Protein AF-A0A958KPJ3-F1 (afdb_monomer)

Mean predicted aligned error: 12.43 Å

Secondary structure (DSSP, 8-state):
------S--SS------------GGG-HHHHHHHHHHH---GGGSEEGGGBPP----SS-EEEEE---TTSSSTTSEEEEEEEEESSS-HHHHHHHHTTT--TT-EEEEE-GGGTTB-HHHHHTTTEEEEEEEEE-TTS-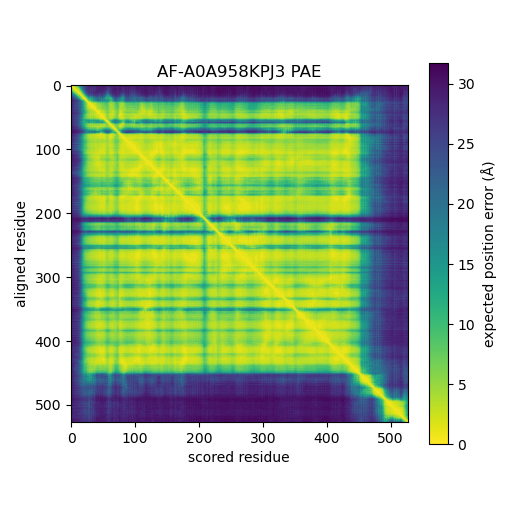EEEE-SS-SHHHHS-TTTSSS-SS-SHHHHS-SEEEEEEE---HHHHHHHHHHHHHHHHHHHHTTTT--S-S-TTSEEE---TTS-SS-SS-GGGTTHHHHHHHHHHTT--TT---EEE-HHHHHHHHHHTTT--TTTGGGGGGSSSPPGGGSSGGGSSSPPBPSS-STTT-TT-TT----TT-HHHHHHHHHT-S-HHHHHHHHH-B-S-GGGS-HHHHHHHHHS-HHHHHHHHHHHHHHHH-HHHHHHHHHHHHHHHHHTT---B--HHHHHHHHTS-TT-TT--EEEEEEEEEE-HHHHHHHHHHHHHTS-HHHHHHHHHHHHHHHHTTT-HHHHHHHHHHHTTSPPTHHHHHHHHH-TTSHHHHHHHHHHHTT-------TT-

pLDDT: mean 78.65, std 19.03, range [26.31, 98.62]

Sequence (527 aa):
MKLNLILILLFSLNAWSSQKIYTTQDSPVVNNYVHVALAVPYFFTMPKALQLPMDSVEGFSYDYVYDSDRFEPKSNLGLRAVLVSKEKPRKEVALQLAKILLPGDVVLSYRKEWAGTGPYPHIQLGVSHSAVAFIDDEGYARNLDLPLNEDYVQDEIDGGPSYFSSNHYRETELLHVIRPRLTAKQRENVNAWAKLLIKGARAKFVKAANQVYPGQIGFNQDYLKPQIKGKDPSQYLDGTFNLGRIALGYGNRISNNAMFCSEMVWSVLSLRDCDPKVDAASFKGKERPKCLADRKAEIFPPLPLLGSILTDPNNPAARPGMVDGPMMLLQAYKSADPMAGIEDIFKDDNKQGRMSSGHNAVSNALPPELFAALKQYFQATVVSPEQAVLAREQISAQAATMGFSENYAPASFIVNALLPSNHNEKALDYAFTIGFVEDRTLFLAQETIDKNLSYDDKKAYVLRRKEFAVEQDYSAEVDRALARFDNLPTPMRKKEFCENNPEVEYCQIVRTLESNNVAIPYASSED

Foldseek 3Di:
DDDDDDDDDDDDDDPPPPPDACAVPPDPPLLVLVCVQVVADLLLWAFPQQADDFDRQPADWYWRWDDDPQFPDGDTTTFGEGEDALPDDLQVVQLSVLVGDFFLWKKWQAARLCQQAFQLCLLLSRTDFIWTWAADPVSGIATDFPPLDQLQLADPPPRHGDSCRRPSSSVGQKIFIKAFPADPQLSVQLNVLSVLLSVQSSCVPPVHDDAQDVQLEAADLPPLDALDDDPDLQCLLVLLLLSLCRSLRLNPVRRYSYHHRLSVSQSSSLCSQPRCVPCVVVSNDPARTPSNRDPVSGLFDFAAQAWCCLLCVPDLPTDGHSRCSSLLSLVSSVGPCSLVSLCSSRHHPNSNVSDDPSSSVVVVVDDPVLSVLVSQLSVCSVVHSVSNVVSRVVSSVVCVVVSHDGHRDSSVSVVLSSDDPPRPRNRITTHGMYGHGHPVSSVVSVVSVLVPDDPVSVVVVLVVVCVVCVVVVCNVVSVVVVVVVVVDDQLVCVVVVCVVCVVPPVSVVVVVCVVVVNDDDSDDPPD

Radius of gyration: 27.34 Å; Cα contacts (8 Å, |Δi|>4): 843; chains: 1; bounding box: 60×73×85 Å

Solvent-accessible surface area (backbone atoms only — not comparable to full-atom values): 29205 Å² total; per-residue (Å²): 135,82,90,82,87,89,90,89,85,89,86,79,81,78,83,74,72,79,78,78,78,66,77,47,79,82,38,71,66,56,31,48,53,50,44,65,74,59,57,66,56,76,54,61,51,39,50,54,91,49,45,45,89,72,79,84,59,98,69,57,56,39,57,36,56,57,78,54,94,75,40,43,70,79,65,44,34,18,46,44,32,39,56,41,54,61,84,53,59,48,66,62,51,14,43,61,43,35,77,73,57,49,42,51,24,32,40,28,37,31,39,59,74,39,65,42,42,21,38,64,45,36,36,29,45,29,41,80,38,30,23,26,30,28,62,53,98,88,52,34,29,29,44,49,56,53,54,76,44,68,58,46,46,24,23,93,85,79,65,44,66,9,37,62,60,22,68,76,51,63,78,31,51,33,33,40,34,36,34,56,82,61,54,74,67,28,27,53,20,24,29,52,52,50,53,38,41,51,53,20,58,35,21,76,77,67,83,46,70,101,38,46,65,92,53,27,67,36,65,48,85,54,86,58,62,51,69,54,64,76,92,52,75,87,49,57,51,51,62,35,50,49,47,53,15,29,49,72,59,63,24,88,87,52,70,69,53,40,27,41,24,28,39,50,37,48,32,48,54,22,39,23,69,36,42,74,86,76,48,48,72,44,49,68,54,94,57,64,36,80,48,51,60,53,76,82,30,46,59,63,80,66,27,35,64,72,40,42,33,80,52,37,71,86,45,76,81,43,39,65,13,44,49,40,41,37,57,53,45,48,59,71,42,48,41,76,45,56,65,61,54,52,48,62,46,57,32,59,71,81,43,52,89,64,50,55,74,70,56,45,52,53,52,70,70,51,60,69,65,57,56,54,50,51,49,52,26,56,55,22,50,74,74,35,49,68,54,16,46,55,42,46,54,54,50,51,54,53,39,47,75,74,47,52,60,53,36,55,53,48,30,37,56,59,40,36,17,69,45,57,93,86,40,78,73,46,38,34,36,32,49,38,27,43,32,50,38,54,60,67,58,54,48,53,52,48,51,59,56,48,70,74,47,56,72,69,57,47,53,56,50,53,55,60,45,55,64,57,28,65,81,68,77,42,48,75,58,52,52,51,52,50,56,48,59,77,63,55,73,57,68,81,47,58,58,58,48,35,69,76,41,57,84,41,68,69,35,46,52,51,51,53,36,52,76,66,73,45,84,74,86,68,71,61,100,83,122

Structure (mmCIF, N/CA/C/O backbone):
data_AF-A0A958KPJ3-F1
#
_entry.id   AF-A0A958KPJ3-F1
#
loop_
_atom_site.group_PDB
_atom_site.id
_atom_site.type_symbol
_atom_site.label_atom_id
_atom_site.label_alt_id
_atom_site.label_comp_id
_atom_site.label_asym_id
_atom_site.label_entity_id
_atom_site.label_seq_id
_atom_site.pdbx_PDB_ins_code
_atom_site.Cartn_x
_atom_site.Cartn_y
_atom_site.Cartn_z
_atom_site.occupancy
_atom_site.B_iso_or_equiv
_atom_site.auth_seq_id
_atom_site.auth_comp_id
_atom_site.auth_asym_id
_atom_site.auth_atom_id
_atom_site.pdbx_PDB_model_num
ATOM 1 N N . MET A 1 1 ? -18.830 -46.162 40.279 1.00 33.06 1 MET A N 1
ATOM 2 C CA . MET A 1 1 ? -18.097 -47.244 39.576 1.00 33.06 1 MET A CA 1
ATOM 3 C C . MET A 1 1 ? -18.783 -47.461 38.236 1.00 33.06 1 MET A C 1
ATOM 5 O O . MET A 1 1 ? -19.977 -47.699 38.247 1.00 33.06 1 MET A O 1
ATOM 9 N N . LYS A 1 2 ? -18.154 -47.010 37.141 1.00 31.11 2 LYS A N 1
ATOM 10 C CA . LYS A 1 2 ? -17.455 -47.841 36.125 1.00 31.11 2 LYS A CA 1
ATOM 11 C C . LYS A 1 2 ? -18.442 -48.658 35.266 1.00 31.11 2 LYS A C 1
ATOM 13 O O . LYS A 1 2 ? -19.076 -49.550 35.803 1.00 31.11 2 LYS A O 1
ATOM 18 N N . LEU A 1 3 ? -18.683 -48.205 34.021 1.00 28.27 3 LEU A N 1
ATOM 19 C CA . LEU A 1 3 ? -18.153 -48.758 32.739 1.00 28.27 3 LEU A CA 1
ATOM 20 C C . LEU A 1 3 ? -18.897 -50.056 32.345 1.00 28.27 3 LEU A C 1
ATOM 22 O O . LEU A 1 3 ? -18.993 -50.945 33.175 1.00 28.27 3 LEU A O 1
ATOM 26 N N . ASN A 1 4 ? -19.459 -50.267 31.150 1.00 30.72 4 ASN A N 1
ATOM 27 C CA . ASN A 1 4 ? -19.007 -50.011 29.773 1.00 30.72 4 ASN A CA 1
ATOM 28 C C . ASN A 1 4 ? -20.232 -50.104 28.820 1.00 30.72 4 ASN A C 1
ATOM 30 O O . ASN A 1 4 ? -21.144 -50.864 29.120 1.00 30.72 4 ASN A O 1
ATOM 34 N N . LEU A 1 5 ? -20.407 -49.264 27.790 1.00 29.06 5 LEU A N 1
ATOM 35 C CA . LEU A 1 5 ? -19.677 -49.133 26.508 1.00 29.06 5 LEU A CA 1
ATOM 36 C C . LEU A 1 5 ? -20.256 -50.052 25.410 1.00 29.06 5 LEU A C 1
ATOM 38 O O . LEU A 1 5 ? -20.443 -51.239 25.645 1.00 29.06 5 LEU A O 1
ATOM 42 N N . ILE A 1 6 ? -20.385 -49.480 24.201 1.00 31.19 6 ILE A N 1
ATOM 43 C CA . ILE A 1 6 ? -20.638 -50.106 22.883 1.00 31.19 6 ILE A CA 1
ATOM 44 C C . ILE A 1 6 ? -22.124 -50.186 22.487 1.00 31.19 6 ILE A C 1
ATOM 46 O O . ILE A 1 6 ? -22.810 -51.112 22.893 1.00 31.19 6 ILE A O 1
ATOM 50 N N . LEU A 1 7 ? -22.600 -49.216 21.681 1.00 26.61 7 LEU A N 1
ATOM 51 C CA . LEU A 1 7 ? -23.156 -49.438 20.321 1.00 26.61 7 LEU A CA 1
ATOM 52 C C . LEU A 1 7 ? -23.780 -48.156 19.694 1.00 26.61 7 LEU A C 1
ATOM 54 O O . LEU A 1 7 ? -24.905 -48.186 19.217 1.00 26.61 7 LEU A O 1
ATOM 58 N N . ILE A 1 8 ? -23.080 -47.013 19.672 1.00 29.75 8 ILE A N 1
ATOM 59 C CA . ILE A 1 8 ? -23.409 -45.890 18.760 1.00 29.75 8 ILE A CA 1
ATOM 60 C C . ILE A 1 8 ? -22.089 -45.310 18.248 1.00 29.75 8 ILE A C 1
ATOM 62 O O . ILE A 1 8 ? -21.577 -44.312 18.739 1.00 29.75 8 ILE A O 1
ATOM 66 N N . LEU A 1 9 ? -21.480 -46.020 17.309 1.00 28.52 9 LEU A N 1
ATOM 67 C CA . LEU A 1 9 ? -20.306 -45.591 16.558 1.00 28.52 9 LEU A CA 1
ATOM 68 C C . LEU A 1 9 ? -20.409 -46.317 15.225 1.00 28.52 9 LEU A C 1
ATOM 70 O O . LEU A 1 9 ? -20.098 -47.499 15.187 1.00 28.52 9 LEU A O 1
ATOM 74 N N . LEU A 1 10 ? -20.957 -45.642 14.206 1.00 26.31 10 LEU A N 1
ATOM 75 C CA . LEU A 1 10 ? -20.780 -45.909 12.766 1.00 26.31 10 LEU A CA 1
ATOM 76 C C . LEU A 1 10 ? -21.708 -44.992 11.933 1.00 26.31 10 LEU A C 1
ATOM 78 O O . LEU A 1 10 ? -22.517 -45.481 11.165 1.00 26.31 10 LEU A O 1
ATOM 82 N N . PHE A 1 11 ? -21.627 -43.662 12.089 1.00 27.77 11 PHE A N 1
ATOM 83 C CA . PHE A 1 11 ? -22.136 -42.707 11.073 1.00 27.77 11 PHE A CA 1
ATOM 84 C C . PHE A 1 11 ? -21.398 -41.352 11.076 1.00 27.77 11 PHE A C 1
ATOM 86 O O . PHE A 1 11 ? -21.938 -40.318 10.703 1.00 27.77 11 PHE A O 1
ATOM 93 N N . SER A 1 12 ? -20.122 -41.351 11.463 1.00 27.44 12 SER A N 1
ATOM 94 C CA . SER A 1 12 ? -19.234 -40.192 11.309 1.00 27.44 12 SER A CA 1
ATOM 95 C C . SER A 1 12 ? -17.826 -40.655 10.945 1.00 27.44 12 SER A C 1
ATOM 97 O O . SER A 1 12 ? -16.847 -40.362 11.628 1.00 27.44 12 SER A O 1
ATOM 99 N N . LEU A 1 13 ? -17.723 -41.436 9.868 1.00 26.73 13 LEU A N 1
ATOM 100 C CA . LEU A 1 13 ? -16.454 -41.606 9.174 1.00 26.73 13 LEU A CA 1
ATOM 101 C C . LEU A 1 13 ? -16.349 -40.506 8.123 1.00 26.73 13 LEU A C 1
ATOM 103 O O . LEU A 1 13 ? -16.979 -40.550 7.072 1.00 26.73 13 LEU A O 1
ATOM 107 N N . ASN A 1 14 ? -15.570 -39.501 8.509 1.00 32.25 14 ASN A N 1
ATOM 108 C CA . ASN A 1 14 ? -14.888 -38.520 7.684 1.00 32.25 14 ASN A CA 1
ATOM 109 C C . ASN A 1 14 ? -14.683 -38.982 6.233 1.00 32.25 14 ASN A C 1
ATOM 111 O O . ASN A 1 14 ? -13.701 -39.652 5.922 1.00 32.25 14 ASN A O 1
ATOM 115 N N . ALA A 1 15 ? -15.536 -38.508 5.328 1.00 27.61 15 ALA A N 1
ATOM 116 C CA . ALA A 1 15 ? -15.136 -38.254 3.951 1.00 27.61 15 ALA A CA 1
ATOM 117 C C . ALA A 1 15 ? -14.451 -36.876 3.893 1.00 27.61 15 ALA A C 1
ATOM 119 O O . ALA A 1 15 ? -14.897 -35.958 3.214 1.00 27.61 15 ALA A O 1
ATOM 120 N N . TRP A 1 16 ? -13.367 -36.714 4.657 1.00 31.42 16 TRP A N 1
ATOM 121 C CA . TRP A 1 16 ? -12.365 -35.694 4.365 1.00 31.42 16 TRP A CA 1
ATOM 122 C C . TRP A 1 16 ? -11.580 -36.207 3.159 1.00 31.42 16 TRP A C 1
ATOM 124 O O . TRP A 1 16 ? -10.524 -36.819 3.300 1.00 31.42 16 TRP A O 1
ATOM 134 N N . SER A 1 17 ? -12.135 -36.025 1.958 1.00 30.39 17 SER A N 1
ATOM 135 C CA . SER A 1 17 ? -11.315 -36.105 0.756 1.00 30.39 17 SER A CA 1
ATOM 136 C C . SER A 1 17 ? -10.412 -34.880 0.781 1.00 30.39 17 SER A C 1
ATOM 138 O O . SER A 1 17 ? -10.900 -33.755 0.671 1.00 30.39 17 SER A O 1
ATOM 140 N N . SER A 1 18 ? -9.113 -35.089 0.953 1.00 29.92 18 SER A N 1
ATOM 141 C CA . SER A 1 18 ? -8.087 -34.094 0.682 1.00 29.92 18 SER A CA 1
ATOM 142 C C . SER A 1 18 ? -8.234 -33.622 -0.766 1.00 29.92 18 SER A C 1
ATOM 144 O O . SER A 1 18 ? -7.749 -34.260 -1.699 1.00 29.92 18 SER A O 1
ATOM 146 N N . GLN A 1 19 ? -8.949 -32.517 -0.975 1.00 36.50 19 GLN A N 1
ATOM 147 C CA . GLN A 1 19 ? -8.956 -31.845 -2.266 1.00 36.50 19 GLN A CA 1
ATOM 148 C C . GLN A 1 19 ? -7.525 -31.367 -2.510 1.00 36.50 19 GLN A C 1
ATOM 150 O O . GLN A 1 19 ? -7.012 -30.500 -1.804 1.00 36.50 19 GLN A O 1
ATOM 155 N N . LYS A 1 20 ? -6.843 -32.038 -3.442 1.00 34.22 20 LYS A N 1
ATOM 156 C CA . LYS A 1 20 ? -5.465 -31.728 -3.809 1.00 34.22 20 LYS A CA 1
ATOM 157 C C . LYS A 1 20 ? -5.366 -30.274 -4.259 1.00 34.22 20 LYS A C 1
ATOM 159 O O . LYS A 1 20 ? -6.195 -29.771 -5.012 1.00 34.22 20 LYS A O 1
ATOM 164 N N . ILE A 1 21 ? -4.316 -29.642 -3.766 1.00 40.28 21 ILE A N 1
ATOM 165 C CA . ILE A 1 21 ? -3.930 -28.263 -4.013 1.00 40.28 21 ILE A CA 1
ATOM 166 C C . ILE A 1 21 ? -3.315 -28.203 -5.410 1.00 40.28 21 ILE A C 1
ATOM 168 O O . ILE A 1 21 ? -2.307 -28.863 -5.656 1.00 40.28 21 ILE A O 1
ATOM 172 N N . TYR A 1 22 ? -3.881 -27.404 -6.312 1.00 39.88 22 TYR A N 1
ATOM 173 C CA . TYR A 1 22 ? -3.244 -27.109 -7.595 1.00 39.88 22 TYR A CA 1
ATOM 174 C C . TYR A 1 22 ? -2.448 -25.816 -7.461 1.00 39.88 22 TYR A C 1
ATOM 176 O O . TYR A 1 22 ? -2.940 -24.736 -7.765 1.00 39.88 22 TYR A O 1
ATOM 184 N N . THR A 1 23 ? -1.196 -25.904 -7.013 1.00 42.59 23 THR A N 1
ATOM 185 C CA . THR A 1 23 ? -0.226 -24.844 -7.306 1.00 42.59 23 THR A CA 1
ATOM 186 C C . THR A 1 23 ? 0.104 -24.956 -8.790 1.00 42.59 23 THR A C 1
ATOM 188 O O . THR A 1 23 ? 0.936 -25.766 -9.186 1.00 42.59 23 THR A O 1
ATOM 191 N N . THR A 1 24 ? -0.597 -24.205 -9.639 1.00 49.31 24 THR A N 1
ATOM 192 C CA . THR A 1 24 ? -0.513 -24.311 -11.107 1.00 49.31 24 THR A CA 1
ATOM 193 C C . THR A 1 24 ? 0.773 -23.724 -11.696 1.00 49.31 24 THR A C 1
ATOM 195 O O . THR A 1 24 ? 0.739 -23.205 -12.810 1.00 49.31 24 THR A O 1
ATOM 198 N N . GLN A 1 25 ? 1.907 -23.804 -10.991 1.00 48.59 25 GLN A N 1
ATOM 199 C CA . GLN A 1 25 ? 3.193 -23.351 -11.536 1.00 48.59 25 GLN A CA 1
ATOM 200 C C . GLN A 1 25 ? 3.548 -24.056 -12.858 1.00 48.59 25 GLN A C 1
ATOM 202 O O . GLN A 1 25 ? 4.313 -23.502 -13.639 1.00 48.59 25 GLN A O 1
ATOM 207 N N . ASP A 1 26 ? 2.910 -25.194 -13.157 1.00 49.47 26 ASP A N 1
ATOM 208 C CA . ASP A 1 26 ? 3.303 -26.077 -14.256 1.00 49.47 26 ASP A CA 1
ATOM 209 C C . ASP A 1 26 ? 2.297 -26.160 -15.421 1.00 49.47 26 ASP A C 1
ATOM 211 O O . ASP A 1 26 ? 2.486 -26.973 -16.323 1.00 49.47 26 ASP A O 1
ATOM 215 N N . SER A 1 27 ? 1.227 -25.345 -15.452 1.00 58.75 27 SER A N 1
ATOM 216 C CA . SER A 1 27 ? 0.313 -25.297 -16.612 1.00 58.75 27 SER A CA 1
ATOM 217 C C . SER A 1 27 ? 0.450 -23.978 -17.381 1.00 58.75 27 SER A C 1
ATOM 219 O O . SER A 1 27 ? -0.194 -22.988 -17.016 1.00 58.75 27 SER A O 1
ATOM 221 N N . PRO A 1 28 ? 1.224 -23.952 -18.489 1.00 63.94 28 PRO A N 1
ATOM 222 C CA . PRO A 1 28 ? 1.351 -22.782 -19.360 1.00 63.94 28 PRO A CA 1
ATOM 223 C C . PRO A 1 28 ? 0.002 -22.235 -19.837 1.00 63.94 28 PRO A C 1
ATOM 225 O O . PRO A 1 28 ? -0.166 -21.029 -19.995 1.00 63.94 28 PRO A O 1
ATOM 228 N N . VAL A 1 29 ? -0.987 -23.116 -20.020 1.00 64.56 29 VAL A N 1
ATOM 229 C CA . VAL A 1 29 ? -2.338 -22.748 -20.459 1.00 64.56 29 VAL A CA 1
ATOM 230 C C . VAL A 1 29 ? -3.067 -21.942 -19.383 1.00 64.56 29 VAL A C 1
ATOM 232 O O . VAL A 1 29 ? -3.619 -20.887 -19.686 1.00 64.56 29 VAL A O 1
ATOM 235 N N . VAL A 1 30 ? -3.038 -22.395 -18.123 1.00 66.50 30 VAL A N 1
ATOM 236 C CA . VAL A 1 30 ? -3.653 -21.664 -16.998 1.00 66.50 30 VAL A CA 1
ATOM 237 C C . VAL A 1 30 ? -2.933 -20.338 -16.774 1.00 66.50 30 VAL A C 1
ATOM 239 O O . VAL A 1 30 ? -3.595 -19.311 -16.634 1.00 66.50 30 VAL A O 1
ATOM 242 N N . ASN A 1 31 ? -1.594 -20.340 -16.810 1.00 69.31 31 ASN A N 1
ATOM 243 C CA . ASN A 1 31 ? -0.819 -19.109 -16.683 1.00 69.31 31 ASN A CA 1
ATOM 244 C C . ASN A 1 31 ? -1.189 -18.101 -17.776 1.00 69.31 31 ASN A C 1
ATOM 246 O O . ASN A 1 31 ? -1.389 -16.935 -17.464 1.00 69.31 31 ASN A O 1
ATOM 250 N N . ASN A 1 32 ? -1.356 -18.540 -19.027 1.00 68.31 32 ASN A N 1
ATOM 251 C CA . ASN A 1 32 ? -1.768 -17.664 -20.123 1.00 68.31 32 ASN A CA 1
ATOM 252 C C . ASN A 1 32 ? -3.191 -17.109 -19.930 1.00 68.31 32 ASN A C 1
ATOM 254 O O . ASN A 1 32 ? -3.416 -15.922 -20.146 1.00 68.31 32 ASN A O 1
ATOM 258 N N . TYR A 1 33 ? -4.152 -17.918 -19.470 1.00 69.12 33 TYR A N 1
ATOM 259 C CA . TYR A 1 33 ? -5.501 -17.417 -19.171 1.00 69.12 33 TYR A CA 1
ATOM 260 C C . TYR A 1 33 ? -5.492 -16.356 -18.069 1.00 69.12 33 TYR A C 1
ATOM 262 O O . TYR A 1 33 ? -6.109 -15.303 -18.226 1.00 69.12 33 TYR A O 1
ATOM 270 N N . VAL A 1 34 ? -4.778 -16.614 -16.971 1.00 71.38 34 VAL A N 1
ATOM 271 C CA . VAL A 1 34 ? -4.655 -15.658 -15.867 1.00 71.38 34 VAL A CA 1
ATOM 272 C C . VAL A 1 34 ? -3.864 -14.425 -16.312 1.00 71.38 34 VAL A C 1
ATOM 274 O O . VAL A 1 34 ? -4.272 -13.311 -16.004 1.00 71.38 34 VAL A O 1
ATOM 277 N N . HIS A 1 35 ? -2.801 -14.589 -17.103 1.00 72.75 35 HIS A N 1
ATOM 278 C CA . HIS A 1 35 ? -2.043 -13.490 -17.703 1.00 72.75 35 HIS A CA 1
ATOM 279 C C . HIS A 1 35 ? -2.943 -12.571 -18.530 1.00 72.75 35 HIS A C 1
ATOM 281 O O . HIS A 1 35 ? -2.939 -11.363 -18.318 1.00 72.75 35 HIS A O 1
ATOM 287 N N . VAL A 1 36 ? -3.751 -13.138 -19.429 1.00 69.88 36 VAL A N 1
ATOM 288 C CA . VAL A 1 36 ? -4.675 -12.379 -20.282 1.00 69.88 36 VAL A CA 1
ATOM 289 C C . VAL A 1 36 ? -5.772 -11.709 -19.453 1.00 69.88 36 VAL A C 1
ATOM 291 O O . VAL A 1 36 ? -6.095 -10.550 -19.697 1.00 69.88 36 VAL A O 1
ATOM 294 N N . ALA A 1 37 ? -6.327 -12.402 -18.455 1.00 71.06 37 ALA A N 1
ATOM 295 C CA . ALA A 1 37 ? -7.372 -11.846 -17.594 1.00 71.06 37 ALA A CA 1
ATOM 296 C C . ALA A 1 37 ? -6.853 -10.690 -16.721 1.00 71.06 37 ALA A C 1
ATOM 298 O O . ALA A 1 37 ? -7.510 -9.656 -16.571 1.00 71.06 37 ALA A O 1
ATOM 299 N N . LEU A 1 38 ? -5.660 -10.854 -16.148 1.00 77.69 38 LEU A N 1
ATOM 300 C CA . LEU A 1 38 ? -5.049 -9.856 -15.281 1.00 77.69 38 LEU A CA 1
ATOM 301 C C . LEU A 1 38 ? -4.409 -8.717 -16.079 1.00 77.69 38 LEU A C 1
ATOM 303 O O . LEU A 1 38 ? -4.477 -7.587 -15.619 1.00 77.69 38 LEU A O 1
ATOM 307 N N . ALA A 1 39 ? -3.828 -8.978 -17.253 1.00 80.88 39 ALA A N 1
ATOM 308 C CA . ALA A 1 39 ? -3.189 -8.001 -18.144 1.00 80.88 39 ALA A CA 1
ATOM 309 C C . ALA A 1 39 ? -2.251 -7.010 -17.418 1.00 80.88 39 ALA A C 1
ATOM 311 O O . ALA A 1 39 ? -2.247 -5.809 -17.692 1.00 80.88 39 ALA A O 1
ATOM 312 N N . VAL A 1 40 ? -1.475 -7.515 -16.454 1.00 84.12 40 VAL A N 1
ATOM 313 C CA . VAL A 1 40 ? -0.617 -6.706 -15.577 1.00 84.12 40 VAL A CA 1
ATOM 314 C C . VAL A 1 40 ? 0.768 -6.508 -16.215 1.00 84.12 40 VAL A C 1
ATOM 316 O O . VAL A 1 40 ? 1.427 -7.511 -16.512 1.00 84.12 40 VAL A O 1
ATOM 319 N N . PRO A 1 41 ? 1.248 -5.260 -16.403 1.00 85.88 41 PRO A N 1
ATOM 320 C CA . PRO A 1 41 ? 2.601 -4.986 -16.891 1.00 85.88 41 PRO A CA 1
ATOM 321 C C . PRO A 1 41 ? 3.656 -5.362 -15.843 1.00 85.88 41 PRO A C 1
ATOM 323 O O . PRO A 1 41 ? 3.378 -5.353 -14.645 1.00 85.88 41 PRO A O 1
ATOM 326 N N . TYR A 1 42 ? 4.893 -5.635 -16.271 1.00 85.06 42 TYR A N 1
ATOM 327 C CA . TYR A 1 42 ? 5.937 -6.157 -15.376 1.00 85.06 42 TYR A CA 1
ATOM 328 C C . TYR A 1 42 ? 6.200 -5.258 -14.154 1.00 85.06 42 TYR A C 1
ATOM 330 O O . TYR A 1 42 ? 6.358 -5.762 -13.044 1.00 85.06 42 TYR A O 1
ATOM 338 N N . PHE A 1 43 ? 6.203 -3.931 -14.329 1.00 84.25 43 PHE A N 1
ATOM 339 C CA . PHE A 1 43 ? 6.479 -2.970 -13.255 1.00 84.25 43 PHE A CA 1
ATOM 340 C C . PHE A 1 43 ? 5.309 -2.812 -12.276 1.00 84.25 43 PHE A C 1
ATOM 342 O O . PHE A 1 43 ? 5.400 -2.024 -11.346 1.00 84.25 43 PHE A O 1
ATOM 349 N N . PHE A 1 44 ? 4.233 -3.576 -12.460 1.00 88.69 44 PHE A N 1
ATOM 350 C CA . PHE A 1 44 ? 3.129 -3.726 -11.519 1.00 88.69 44 PHE A CA 1
ATOM 351 C C . PHE A 1 44 ? 3.046 -5.152 -10.924 1.00 88.69 44 PHE A C 1
ATOM 353 O O . PHE A 1 44 ? 2.054 -5.524 -10.302 1.00 88.69 44 PHE A O 1
ATOM 360 N N . THR A 1 45 ? 4.070 -5.984 -11.138 1.00 89.75 45 THR A N 1
ATOM 361 C CA . THR A 1 45 ? 4.153 -7.346 -10.582 1.00 89.75 45 THR A CA 1
ATOM 362 C C . THR A 1 45 ? 5.025 -7.394 -9.326 1.00 89.75 45 THR A C 1
ATOM 364 O O . THR A 1 45 ? 5.462 -6.361 -8.829 1.00 89.75 45 THR A O 1
ATOM 367 N N . MET A 1 46 ? 5.288 -8.599 -8.807 1.00 91.69 46 MET A N 1
ATOM 368 C CA . MET A 1 46 ? 6.155 -8.833 -7.654 1.00 91.69 46 MET A CA 1
ATOM 369 C C . MET A 1 46 ? 7.185 -9.937 -7.912 1.00 91.69 46 MET A C 1
ATOM 371 O O . MET A 1 46 ? 6.862 -10.935 -8.565 1.00 91.69 46 MET A O 1
ATOM 375 N N . PRO A 1 47 ? 8.398 -9.844 -7.333 1.00 90.31 47 PRO A N 1
ATOM 376 C CA . PRO A 1 47 ? 9.354 -10.936 -7.379 1.00 90.31 47 PRO A CA 1
ATOM 377 C C . PRO A 1 47 ? 8.808 -12.151 -6.643 1.00 90.31 47 PRO A C 1
ATOM 379 O O . PRO A 1 47 ? 8.435 -12.053 -5.475 1.00 90.31 47 PRO A O 1
ATOM 382 N N . LYS A 1 48 ? 8.804 -13.313 -7.300 1.00 86.25 48 LYS A N 1
ATOM 383 C CA . LYS A 1 48 ? 8.285 -14.573 -6.747 1.00 86.25 48 LYS A CA 1
ATOM 384 C C . LYS A 1 48 ? 8.921 -14.917 -5.397 1.00 86.25 48 LYS A C 1
ATOM 386 O O . LYS A 1 48 ? 8.233 -15.350 -4.482 1.00 86.25 48 LYS A O 1
ATOM 391 N N . ALA A 1 49 ? 10.219 -14.646 -5.245 1.00 86.94 49 ALA A N 1
ATOM 392 C CA . ALA A 1 49 ? 10.968 -14.871 -4.006 1.00 86.94 49 ALA A CA 1
ATOM 393 C C . ALA A 1 49 ? 10.524 -13.990 -2.819 1.00 86.94 49 ALA A C 1
ATOM 395 O O . ALA A 1 49 ? 10.879 -14.285 -1.680 1.00 86.94 49 ALA A O 1
ATOM 396 N N . LEU A 1 50 ? 9.781 -12.907 -3.072 1.00 90.19 50 LEU A N 1
ATOM 397 C CA . LEU A 1 50 ? 9.274 -11.990 -2.046 1.00 90.19 50 LEU A CA 1
ATOM 398 C C . LEU A 1 50 ? 7.790 -12.208 -1.725 1.00 90.19 50 LEU A C 1
ATOM 400 O O . LEU A 1 50 ? 7.259 -11.526 -0.849 1.00 90.19 50 LEU A O 1
ATOM 404 N N . GLN A 1 51 ? 7.123 -13.135 -2.418 1.00 90.25 51 GLN A N 1
ATOM 405 C CA . GLN A 1 51 ? 5.733 -13.478 -2.144 1.00 90.25 51 GLN A CA 1
ATOM 406 C C . GLN A 1 51 ? 5.670 -14.419 -0.938 1.00 90.25 51 GLN A C 1
ATOM 408 O O . GLN A 1 51 ? 6.340 -15.455 -0.917 1.00 90.25 51 GLN A O 1
ATOM 413 N N . LEU A 1 52 ? 4.871 -14.071 0.074 1.00 89.31 52 LEU A N 1
ATOM 414 C CA . LEU A 1 52 ? 4.680 -14.931 1.237 1.00 89.31 52 LEU A CA 1
ATOM 415 C C . LEU A 1 52 ? 4.110 -16.279 0.810 1.00 89.31 52 LEU A C 1
ATOM 417 O O . LEU A 1 52 ? 3.207 -16.302 -0.029 1.00 89.31 52 LEU A O 1
ATOM 421 N N . PRO A 1 53 ? 4.555 -17.392 1.420 1.00 83.44 53 PRO A N 1
ATOM 422 C CA . PRO A 1 53 ? 3.863 -18.660 1.268 1.00 83.44 53 PRO A CA 1
ATOM 423 C C . PRO A 1 53 ? 2.409 -18.496 1.716 1.00 83.44 53 PRO A C 1
ATOM 425 O O . PRO A 1 53 ? 2.112 -17.789 2.681 1.00 83.44 53 PRO A O 1
ATOM 428 N N . MET A 1 54 ? 1.503 -19.133 0.988 1.00 74.25 54 MET A N 1
ATOM 429 C CA . MET A 1 54 ? 0.085 -19.131 1.295 1.00 74.25 54 MET A CA 1
ATOM 430 C C . MET A 1 54 ? -0.349 -20.583 1.392 1.00 74.25 54 MET A C 1
ATOM 432 O O . MET A 1 54 ? -0.107 -21.357 0.463 1.00 74.25 54 MET A O 1
ATOM 436 N N . ASP A 1 55 ? -0.957 -20.941 2.521 1.00 65.06 55 ASP A N 1
ATOM 437 C CA . ASP A 1 55 ? -1.650 -22.216 2.629 1.00 65.06 55 ASP A CA 1
ATOM 438 C C . ASP A 1 55 ? -2.755 -22.245 1.578 1.00 65.06 55 ASP A C 1
ATOM 440 O O . ASP A 1 55 ? -3.358 -21.217 1.259 1.00 65.06 55 ASP A O 1
ATOM 444 N N . SER A 1 56 ? -3.005 -23.419 1.009 1.00 53.09 56 SER A N 1
ATOM 445 C CA . SER A 1 56 ? -4.061 -23.575 0.022 1.00 53.09 56 SER A CA 1
ATOM 446 C C . SER A 1 56 ? -5.386 -23.107 0.597 1.00 53.09 56 SER A C 1
ATOM 448 O O . SER A 1 56 ? -5.931 -23.703 1.529 1.00 53.09 56 SER A O 1
ATOM 450 N N . VAL A 1 57 ? -5.900 -22.033 0.025 1.00 60.56 57 VAL A N 1
ATOM 451 C CA . VAL A 1 57 ? -7.232 -21.542 0.323 1.00 60.56 57 VAL A CA 1
ATOM 452 C C . VAL A 1 57 ? -8.193 -22.430 -0.443 1.00 60.56 57 VAL A C 1
ATOM 454 O O . VAL A 1 57 ? -7.955 -22.735 -1.608 1.00 60.56 57 VAL A O 1
ATOM 457 N N . GLU A 1 58 ? -9.273 -22.853 0.201 1.00 48.97 58 GLU A N 1
ATOM 458 C CA . GLU A 1 58 ? -10.374 -23.537 -0.470 1.00 48.97 58 GLU A CA 1
ATOM 459 C C . GLU A 1 58 ? -10.925 -22.618 -1.582 1.00 48.97 58 GLU A C 1
ATOM 461 O O . GLU A 1 58 ? -11.637 -21.651 -1.305 1.00 48.97 58 GLU A O 1
ATOM 466 N N . GLY A 1 59 ? -10.498 -22.859 -2.828 1.00 57.53 59 GLY A N 1
ATOM 467 C CA . GLY A 1 59 ? -10.749 -21.987 -3.975 1.00 57.53 59 GLY A CA 1
ATOM 468 C C . GLY A 1 59 ? -9.519 -21.690 -4.849 1.00 57.53 59 GLY A C 1
ATOM 469 O O . GLY A 1 59 ? -8.515 -22.396 -4.856 1.00 57.53 59 GLY A O 1
ATOM 470 N N . PHE A 1 60 ? -9.658 -20.631 -5.644 1.00 64.94 60 PHE A N 1
ATOM 471 C CA . PHE A 1 60 ? -8.879 -20.294 -6.833 1.00 64.94 60 PHE A CA 1
ATOM 472 C C . PHE A 1 60 ? -7.628 -19.444 -6.557 1.00 64.94 60 PHE A C 1
ATOM 474 O O . PHE A 1 60 ? -7.585 -18.260 -6.907 1.00 64.94 60 PHE A O 1
ATOM 481 N N . SER A 1 61 ? -6.607 -20.022 -5.922 1.00 74.56 61 SER A N 1
ATOM 482 C CA . SER A 1 61 ? -5.288 -19.381 -5.836 1.00 74.56 61 SER A CA 1
ATOM 483 C C . SER A 1 61 ? -4.390 -19.777 -7.010 1.00 74.56 61 SER A C 1
ATOM 485 O O . SER A 1 61 ? -4.206 -20.967 -7.255 1.00 74.56 61 SER A O 1
ATOM 487 N N . TYR A 1 62 ? -3.776 -18.803 -7.678 1.00 76.94 62 TYR A N 1
ATOM 488 C CA . TYR A 1 62 ? -2.900 -19.006 -8.832 1.00 76.94 62 TYR A CA 1
ATOM 489 C C . TYR A 1 62 ? -1.601 -18.227 -8.676 1.00 76.94 62 TYR A C 1
ATOM 491 O O . TYR A 1 62 ? -1.625 -17.039 -8.371 1.00 76.94 62 TYR A O 1
ATOM 499 N N . ASP A 1 63 ? -0.470 -18.863 -8.961 1.00 77.25 63 ASP A N 1
ATOM 500 C CA . ASP A 1 63 ? 0.788 -18.146 -9.155 1.00 77.25 63 ASP A CA 1
ATOM 501 C C . ASP A 1 63 ? 0.893 -17.780 -10.640 1.00 77.25 63 ASP A C 1
ATOM 503 O O . ASP A 1 63 ? 1.271 -18.604 -11.471 1.00 77.25 63 ASP A O 1
ATOM 507 N N . TYR A 1 64 ? 0.516 -16.548 -10.972 1.00 78.44 64 TYR A N 1
ATOM 508 C CA . TYR A 1 64 ? 0.749 -15.961 -12.285 1.00 78.44 64 TYR A CA 1
ATOM 509 C C . TYR A 1 64 ? 2.227 -15.596 -12.418 1.00 78.44 64 TYR A C 1
ATOM 511 O O . TYR A 1 64 ? 2.770 -14.896 -11.563 1.00 78.44 64 TYR A O 1
ATOM 519 N N . VAL A 1 65 ? 2.859 -16.028 -13.504 1.00 77.94 65 VAL A N 1
ATOM 520 C CA . VAL A 1 65 ? 4.221 -15.654 -13.890 1.00 77.94 65 VAL A CA 1
ATOM 521 C C . VAL A 1 65 ? 4.149 -14.736 -15.101 1.00 77.94 65 VAL A C 1
ATOM 523 O O . VAL A 1 65 ? 3.538 -15.080 -16.116 1.00 77.94 65 VAL A O 1
ATOM 526 N N . TYR A 1 66 ? 4.794 -13.577 -14.991 1.00 77.06 66 TYR A N 1
ATOM 527 C CA . TYR A 1 66 ? 4.941 -12.648 -16.101 1.00 77.06 66 TYR A CA 1
ATOM 528 C C . TYR A 1 66 ? 5.901 -13.244 -17.138 1.00 77.06 66 TYR A C 1
ATOM 530 O O . TYR A 1 66 ? 7.080 -13.457 -16.842 1.00 77.06 66 TYR A O 1
ATOM 538 N N . ASP A 1 67 ? 5.391 -13.512 -18.341 1.00 69.06 67 ASP A N 1
ATOM 539 C CA . ASP A 1 67 ? 6.168 -14.022 -19.472 1.00 69.06 67 ASP A CA 1
ATOM 540 C C . ASP A 1 67 ? 6.305 -12.931 -20.543 1.00 69.06 67 ASP A C 1
ATOM 542 O O . ASP A 1 67 ? 5.319 -12.329 -20.969 1.00 69.06 67 ASP A O 1
ATOM 546 N N . SER A 1 68 ? 7.540 -12.643 -20.945 1.00 66.69 68 SER A N 1
ATOM 547 C CA . SER A 1 68 ? 7.871 -11.699 -22.010 1.00 66.69 68 SER A CA 1
ATOM 548 C C . SER A 1 68 ? 9.172 -12.129 -22.666 1.00 66.69 68 SER A C 1
ATOM 550 O O . SER A 1 68 ? 10.162 -12.384 -21.986 1.00 66.69 68 SER A O 1
ATOM 552 N N . ASP A 1 69 ? 9.198 -12.133 -23.996 1.00 61.22 69 ASP A N 1
ATOM 553 C CA . ASP A 1 69 ? 10.384 -12.514 -24.771 1.00 61.22 69 ASP A CA 1
ATOM 554 C C . ASP A 1 69 ? 11.487 -11.437 -24.758 1.00 61.22 69 ASP A C 1
ATOM 556 O O . ASP A 1 69 ? 12.596 -11.672 -25.227 1.00 61.22 69 ASP A O 1
ATOM 560 N N . ARG A 1 70 ? 11.213 -10.238 -24.223 1.00 60.22 70 ARG A N 1
ATOM 561 C CA . ARG A 1 70 ? 12.175 -9.112 -24.177 1.00 60.22 70 ARG A CA 1
ATOM 562 C C . ARG A 1 70 ? 13.211 -9.213 -23.047 1.00 60.22 70 ARG A C 1
ATOM 564 O O . ARG A 1 70 ? 13.964 -8.276 -22.804 1.00 60.22 70 ARG A O 1
ATOM 571 N N . PHE A 1 71 ? 13.172 -10.289 -22.276 1.00 60.38 71 PHE A N 1
ATOM 572 C CA . PHE A 1 71 ? 13.268 -10.164 -20.834 1.00 60.38 71 PHE A CA 1
ATOM 573 C C . PHE A 1 71 ? 13.678 -11.543 -20.251 1.00 60.38 71 PHE A C 1
ATOM 575 O O . PHE A 1 71 ? 12.865 -12.444 -20.090 1.00 60.38 71 PHE A O 1
ATOM 582 N N . GLU A 1 72 ? 14.982 -11.734 -20.011 1.00 52.50 72 GLU A N 1
ATOM 583 C CA . GLU A 1 72 ? 15.611 -13.007 -19.595 1.00 52.50 72 GLU A CA 1
ATOM 584 C C . GLU A 1 72 ? 16.015 -12.991 -18.103 1.00 52.50 72 GLU A C 1
ATOM 586 O O . GLU A 1 72 ? 16.534 -11.972 -17.651 1.00 52.50 72 GLU A O 1
ATOM 591 N N . PRO A 1 73 ? 15.904 -14.104 -17.343 1.00 50.03 73 PRO A N 1
ATOM 592 C CA . PRO A 1 73 ? 15.188 -15.341 -17.651 1.00 50.03 73 PRO A CA 1
ATOM 593 C C . PRO A 1 73 ? 13.690 -15.266 -17.284 1.00 50.03 73 PRO A C 1
ATOM 595 O O . PRO A 1 73 ? 13.293 -14.662 -16.281 1.00 50.03 73 PRO A O 1
ATOM 598 N N . LYS A 1 74 ? 12.863 -15.980 -18.061 1.00 56.34 74 LYS A N 1
ATOM 599 C CA . LYS A 1 74 ? 11.440 -16.249 -17.786 1.00 56.34 74 LYS A CA 1
ATOM 600 C C . LYS A 1 74 ? 11.278 -17.001 -16.452 1.00 56.34 74 LYS A C 1
ATOM 602 O O . LYS A 1 74 ? 11.398 -18.217 -16.461 1.00 56.34 74 LYS A O 1
ATOM 607 N N . SER A 1 75 ? 11.012 -16.329 -15.320 1.00 57.78 75 SER A N 1
ATOM 608 C CA . SER A 1 75 ? 10.364 -16.966 -14.136 1.00 57.78 75 SER A CA 1
ATOM 609 C C . SER A 1 75 ? 10.208 -16.106 -12.875 1.00 57.78 75 SER A C 1
ATOM 611 O O . SER A 1 75 ? 9.523 -16.539 -11.946 1.00 57.78 75 SER A O 1
ATOM 613 N N . ASN A 1 76 ? 10.871 -14.950 -12.751 1.00 72.81 76 ASN A N 1
ATOM 614 C CA . ASN A 1 76 ? 11.061 -14.360 -11.414 1.00 72.81 76 ASN A CA 1
ATOM 615 C C . ASN A 1 76 ? 10.065 -13.272 -11.013 1.00 72.81 76 ASN A C 1
ATOM 617 O O . ASN A 1 76 ? 10.021 -12.940 -9.831 1.00 72.81 76 ASN A O 1
ATOM 621 N N . LEU A 1 77 ? 9.263 -12.746 -11.940 1.00 84.06 77 LEU A N 1
ATOM 622 C CA . LEU A 1 77 ? 8.204 -11.776 -11.655 1.00 84.06 77 LEU A CA 1
ATOM 623 C C . LEU A 1 77 ? 6.824 -12.391 -11.891 1.00 84.06 77 LEU A C 1
ATOM 625 O O . LEU A 1 77 ? 6.637 -13.225 -12.775 1.00 84.06 77 LEU A O 1
ATOM 629 N N . GLY A 1 78 ? 5.850 -11.961 -11.100 1.00 87.50 78 GLY A N 1
ATOM 630 C CA . GLY A 1 78 ? 4.504 -12.499 -11.156 1.00 87.50 78 GLY A CA 1
ATOM 631 C C . GLY A 1 78 ? 3.608 -11.973 -10.047 1.00 87.50 78 GLY A C 1
ATOM 632 O O . GLY A 1 78 ? 3.999 -11.103 -9.271 1.00 87.50 78 GLY A O 1
ATOM 633 N N . LEU A 1 79 ? 2.405 -12.524 -9.947 1.00 88.62 79 LEU A N 1
ATOM 634 C CA . LEU A 1 79 ? 1.489 -12.262 -8.843 1.00 88.62 79 LEU A CA 1
ATOM 635 C C . LEU A 1 79 ? 0.957 -13.587 -8.319 1.00 88.62 79 LEU A C 1
ATOM 637 O O . LEU A 1 79 ? 0.570 -14.457 -9.093 1.00 88.62 79 LEU A O 1
ATOM 641 N N . ARG A 1 80 ? 0.847 -13.696 -7.001 1.00 88.81 80 ARG A N 1
ATOM 642 C CA . ARG A 1 80 ? -0.043 -14.679 -6.394 1.00 88.81 80 ARG A CA 1
ATOM 643 C C . ARG A 1 80 ? -1.445 -14.102 -6.414 1.00 88.81 80 ARG A C 1
ATOM 645 O O . ARG A 1 80 ? -1.699 -13.132 -5.712 1.00 88.81 80 ARG A O 1
ATOM 652 N N . ALA A 1 81 ? -2.333 -14.649 -7.225 1.00 87.56 81 ALA A N 1
ATOM 653 C CA . ALA A 1 81 ? -3.701 -14.186 -7.382 1.00 87.56 81 ALA A CA 1
ATOM 654 C C . ALA A 1 81 ? -4.677 -15.089 -6.620 1.00 87.56 81 ALA A C 1
ATOM 656 O O . ALA A 1 81 ? -4.607 -16.308 -6.726 1.00 87.56 81 ALA A O 1
ATOM 657 N N . VAL A 1 82 ? -5.611 -14.494 -5.888 1.00 89.00 82 VAL A N 1
ATOM 658 C CA . VAL A 1 82 ? -6.811 -15.136 -5.350 1.00 89.00 82 VAL A CA 1
ATOM 659 C C . VAL A 1 82 ? -7.977 -14.598 -6.161 1.00 89.00 82 VAL A C 1
ATOM 661 O O . VAL A 1 82 ? -8.327 -13.424 -6.039 1.00 89.00 82 VAL A O 1
ATOM 664 N N . LEU A 1 83 ? -8.540 -15.431 -7.033 1.00 86.62 83 LEU A N 1
ATOM 665 C CA . LEU A 1 83 ? -9.619 -15.002 -7.915 1.00 86.62 83 LEU A CA 1
ATOM 666 C C . LEU A 1 83 ? -10.976 -15.203 -7.240 1.00 86.62 83 LEU A C 1
ATOM 668 O O . LEU A 1 83 ? -11.291 -16.284 -6.743 1.00 86.62 83 LEU A O 1
ATOM 672 N N . VAL A 1 84 ? -11.782 -14.149 -7.252 1.00 87.94 84 VAL A N 1
ATOM 673 C CA . VAL A 1 84 ? -13.145 -14.113 -6.727 1.00 87.94 84 VAL A CA 1
ATOM 674 C C . VAL A 1 84 ? -14.090 -13.611 -7.812 1.00 87.94 84 VAL A C 1
ATOM 676 O O . VAL A 1 84 ? -13.696 -12.878 -8.718 1.00 87.94 84 VAL A O 1
ATOM 679 N N . SER A 1 85 ? -15.346 -14.030 -7.724 1.00 86.69 85 SER A N 1
ATOM 680 C CA . SER A 1 85 ? -16.385 -13.628 -8.671 1.00 86.69 85 SER A CA 1
ATOM 681 C C . SER A 1 85 ? -16.750 -12.162 -8.466 1.00 86.69 85 SER A C 1
ATOM 683 O O . SER A 1 85 ? -16.934 -11.726 -7.325 1.00 86.69 85 SER A O 1
ATOM 685 N N . LYS A 1 86 ? -16.878 -11.408 -9.561 1.00 87.25 86 LYS A N 1
ATOM 686 C CA . LYS A 1 86 ? -17.432 -10.047 -9.526 1.00 87.25 86 LYS A CA 1
ATOM 687 C C . LYS A 1 86 ? -18.964 -10.043 -9.472 1.00 87.25 86 LYS A C 1
ATOM 689 O O . LYS A 1 86 ? -19.542 -9.029 -9.092 1.00 87.25 86 LYS A O 1
ATOM 694 N N . GLU A 1 87 ? -19.609 -11.150 -9.843 1.00 87.00 87 GLU A N 1
ATOM 695 C CA . GLU A 1 87 ? -21.065 -11.324 -9.843 1.00 87.00 87 GLU A CA 1
ATOM 696 C C . GLU A 1 87 ? -21.619 -11.669 -8.452 1.00 87.00 87 GLU A C 1
ATOM 698 O O . GLU A 1 87 ? -22.784 -11.391 -8.159 1.00 87.00 87 GLU A O 1
ATOM 703 N N . LYS A 1 88 ? -20.792 -12.245 -7.569 1.00 87.19 88 LYS A N 1
ATOM 704 C CA . LYS A 1 88 ? -21.198 -12.565 -6.195 1.00 87.19 88 LYS A CA 1
ATOM 705 C C . LYS A 1 88 ? -21.373 -11.311 -5.329 1.00 87.19 88 LYS A C 1
ATOM 707 O O . LYS A 1 88 ? -20.567 -10.380 -5.418 1.00 87.19 88 LYS A O 1
ATOM 712 N N . PRO A 1 89 ? -22.348 -11.304 -4.398 1.00 88.38 89 PRO A N 1
ATOM 713 C CA . PRO A 1 89 ? -22.475 -10.235 -3.415 1.00 88.38 89 PRO A CA 1
ATOM 714 C C . PRO A 1 89 ? -21.177 -10.031 -2.621 1.00 88.38 89 PRO A C 1
ATOM 716 O O . PRO A 1 89 ? -20.589 -10.984 -2.104 1.00 88.38 89 PRO A O 1
ATOM 719 N N . ARG A 1 90 ? -20.747 -8.772 -2.451 1.00 88.19 90 ARG A N 1
ATOM 720 C CA . ARG A 1 90 ? -19.503 -8.428 -1.727 1.00 88.19 90 ARG A CA 1
ATOM 721 C C . ARG A 1 90 ? -19.462 -8.985 -0.304 1.00 88.19 90 ARG A C 1
ATOM 723 O O . ARG A 1 90 ? -18.400 -9.386 0.159 1.00 88.19 90 ARG A O 1
ATOM 730 N N . LYS A 1 91 ? -20.617 -9.089 0.354 1.00 90.81 91 LYS A N 1
ATOM 731 C CA . LYS A 1 91 ? -20.769 -9.724 1.669 1.00 90.81 91 LYS A CA 1
ATOM 732 C C . LYS A 1 91 ? -20.330 -11.194 1.681 1.00 90.81 91 LYS A C 1
ATOM 734 O O . LYS A 1 91 ? -19.632 -11.618 2.598 1.00 90.81 91 LYS A O 1
ATOM 739 N N . GLU A 1 92 ? -20.687 -11.967 0.656 1.00 90.38 92 GLU A N 1
ATOM 740 C CA . GLU A 1 92 ? -20.264 -13.368 0.534 1.00 90.38 92 GLU A CA 1
ATOM 741 C C . GLU A 1 92 ? -18.767 -13.478 0.245 1.00 90.38 92 GLU A C 1
ATOM 743 O O . GLU A 1 92 ? -18.073 -14.314 0.828 1.00 90.38 92 GLU A O 1
ATOM 748 N N . VAL A 1 93 ? -18.255 -12.603 -0.625 1.00 90.00 93 VAL A N 1
ATOM 749 C CA . VAL A 1 93 ? -16.818 -12.519 -0.906 1.00 90.00 93 VAL A CA 1
ATOM 750 C C . VAL A 1 93 ? -16.047 -12.172 0.370 1.00 90.00 93 VAL A C 1
ATOM 752 O O . VAL A 1 93 ? -15.028 -12.791 0.655 1.00 90.00 93 VAL A O 1
ATOM 755 N N . ALA A 1 94 ? -16.556 -11.262 1.199 1.00 92.50 94 ALA A N 1
ATOM 756 C CA . ALA A 1 94 ? -15.929 -10.884 2.460 1.00 92.50 94 ALA A CA 1
ATOM 757 C C . ALA A 1 94 ? -15.824 -12.034 3.478 1.00 92.50 94 ALA A C 1
ATOM 759 O O . ALA A 1 94 ? -14.836 -12.084 4.210 1.00 92.50 94 ALA A O 1
ATOM 760 N N . LEU A 1 95 ? -16.777 -12.976 3.517 1.00 92.00 95 LEU A N 1
ATOM 761 C CA . LEU A 1 95 ? -16.645 -14.198 4.332 1.00 92.00 95 LEU A CA 1
ATOM 762 C C . LEU A 1 95 ? -15.520 -15.097 3.828 1.00 92.00 95 LEU A C 1
ATOM 764 O O . LEU A 1 95 ? -14.770 -15.664 4.618 1.00 92.00 95 LEU A O 1
ATOM 768 N N . GLN A 1 96 ? -15.396 -15.238 2.508 1.00 89.00 96 GLN A N 1
ATOM 769 C CA . GLN A 1 96 ? -14.322 -16.032 1.912 1.00 89.00 96 GLN A CA 1
ATOM 770 C C . GLN A 1 96 ? -12.965 -15.380 2.183 1.00 89.00 96 GLN A C 1
ATOM 772 O O . GLN A 1 96 ? -12.032 -16.050 2.624 1.00 89.00 96 GLN A O 1
ATOM 777 N N . LEU A 1 97 ? -12.875 -14.060 2.004 1.00 91.69 97 LEU A N 1
ATOM 778 C CA . LEU A 1 97 ? -11.662 -13.295 2.267 1.00 91.69 97 LEU A CA 1
ATOM 779 C C . LEU A 1 97 ? -11.264 -13.314 3.748 1.00 91.69 97 LEU A C 1
ATOM 781 O O . LEU A 1 97 ? -10.074 -13.304 4.046 1.00 91.69 97 LEU A O 1
ATOM 785 N N . ALA A 1 98 ? -12.214 -13.414 4.682 1.00 93.56 98 ALA A N 1
ATOM 786 C CA . ALA A 1 98 ? -11.918 -13.523 6.114 1.00 93.56 98 ALA A CA 1
ATOM 787 C C . ALA A 1 98 ? -11.116 -14.779 6.490 1.00 93.56 98 ALA A C 1
ATOM 789 O O . ALA A 1 98 ? -10.475 -14.805 7.538 1.00 93.56 98 ALA A O 1
ATOM 790 N N . LYS A 1 99 ? -11.115 -15.811 5.634 1.00 90.62 99 LYS A N 1
ATOM 791 C CA . LYS A 1 99 ? -10.298 -17.019 5.826 1.00 90.62 99 LYS A CA 1
ATOM 792 C C . LYS A 1 99 ? -8.811 -16.791 5.525 1.00 90.62 99 LYS A C 1
ATOM 794 O O . LYS A 1 99 ? -7.989 -17.609 5.924 1.00 90.62 99 LYS A O 1
ATOM 799 N N . ILE A 1 100 ? -8.466 -15.726 4.794 1.00 91.44 100 ILE A N 1
ATOM 800 C CA . ILE A 1 100 ? -7.121 -15.524 4.221 1.00 91.44 100 ILE A CA 1
ATOM 801 C C . ILE A 1 100 ? -6.503 -14.178 4.574 1.00 91.44 100 ILE A C 1
ATOM 803 O O . ILE A 1 100 ? -5.279 -14.069 4.699 1.00 91.44 100 ILE A O 1
ATOM 807 N N . LEU A 1 101 ? -7.344 -13.157 4.729 1.00 94.56 101 LEU A N 1
ATOM 808 C CA . LEU A 1 101 ? -6.956 -11.861 5.243 1.00 94.56 101 LEU A CA 1
ATOM 809 C C . LEU A 1 101 ? -6.758 -11.978 6.742 1.00 94.56 101 LEU A C 1
ATOM 811 O O . LEU A 1 101 ? -7.548 -12.583 7.465 1.00 94.56 101 LEU A O 1
ATOM 815 N N . LEU A 1 102 ? -5.698 -11.346 7.210 1.00 96.12 102 LEU A N 1
ATOM 816 C CA . LEU A 1 102 ? -5.428 -11.192 8.620 1.00 96.12 102 LEU A CA 1
ATOM 817 C C . LEU A 1 102 ? -5.699 -9.740 9.018 1.00 96.12 102 LEU A C 1
ATOM 819 O O . LEU A 1 102 ? -5.425 -8.832 8.230 1.00 96.12 102 LEU A O 1
ATOM 823 N N . PRO A 1 103 ? -6.174 -9.476 10.250 1.00 97.88 103 PRO A N 1
ATOM 824 C CA . PRO A 1 103 ? -6.261 -8.106 10.727 1.00 97.88 103 PRO A CA 1
ATOM 825 C C . PRO A 1 103 ? -4.923 -7.381 10.575 1.00 97.88 103 PRO A C 1
ATOM 827 O O . PRO A 1 103 ? -3.863 -7.958 10.834 1.00 97.88 103 PRO A O 1
ATOM 830 N N . GLY A 1 104 ? -4.970 -6.130 10.134 1.00 98.19 104 GLY A N 1
ATOM 831 C CA . GLY A 1 104 ? -3.775 -5.348 9.839 1.00 98.19 104 GLY A CA 1
ATOM 832 C C . GLY A 1 104 ? -3.189 -5.565 8.446 1.00 98.19 104 GLY A C 1
ATOM 833 O O . GLY A 1 104 ? -2.304 -4.802 8.076 1.00 98.19 104 GLY A O 1
ATOM 834 N N . ASP A 1 105 ? -3.654 -6.541 7.658 1.00 98.56 105 ASP A N 1
ATOM 835 C CA . ASP A 1 105 ? -3.276 -6.601 6.244 1.00 98.56 105 ASP A CA 1
ATOM 836 C C . ASP A 1 105 ? -3.650 -5.275 5.560 1.00 98.56 105 ASP A C 1
ATOM 838 O O . ASP A 1 105 ? -4.743 -4.740 5.744 1.00 98.56 105 ASP A O 1
ATOM 842 N N . VAL A 1 106 ? -2.721 -4.724 4.789 1.00 98.38 106 VAL A N 1
ATOM 843 C CA . VAL A 1 106 ? -2.912 -3.503 4.014 1.00 98.38 106 VAL A CA 1
ATOM 844 C C . VAL A 1 106 ? -3.451 -3.886 2.648 1.00 98.38 106 VAL A C 1
ATOM 846 O O . VAL A 1 106 ? -2.820 -4.644 1.913 1.00 98.38 106 VAL A O 1
ATOM 849 N N . VAL A 1 107 ? -4.613 -3.347 2.303 1.00 97.25 107 VAL A N 1
ATOM 850 C CA . VAL A 1 107 ? -5.282 -3.593 1.028 1.00 97.25 107 VAL A CA 1
ATOM 851 C C . VAL A 1 107 ? -5.089 -2.377 0.140 1.00 97.25 107 VAL A C 1
ATOM 853 O O . VAL A 1 107 ? -5.627 -1.303 0.411 1.00 97.25 107 VAL A O 1
ATOM 856 N N . LEU A 1 108 ? -4.301 -2.544 -0.915 1.00 95.62 108 LEU A N 1
ATOM 857 C CA . LEU A 1 108 ? -3.992 -1.507 -1.886 1.00 95.62 108 LEU A CA 1
ATOM 858 C C . LEU A 1 108 ? -4.895 -1.665 -3.108 1.00 95.62 108 LEU A C 1
ATOM 860 O O . LEU A 1 108 ? -4.890 -2.713 -3.751 1.00 95.62 108 LEU A O 1
ATOM 864 N N . SER A 1 109 ? -5.651 -0.620 -3.441 1.00 92.75 109 SER A N 1
ATOM 865 C CA . SER A 1 109 ? -6.378 -0.574 -4.714 1.00 92.75 109 SER A CA 1
ATOM 866 C C . SER A 1 109 ? -5.380 -0.427 -5.848 1.00 92.75 109 SER A C 1
ATOM 868 O O . SER A 1 109 ? -4.562 0.494 -5.825 1.00 92.75 109 SER A O 1
ATOM 870 N N . TYR A 1 110 ? -5.448 -1.334 -6.817 1.00 90.31 110 TYR A N 1
ATOM 871 C CA . TYR A 1 110 ? -4.474 -1.436 -7.891 1.00 90.31 110 TYR A CA 1
ATOM 872 C C . TYR A 1 110 ? -5.161 -1.332 -9.261 1.00 90.31 110 TYR A C 1
ATOM 874 O O . TYR A 1 110 ? -6.177 -1.973 -9.507 1.00 90.31 110 TYR A O 1
ATOM 882 N N . ARG A 1 111 ? -4.639 -0.487 -10.151 1.00 90.38 111 ARG A N 1
ATOM 883 C CA . ARG A 1 111 ? -5.304 -0.038 -11.385 1.00 90.38 111 ARG A CA 1
ATOM 884 C C . ARG A 1 111 ? -4.474 -0.432 -12.607 1.00 90.38 111 ARG A C 1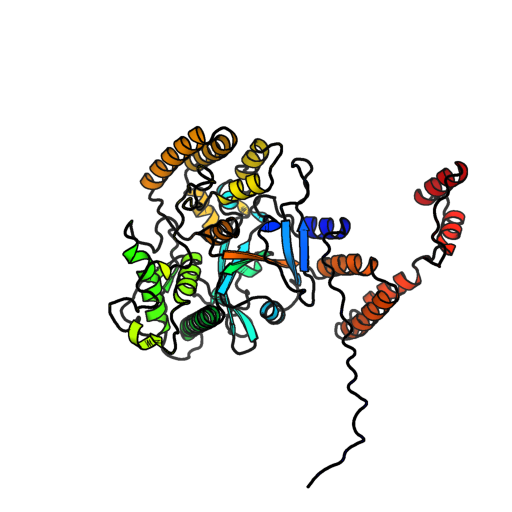
ATOM 886 O O . ARG A 1 111 ? -3.651 0.348 -13.092 1.00 90.38 111 ARG A O 1
ATOM 893 N N .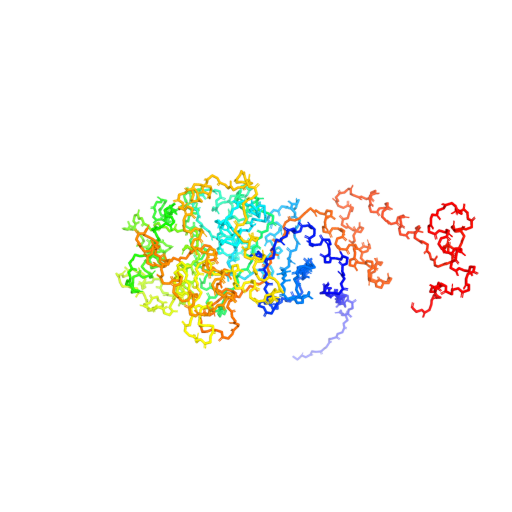 LYS A 1 112 ? -4.670 -1.648 -13.126 1.00 87.75 112 LYS A N 1
ATOM 894 C CA . LYS A 1 112 ? -3.949 -2.130 -14.325 1.00 87.75 112 LYS A CA 1
ATOM 895 C C . LYS A 1 112 ? -4.167 -1.225 -15.544 1.00 87.75 112 LYS A C 1
ATOM 897 O O . LYS A 1 112 ? -3.289 -1.069 -16.385 1.00 87.75 112 LYS A O 1
ATOM 902 N N . GLU A 1 113 ? -5.331 -0.591 -15.626 1.00 87.12 113 GLU A N 1
ATOM 903 C CA . GLU A 1 113 ? -5.754 0.299 -16.700 1.00 87.12 113 GLU A CA 1
ATOM 904 C C . GLU A 1 113 ? -4.963 1.612 -16.766 1.00 87.12 113 GLU A C 1
ATOM 906 O O . GLU A 1 113 ? -4.985 2.270 -17.811 1.00 87.12 113 GLU A O 1
ATOM 911 N N . TRP A 1 114 ? -4.240 1.962 -15.695 1.00 88.94 114 TRP A N 1
ATOM 912 C CA . TRP A 1 114 ? -3.312 3.096 -15.659 1.00 88.94 114 TRP A CA 1
ATOM 913 C C . TRP A 1 114 ? -1.986 2.809 -16.372 1.00 88.94 114 TRP A C 1
ATOM 915 O O . TRP A 1 114 ? -1.169 3.707 -16.559 1.00 88.94 114 TRP A O 1
ATOM 925 N N . ALA A 1 115 ? -1.761 1.573 -16.821 1.00 87.12 115 ALA A N 1
ATOM 926 C CA . ALA A 1 115 ? -0.643 1.271 -17.697 1.00 87.12 115 ALA A CA 1
ATOM 927 C C . ALA A 1 115 ? -0.750 2.061 -19.019 1.00 87.12 115 ALA A C 1
ATOM 929 O O . ALA A 1 115 ? -1.753 2.008 -19.741 1.00 87.12 115 ALA A O 1
ATOM 930 N N . GLY A 1 116 ? 0.318 2.784 -19.346 1.00 85.69 116 GLY A N 1
ATOM 931 C CA . GLY A 1 116 ? 0.428 3.665 -20.504 1.00 85.69 116 GLY A CA 1
ATOM 932 C C . GLY A 1 116 ? -0.231 5.034 -20.326 1.00 85.69 116 GLY A C 1
ATOM 933 O O . GLY A 1 116 ? -0.436 5.715 -21.327 1.00 85.69 116 GLY A O 1
ATOM 934 N N . THR A 1 117 ? -0.596 5.455 -19.110 1.00 87.88 117 THR A N 1
ATOM 935 C CA . THR A 1 117 ? -1.182 6.791 -18.866 1.00 87.88 117 THR A CA 1
ATOM 936 C C . THR A 1 117 ? -0.157 7.814 -18.363 1.00 87.88 117 THR A C 1
ATOM 938 O O . THR A 1 117 ? -0.543 8.836 -17.798 1.00 87.88 117 THR A O 1
ATOM 941 N N . GLY A 1 118 ? 1.134 7.521 -18.536 1.00 89.69 118 GLY A N 1
ATOM 942 C CA . GLY A 1 118 ? 2.247 8.400 -18.196 1.00 89.69 118 GLY A CA 1
ATOM 943 C C . GLY A 1 118 ? 3.046 7.957 -16.965 1.00 89.69 118 GLY A C 1
ATOM 944 O O . GLY A 1 118 ? 2.693 6.994 -16.284 1.00 89.69 118 GLY A O 1
ATOM 945 N N . PRO A 1 119 ? 4.141 8.670 -16.654 1.00 92.25 119 PRO A N 1
ATOM 946 C CA . PRO A 1 119 ? 5.102 8.247 -15.639 1.00 92.25 119 PRO A CA 1
ATOM 947 C C . PRO A 1 119 ? 4.549 8.294 -14.212 1.00 92.25 119 PRO A C 1
ATOM 949 O O . PRO A 1 119 ? 4.903 7.433 -13.414 1.00 92.25 119 PRO A O 1
ATOM 952 N N . TYR A 1 120 ? 3.670 9.248 -13.877 1.00 92.06 120 TYR A N 1
ATOM 953 C CA . TYR A 1 120 ? 3.098 9.385 -12.528 1.00 92.06 120 TYR A CA 1
ATOM 954 C C . TYR A 1 120 ? 2.451 8.089 -11.993 1.00 92.06 120 TYR A C 1
ATOM 956 O O . TYR A 1 120 ? 2.878 7.601 -10.947 1.00 92.06 120 TYR A O 1
ATOM 964 N N . PRO A 1 121 ? 1.468 7.475 -12.671 1.00 91.62 121 PRO A N 1
ATOM 965 C CA . PRO A 1 121 ? 0.871 6.233 -12.184 1.00 91.62 121 PRO A CA 1
ATOM 966 C C . PRO A 1 121 ? 1.831 5.042 -12.244 1.00 91.62 121 PRO A C 1
ATOM 968 O O . PRO A 1 121 ? 1.718 4.128 -11.427 1.00 91.62 121 PRO A O 1
ATOM 971 N N . HIS A 1 122 ? 2.793 5.044 -13.171 1.00 93.94 122 HIS A N 1
ATOM 972 C CA . HIS A 1 122 ? 3.781 3.971 -13.277 1.00 93.94 122 HIS A CA 1
ATOM 973 C C . HIS A 1 122 ? 4.732 3.959 -12.077 1.00 93.94 122 HIS A C 1
ATOM 975 O O . HIS A 1 122 ? 4.941 2.906 -11.477 1.00 93.94 122 HIS A O 1
ATOM 981 N N . ILE A 1 123 ? 5.241 5.126 -11.662 1.00 93.19 123 ILE A N 1
ATOM 982 C CA . ILE A 1 123 ? 6.091 5.241 -10.466 1.00 93.19 123 ILE A CA 1
ATOM 983 C C . ILE A 1 123 ? 5.330 4.996 -9.160 1.00 93.19 123 ILE A C 1
ATOM 985 O O . ILE A 1 123 ? 5.944 4.636 -8.162 1.00 93.19 123 ILE A O 1
ATOM 989 N N . GLN A 1 124 ? 4.001 5.135 -9.173 1.00 93.00 124 GLN A N 1
ATOM 990 C CA . GLN A 1 124 ? 3.121 4.724 -8.073 1.00 93.00 124 GLN A CA 1
ATOM 991 C C . GLN A 1 124 ? 2.722 3.241 -8.137 1.00 93.00 124 GLN A C 1
ATOM 993 O O . GLN A 1 124 ? 1.884 2.800 -7.353 1.00 93.00 124 GLN A O 1
ATOM 998 N N . LEU A 1 125 ? 3.298 2.457 -9.056 1.00 94.19 125 LEU A N 1
ATOM 999 C CA . LEU A 1 125 ? 3.016 1.027 -9.220 1.00 94.19 125 LEU A CA 1
ATOM 1000 C C . LEU A 1 125 ? 1.523 0.727 -9.469 1.00 94.19 125 LEU A C 1
ATOM 1002 O O . LEU A 1 125 ? 1.022 -0.328 -9.089 1.00 94.19 125 LEU A O 1
ATOM 1006 N N . GLY A 1 126 ? 0.791 1.673 -10.072 1.00 92.25 126 GLY A N 1
ATOM 1007 C CA . GLY A 1 126 ? -0.646 1.548 -10.322 1.00 92.25 126 GLY A CA 1
ATOM 1008 C C . GLY A 1 126 ? -1.497 1.582 -9.049 1.00 92.25 126 GLY A C 1
ATOM 1009 O O . GLY A 1 126 ? -2.694 1.307 -9.111 1.00 92.25 126 GLY A O 1
ATOM 1010 N N . VAL A 1 127 ? -0.905 1.897 -7.891 1.00 93.25 127 VAL A N 1
ATOM 1011 C CA . VAL A 1 127 ? -1.613 1.968 -6.613 1.00 93.25 127 VAL A CA 1
ATOM 1012 C C . VAL A 1 127 ? -2.343 3.303 -6.503 1.00 93.25 127 VAL A C 1
ATOM 1014 O O . VAL A 1 127 ? -1.728 4.366 -6.568 1.00 93.25 127 VAL A O 1
ATOM 1017 N N . SER A 1 128 ? -3.656 3.248 -6.285 1.00 90.56 128 SER A N 1
ATOM 1018 C CA . SER A 1 128 ? -4.509 4.438 -6.163 1.00 90.56 128 SER A CA 1
ATOM 1019 C C . SER A 1 128 ? -4.945 4.746 -4.733 1.00 90.56 128 SER A C 1
ATOM 1021 O O . SER A 1 128 ? -5.302 5.882 -4.422 1.00 90.56 128 SER A O 1
ATOM 1023 N N . HIS A 1 129 ? -4.983 3.739 -3.858 1.00 92.25 129 HIS A N 1
ATOM 1024 C CA . HIS A 1 129 ? -5.546 3.880 -2.515 1.00 92.25 129 HIS A CA 1
ATOM 1025 C C . HIS A 1 129 ? -5.108 2.758 -1.584 1.00 92.25 129 HIS A C 1
ATOM 1027 O O . HIS A 1 129 ? -4.654 1.711 -2.045 1.00 92.25 129 HIS A O 1
ATOM 1033 N N . SER A 1 130 ? -5.290 2.955 -0.280 1.00 94.31 130 SER A N 1
ATOM 1034 C CA . SER A 1 130 ? -4.930 1.982 0.750 1.00 94.31 130 SER A CA 1
ATOM 1035 C C . SER A 1 130 ? -5.958 1.932 1.881 1.00 94.31 130 SER A C 1
ATOM 1037 O O . SER A 1 130 ? -6.341 2.978 2.402 1.00 94.31 130 SER A O 1
ATOM 1039 N N . ALA A 1 131 ? -6.311 0.721 2.308 1.00 95.62 131 ALA A N 1
ATOM 1040 C CA . ALA A 1 131 ? -7.065 0.422 3.526 1.00 95.62 131 ALA A CA 1
ATOM 1041 C C . ALA A 1 131 ? -6.278 -0.499 4.453 1.00 95.62 131 ALA A C 1
ATOM 1043 O O . ALA A 1 131 ? -5.384 -1.223 4.016 1.00 95.62 131 ALA A O 1
ATOM 1044 N N . VAL A 1 132 ? -6.692 -0.545 5.718 1.00 97.38 132 VAL A N 1
ATOM 1045 C CA . VAL A 1 132 ? -6.366 -1.645 6.625 1.00 97.38 132 VAL A CA 1
ATOM 1046 C C . VAL A 1 132 ? -7.548 -2.611 6.696 1.00 97.38 132 VAL A C 1
ATOM 1048 O O . VAL A 1 132 ? -8.689 -2.203 6.920 1.00 97.38 132 VAL A O 1
ATOM 1051 N N . ALA A 1 133 ? -7.280 -3.898 6.495 1.00 97.69 133 ALA A N 1
ATOM 1052 C CA . ALA A 1 133 ? -8.256 -4.957 6.670 1.00 97.69 133 ALA A CA 1
ATOM 1053 C C . ALA A 1 133 ? -8.430 -5.289 8.156 1.00 97.69 133 ALA A C 1
ATOM 1055 O O . ALA A 1 133 ? -7.466 -5.346 8.928 1.00 97.69 133 ALA A O 1
ATOM 1056 N N . PHE A 1 134 ? -9.665 -5.558 8.560 1.00 97.88 134 PHE A N 1
ATOM 1057 C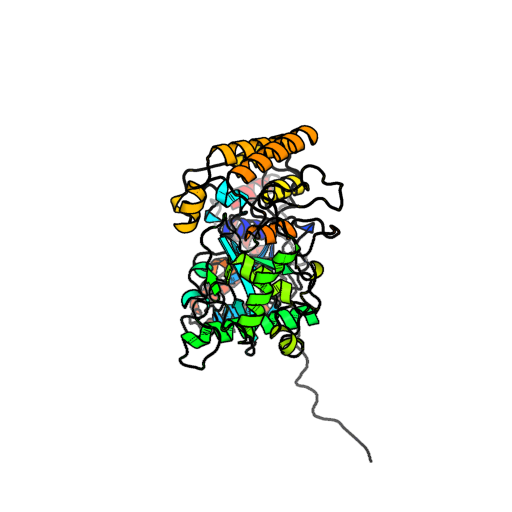 CA . PHE A 1 134 ? -9.996 -6.055 9.890 1.00 97.88 134 PHE A CA 1
ATOM 1058 C C . PHE A 1 134 ? -11.094 -7.118 9.791 1.00 97.88 134 PHE A C 1
ATOM 1060 O O . PHE A 1 134 ? -11.826 -7.168 8.804 1.00 97.88 134 PHE A O 1
ATOM 1067 N N . ILE A 1 135 ? -11.195 -7.981 10.803 1.00 97.44 135 ILE A N 1
ATOM 1068 C CA . ILE A 1 135 ? -12.238 -9.014 10.867 1.00 97.44 135 ILE A CA 1
ATOM 1069 C C . ILE A 1 135 ? -13.234 -8.603 11.940 1.00 97.44 135 ILE A C 1
ATOM 1071 O O . ILE A 1 135 ? -12.840 -8.444 13.101 1.00 97.44 135 ILE A O 1
ATOM 1075 N N . ASP A 1 136 ? -14.493 -8.390 11.561 1.00 95.31 136 ASP A N 1
ATOM 1076 C CA . ASP A 1 136 ? -15.549 -7.982 12.490 1.00 95.31 136 ASP A CA 1
ATOM 1077 C C . ASP A 1 136 ? -15.966 -9.109 13.457 1.00 95.31 136 ASP A C 1
ATOM 1079 O O . ASP A 1 136 ? -15.359 -10.177 13.496 1.00 95.31 136 ASP A O 1
ATOM 1083 N N . ASP A 1 137 ? -16.928 -8.835 14.340 1.00 93.56 137 ASP A N 1
ATOM 1084 C CA . ASP A 1 137 ? -17.397 -9.828 15.321 1.00 93.56 137 ASP A CA 1
ATOM 1085 C C . ASP A 1 137 ? -18.300 -10.904 14.687 1.00 93.56 137 ASP A C 1
ATOM 1087 O O . ASP A 1 137 ? -18.528 -11.949 15.291 1.00 93.56 137 ASP A O 1
ATOM 1091 N N . GLU A 1 138 ? -18.786 -10.663 13.468 1.00 93.06 138 GLU A N 1
ATOM 1092 C CA . GLU A 1 138 ? -19.600 -11.595 12.685 1.00 93.06 138 GLU A CA 1
ATOM 1093 C C . GLU A 1 138 ? -18.740 -12.495 11.774 1.00 93.06 138 GLU A C 1
ATOM 1095 O O . GLU A 1 138 ? -19.254 -13.427 11.159 1.00 93.06 138 GLU A O 1
ATOM 1100 N N . GLY A 1 139 ? -17.426 -12.252 11.712 1.00 94.94 139 GLY A N 1
ATOM 1101 C CA . GLY A 1 139 ? -16.470 -13.041 10.939 1.00 94.94 139 GLY A CA 1
ATOM 1102 C C . GLY A 1 139 ? -16.269 -12.570 9.498 1.00 94.94 139 GLY A C 1
ATOM 1103 O O . GLY A 1 139 ? -15.675 -13.302 8.712 1.00 94.94 139 GLY A O 1
ATOM 1104 N N . TYR A 1 140 ? -16.721 -11.368 9.132 1.00 95.81 140 TYR A N 1
ATOM 1105 C CA . TYR A 1 140 ? -16.486 -10.801 7.802 1.00 95.81 140 TYR A CA 1
ATOM 1106 C C . TYR A 1 140 ? -15.182 -10.008 7.749 1.00 95.81 140 TYR A C 1
ATOM 1108 O O . TYR A 1 140 ? -14.842 -9.271 8.681 1.00 95.81 140 TYR A O 1
ATOM 1116 N N . ALA A 1 141 ? -14.492 -10.087 6.609 1.00 95.50 141 ALA A N 1
ATOM 1117 C CA . ALA A 1 141 ? -13.421 -9.160 6.283 1.00 95.50 141 ALA A CA 1
ATOM 1118 C C . ALA A 1 141 ? -13.993 -7.794 5.885 1.00 95.50 141 ALA A C 1
ATOM 1120 O O . ALA A 1 141 ? -14.893 -7.696 5.051 1.00 95.50 141 ALA A O 1
ATOM 1121 N N . ARG A 1 142 ? -13.444 -6.736 6.476 1.00 95.25 142 ARG A N 1
ATOM 1122 C CA . ARG A 1 142 ? -13.858 -5.342 6.285 1.00 95.25 142 ARG A CA 1
ATOM 1123 C C . ARG A 1 142 ? -12.640 -4.454 6.055 1.00 95.25 142 ARG A C 1
ATOM 1125 O O . ARG A 1 142 ? -11.528 -4.832 6.425 1.00 95.25 142 ARG A O 1
ATOM 1132 N N . ASN A 1 143 ? -12.859 -3.253 5.529 1.00 93.62 143 ASN A N 1
ATOM 1133 C CA . ASN A 1 143 ? -11.844 -2.206 5.405 1.00 93.62 143 ASN A CA 1
ATOM 1134 C C . ASN A 1 143 ? -12.092 -1.030 6.352 1.00 93.62 143 ASN A C 1
ATOM 1136 O O . ASN A 1 143 ? -13.228 -0.641 6.622 1.00 93.62 143 ASN A O 1
ATOM 1140 N N . LEU A 1 144 ? -10.994 -0.439 6.816 1.00 93.00 144 LEU A N 1
ATOM 1141 C CA . LEU A 1 144 ? -10.940 0.915 7.348 1.00 93.00 144 LEU A CA 1
ATOM 1142 C C . LEU A 1 144 ? -9.971 1.734 6.487 1.00 93.00 144 LEU A C 1
ATOM 1144 O O . LEU A 1 144 ? -8.810 1.355 6.321 1.00 93.00 144 LEU A O 1
ATOM 1148 N N . ASP A 1 145 ? -10.436 2.869 5.985 1.00 88.38 145 ASP A N 1
ATOM 1149 C CA . ASP A 1 145 ? -9.661 3.792 5.157 1.00 88.38 145 ASP A CA 1
ATOM 1150 C C . ASP A 1 145 ? -10.119 5.247 5.375 1.00 88.38 145 ASP A C 1
ATOM 1152 O O . ASP A 1 145 ? -10.702 5.595 6.407 1.00 88.38 145 ASP A O 1
ATOM 1156 N N . LEU A 1 146 ? -9.761 6.124 4.438 1.00 86.06 146 LEU A N 1
ATOM 1157 C CA . LEU A 1 146 ? -10.039 7.547 4.488 1.00 86.06 146 LEU A CA 1
ATOM 1158 C C . LEU A 1 146 ? -10.276 8.062 3.063 1.00 86.06 146 LEU A C 1
ATOM 1160 O O . LEU A 1 146 ? -9.433 7.799 2.205 1.00 86.06 146 LEU A O 1
ATOM 1164 N N . PRO A 1 147 ? -11.320 8.867 2.794 1.00 84.25 147 PRO A N 1
ATOM 1165 C CA . PRO A 1 147 ? -12.154 9.633 3.732 1.00 84.25 147 PRO A CA 1
ATOM 1166 C C . PRO A 1 147 ? -13.169 8.808 4.534 1.00 84.25 147 PRO A C 1
ATOM 1168 O O . PRO A 1 147 ? -13.849 7.961 3.986 1.00 84.25 147 PRO A O 1
ATOM 1171 N N . LEU A 1 148 ? -13.381 9.158 5.811 1.00 81.81 148 LEU A N 1
ATOM 1172 C CA . LEU A 1 148 ? -14.436 8.579 6.663 1.00 81.81 148 LEU A CA 1
ATOM 1173 C C . LEU A 1 148 ? -15.836 9.139 6.320 1.00 81.81 148 LEU A C 1
ATOM 1175 O O . LEU A 1 148 ? -16.523 9.709 7.173 1.00 81.81 148 LEU A O 1
ATOM 1179 N N . ASN A 1 149 ? -16.232 9.055 5.051 1.00 79.25 149 ASN A N 1
ATOM 1180 C CA . ASN A 1 149 ? -17.562 9.433 4.575 1.00 79.25 149 ASN A CA 1
ATOM 1181 C C . ASN A 1 149 ? -18.448 8.184 4.376 1.00 79.25 149 ASN A C 1
ATOM 1183 O O . ASN A 1 149 ? -17.984 7.064 4.567 1.00 79.25 149 ASN A O 1
ATOM 1187 N N . GLU A 1 150 ? -19.718 8.388 4.016 1.00 77.94 150 GLU A N 1
ATOM 1188 C CA . GLU A 1 150 ? -20.722 7.320 3.871 1.00 77.94 150 GLU A CA 1
ATOM 1189 C C . GLU A 1 150 ? -20.279 6.183 2.933 1.00 77.94 150 GLU A C 1
ATOM 1191 O O . GLU A 1 150 ? -20.392 5.027 3.323 1.00 77.94 150 GLU A O 1
ATOM 1196 N N . ASP A 1 151 ? -19.678 6.506 1.781 1.00 80.00 151 ASP A N 1
ATOM 1197 C CA . ASP A 1 151 ? -19.212 5.537 0.768 1.00 80.00 151 ASP A CA 1
ATOM 1198 C C . ASP A 1 151 ? -18.140 4.578 1.312 1.00 80.00 151 ASP A C 1
ATOM 1200 O O . ASP A 1 151 ? -18.071 3.420 0.914 1.00 80.00 151 ASP A O 1
ATOM 1204 N N . TYR A 1 152 ? -17.310 5.037 2.249 1.00 80.25 152 TYR A N 1
ATOM 1205 C CA . TYR A 1 152 ? -16.178 4.263 2.766 1.00 80.25 152 TYR A CA 1
ATOM 1206 C C . TYR A 1 152 ? -16.466 3.579 4.105 1.00 80.25 152 TYR A C 1
ATOM 1208 O O . TYR A 1 152 ? -15.934 2.505 4.392 1.00 80.25 152 TYR A O 1
ATOM 1216 N N . VAL A 1 153 ? -17.309 4.183 4.950 1.00 82.69 153 VAL A N 1
ATOM 1217 C CA . VAL A 1 153 ? -17.580 3.656 6.299 1.00 82.69 153 VAL A CA 1
ATOM 1218 C C . VAL A 1 153 ? -18.854 2.828 6.377 1.00 82.69 153 VAL A C 1
ATOM 1220 O O . VAL A 1 153 ? -19.071 2.180 7.405 1.00 82.69 153 VAL A O 1
ATOM 1223 N N . GLN A 1 154 ? -19.692 2.842 5.335 1.00 82.50 154 GLN A N 1
ATOM 1224 C CA . GLN A 1 154 ? -20.923 2.065 5.276 1.00 82.50 154 GLN A CA 1
ATOM 1225 C C . GLN A 1 154 ? -20.998 1.187 4.029 1.00 82.50 154 GLN A C 1
ATOM 1227 O O . GLN A 1 154 ? -20.499 1.537 2.967 1.00 82.50 154 GLN A O 1
ATOM 1232 N N . ASP A 1 155 ? -21.633 0.031 4.174 1.00 84.94 155 ASP A N 1
ATOM 1233 C CA . ASP A 1 155 ? -22.084 -0.766 3.047 1.00 84.94 155 ASP A CA 1
ATOM 1234 C C . ASP A 1 155 ? -23.473 -0.304 2.594 1.00 84.94 155 ASP A C 1
ATOM 1236 O O . ASP A 1 155 ? -24.365 -0.096 3.417 1.00 84.94 155 ASP A O 1
ATOM 1240 N N . GLU A 1 156 ? -23.663 -0.178 1.283 1.00 78.00 156 GLU A N 1
ATOM 1241 C CA . GLU A 1 156 ? -24.922 0.284 0.688 1.00 78.00 156 GLU A CA 1
ATOM 1242 C C . GLU A 1 156 ? -26.109 -0.651 0.975 1.00 78.00 156 GLU A C 1
ATOM 1244 O O . GLU A 1 156 ? -27.254 -0.203 0.951 1.00 78.00 156 GLU A O 1
ATOM 1249 N N . ILE A 1 157 ? -25.861 -1.946 1.222 1.00 74.88 157 ILE A N 1
ATOM 1250 C CA . ILE A 1 157 ? -26.918 -2.958 1.335 1.00 74.88 157 ILE A CA 1
ATOM 1251 C C . ILE A 1 157 ? -27.457 -3.032 2.763 1.00 74.88 157 ILE A C 1
ATOM 1253 O O . ILE A 1 157 ? -28.669 -2.991 2.969 1.00 74.88 157 ILE A O 1
ATOM 1257 N N . ASP A 1 158 ? -26.572 -3.185 3.752 1.00 79.00 158 ASP A N 1
ATOM 1258 C CA . ASP A 1 158 ? -26.970 -3.410 5.151 1.00 79.00 158 ASP A CA 1
ATOM 1259 C C . ASP A 1 158 ? -26.627 -2.248 6.098 1.00 79.00 158 ASP A C 1
ATOM 1261 O O . ASP A 1 158 ? -26.930 -2.304 7.293 1.00 79.00 158 ASP A O 1
ATOM 1265 N N . GLY A 1 159 ? -26.009 -1.177 5.586 1.00 79.50 159 GLY A N 1
ATOM 1266 C CA . GLY A 1 159 ? -25.553 -0.035 6.378 1.00 79.50 159 GLY A CA 1
ATOM 1267 C C . GLY A 1 159 ? -24.418 -0.375 7.350 1.00 79.50 159 GLY A C 1
ATOM 1268 O O . GLY A 1 159 ? -24.006 0.5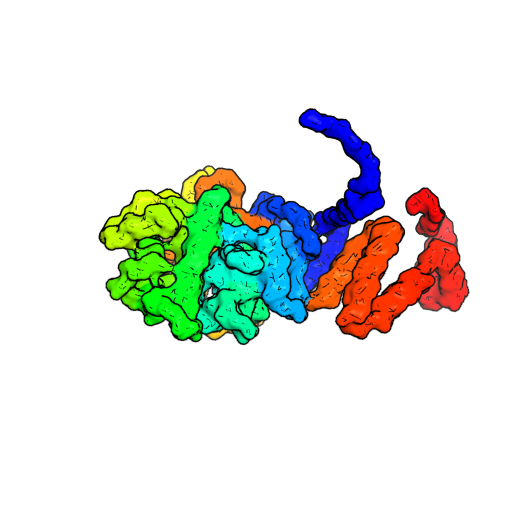03 8.120 1.00 79.50 159 GLY A O 1
ATOM 1269 N N . GLY A 1 160 ? -23.933 -1.628 7.350 1.00 82.69 160 GLY A N 1
ATOM 1270 C CA . GLY A 1 160 ? -22.795 -2.178 8.092 1.00 82.69 160 GLY A CA 1
ATOM 1271 C C . GLY A 1 160 ? -21.464 -1.536 7.694 1.00 82.69 160 GLY A C 1
ATOM 1272 O O . GLY A 1 160 ? -21.462 -0.630 6.876 1.00 82.69 160 GLY A O 1
ATOM 1273 N N . PRO A 1 161 ? -20.313 -1.922 8.272 1.00 85.44 161 PRO A N 1
ATOM 1274 C CA . PRO A 1 161 ? -19.007 -1.491 7.754 1.00 85.44 161 PRO A CA 1
ATOM 1275 C C . PRO A 1 161 ? -18.808 -1.921 6.287 1.00 85.44 161 PRO A C 1
ATOM 1277 O O . PRO A 1 161 ? -19.379 -2.922 5.875 1.00 85.44 161 PRO A O 1
ATOM 1280 N N . SER A 1 162 ? -17.981 -1.243 5.490 1.00 88.88 162 SER A N 1
ATOM 1281 C CA . SER A 1 162 ? -17.793 -1.646 4.085 1.00 88.88 162 SER A CA 1
ATOM 1282 C C . SER A 1 162 ? -17.171 -3.054 3.951 1.00 88.88 162 SER A C 1
ATOM 1284 O O . SER A 1 162 ? -16.264 -3.426 4.703 1.00 88.88 162 SER A O 1
ATOM 1286 N N . TYR A 1 163 ? -17.671 -3.849 2.996 1.00 91.12 163 TYR A N 1
ATOM 1287 C CA . TYR A 1 163 ? -17.117 -5.153 2.587 1.00 91.12 163 TYR A CA 1
ATOM 1288 C C . TYR A 1 163 ? -16.126 -4.987 1.416 1.00 91.12 163 TYR A C 1
ATOM 1290 O O . TYR A 1 163 ? -16.182 -5.746 0.445 1.00 91.12 163 TYR A O 1
ATOM 1298 N N . PHE A 1 164 ? -15.276 -3.953 1.439 1.00 88.12 164 PHE A N 1
ATOM 1299 C CA . PHE A 1 164 ? -14.551 -3.477 0.248 1.00 88.12 164 PHE A CA 1
ATOM 1300 C C . PHE A 1 164 ? -15.526 -3.147 -0.890 1.00 88.12 164 PHE A C 1
ATOM 1302 O O . PHE A 1 164 ? -15.383 -3.602 -2.029 1.00 88.12 164 PHE A O 1
ATOM 1309 N N . SER A 1 165 ? -16.589 -2.432 -0.531 1.00 84.88 165 SER A N 1
ATOM 1310 C CA . SER A 1 165 ? -17.756 -2.186 -1.372 1.00 84.88 165 SER A CA 1
ATOM 1311 C C . SER A 1 165 ? -17.927 -0.725 -1.772 1.00 84.88 165 SER A C 1
ATOM 1313 O O . SER A 1 165 ? -18.842 -0.462 -2.548 1.00 84.88 165 SER A O 1
ATOM 1315 N N . SER A 1 166 ? -17.064 0.190 -1.315 1.00 82.00 166 SER A N 1
ATOM 1316 C CA . SER A 1 166 ? -17.052 1.574 -1.806 1.00 82.00 166 SER A CA 1
ATOM 1317 C C . SER A 1 166 ? -16.783 1.618 -3.309 1.00 82.00 166 SER A C 1
ATOM 1319 O O . SER A 1 166 ? -16.164 0.700 -3.869 1.00 82.00 166 SER A O 1
ATOM 1321 N N . ASN A 1 167 ? -17.201 2.699 -3.971 1.00 80.44 167 ASN A N 1
ATOM 1322 C CA . ASN A 1 167 ? -16.961 2.865 -5.408 1.00 80.44 167 ASN A CA 1
ATOM 1323 C C . ASN A 1 167 ? -15.478 2.697 -5.760 1.00 80.44 167 ASN A C 1
ATOM 1325 O O . ASN A 1 167 ? -15.140 2.045 -6.747 1.00 80.44 167 ASN A O 1
ATOM 1329 N N . HIS A 1 168 ? -14.580 3.165 -4.890 1.00 77.25 168 HIS A N 1
ATOM 1330 C CA . HIS A 1 168 ? -13.145 3.049 -5.119 1.00 77.25 168 HIS A CA 1
ATOM 1331 C C . HIS A 1 168 ? -12.660 1.594 -5.242 1.00 77.25 168 HIS A C 1
ATOM 1333 O O . HIS A 1 168 ? -11.786 1.325 -6.064 1.00 77.25 168 HIS A O 1
ATOM 1339 N N . TYR A 1 169 ? -13.232 0.663 -4.469 1.00 82.19 169 TYR A N 1
ATOM 1340 C CA . TYR A 1 169 ? -12.908 -0.770 -4.524 1.00 82.19 169 TYR A CA 1
ATOM 1341 C C . TYR A 1 169 ? -13.695 -1.540 -5.588 1.00 82.19 169 TYR A C 1
ATOM 1343 O O . TYR A 1 169 ? -13.287 -2.638 -5.966 1.00 82.19 169 TYR A O 1
ATOM 1351 N N . ARG A 1 170 ? -14.830 -1.003 -6.054 1.00 81.19 170 ARG A N 1
ATOM 1352 C CA . ARG A 1 170 ? -15.626 -1.603 -7.138 1.00 81.19 170 ARG A CA 1
ATOM 1353 C C . ARG A 1 170 ? -15.091 -1.255 -8.521 1.00 81.19 170 ARG A C 1
ATOM 1355 O O . ARG A 1 170 ? -15.185 -2.074 -9.425 1.00 81.19 170 ARG A O 1
ATOM 1362 N N . GLU A 1 171 ? -14.541 -0.056 -8.683 1.00 79.44 171 GLU A N 1
ATOM 1363 C CA . GLU A 1 171 ? -13.973 0.409 -9.951 1.00 79.44 171 GLU A CA 1
ATOM 1364 C C . GLU A 1 171 ? -12.630 -0.250 -10.293 1.00 79.44 171 GLU A C 1
ATOM 1366 O O . GLU A 1 171 ? -12.168 -0.127 -11.423 1.00 79.44 171 GLU A O 1
ATOM 1371 N N . THR A 1 172 ? -11.977 -0.903 -9.329 1.00 84.88 172 THR A N 1
ATOM 1372 C CA . THR A 1 172 ? -10.792 -1.722 -9.588 1.00 84.88 172 THR A CA 1
ATOM 1373 C C . THR A 1 172 ? -11.149 -3.205 -9.573 1.00 84.88 172 THR A C 1
ATOM 1375 O O . THR A 1 172 ? -11.873 -3.693 -8.706 1.00 84.88 172 THR A O 1
ATOM 1378 N N . GLU A 1 173 ? -10.587 -3.945 -10.525 1.00 87.62 173 GLU A N 1
ATOM 1379 C CA . GLU A 1 173 ? -10.677 -5.404 -10.568 1.00 87.62 173 GLU A CA 1
ATOM 1380 C C . GLU A 1 173 ? -9.634 -6.084 -9.672 1.00 87.62 173 GLU A C 1
ATOM 1382 O O . GLU A 1 173 ? -9.648 -7.307 -9.541 1.00 87.62 173 GLU A O 1
ATOM 1387 N N . LEU A 1 174 ? -8.700 -5.335 -9.077 1.00 91.62 174 LEU A N 1
ATOM 1388 C CA . LEU A 1 174 ? -7.523 -5.903 -8.434 1.00 91.62 174 LEU A CA 1
ATOM 1389 C C . LEU A 1 174 ? -7.120 -5.170 -7.154 1.00 91.62 174 LEU A C 1
ATOM 1391 O O . LEU A 1 174 ? -6.934 -3.954 -7.129 1.00 91.62 174 LEU A O 1
ATOM 1395 N N . LEU A 1 175 ? -6.898 -5.944 -6.092 1.00 94.50 175 LEU A N 1
ATOM 1396 C CA . LEU A 1 175 ? -6.430 -5.436 -4.804 1.00 94.50 175 LEU A CA 1
ATOM 1397 C C . LEU A 1 175 ? -5.156 -6.162 -4.385 1.00 94.50 175 LEU A C 1
ATOM 1399 O O . LEU A 1 175 ? -5.187 -7.373 -4.176 1.00 94.50 175 LEU A O 1
ATOM 1403 N N . HIS A 1 176 ? -4.043 -5.452 -4.213 1.00 95.81 176 HIS A N 1
ATOM 1404 C CA . HIS A 1 176 ? -2.859 -6.052 -3.596 1.00 95.81 176 HIS A CA 1
ATOM 1405 C C . HIS A 1 176 ? -3.032 -6.129 -2.082 1.00 95.81 176 HIS A C 1
ATOM 1407 O O . HIS A 1 176 ? -3.480 -5.179 -1.444 1.00 95.81 176 HIS A O 1
ATOM 1413 N N . VAL A 1 177 ? -2.627 -7.253 -1.502 1.00 97.38 177 VAL A N 1
ATOM 1414 C CA . VAL A 1 177 ? -2.617 -7.490 -0.062 1.00 97.38 177 VAL A CA 1
ATOM 1415 C C . VAL A 1 177 ? -1.171 -7.516 0.412 1.00 97.38 177 VAL A C 1
ATOM 1417 O O . VAL A 1 177 ? -0.397 -8.414 0.073 1.00 97.38 177 VAL A O 1
ATOM 1420 N N . ILE A 1 178 ? -0.814 -6.515 1.209 1.00 98.12 178 ILE A N 1
ATOM 1421 C CA . ILE A 1 178 ? 0.495 -6.361 1.835 1.00 98.12 178 ILE A CA 1
ATOM 1422 C C . ILE A 1 178 ? 0.352 -6.673 3.325 1.00 98.12 178 ILE A C 1
ATOM 1424 O O . ILE A 1 178 ? -0.427 -6.045 4.035 1.00 98.12 178 ILE A O 1
ATOM 1428 N N . ARG A 1 179 ? 1.101 -7.652 3.819 1.00 98.06 179 ARG A N 1
ATOM 1429 C CA . ARG A 1 179 ? 0.998 -8.160 5.184 1.00 98.06 179 ARG A CA 1
ATOM 1430 C C . ARG A 1 179 ? 2.102 -7.580 6.067 1.00 98.06 179 ARG A C 1
ATOM 1432 O O . ARG A 1 179 ? 3.277 -7.836 5.804 1.00 98.06 179 ARG A O 1
ATOM 1439 N N . PRO A 1 180 ? 1.771 -6.843 7.139 1.00 98.06 180 PRO A N 1
ATOM 1440 C CA . PRO A 1 180 ? 2.769 -6.416 8.108 1.00 98.06 180 PRO A CA 1
ATOM 1441 C C . PRO A 1 180 ? 3.250 -7.586 8.973 1.00 98.06 180 PRO A C 1
ATOM 1443 O O . PRO A 1 180 ? 2.479 -8.483 9.345 1.00 98.06 180 PRO A O 1
ATOM 1446 N N . ARG A 1 181 ? 4.530 -7.541 9.354 1.00 96.38 181 ARG A N 1
ATOM 1447 C CA . ARG A 1 181 ? 5.177 -8.503 10.259 1.00 96.38 181 ARG A CA 1
ATOM 1448 C C . ARG A 1 181 ? 4.749 -8.265 11.709 1.00 96.38 181 ARG A C 1
ATOM 1450 O O . ARG A 1 181 ? 5.487 -7.701 12.510 1.00 96.38 181 ARG A O 1
ATOM 1457 N N . LEU A 1 182 ? 3.526 -8.681 12.032 1.00 97.00 182 LEU A N 1
ATOM 1458 C CA . LEU A 1 182 ? 2.920 -8.531 13.358 1.00 97.00 182 LEU A CA 1
ATOM 1459 C C . LEU A 1 182 ? 2.880 -9.858 14.118 1.00 97.00 182 LEU A C 1
ATOM 1461 O O . LEU A 1 182 ? 2.508 -10.897 13.564 1.00 97.00 182 LEU A O 1
ATOM 1465 N N . THR A 1 183 ? 3.155 -9.796 15.419 1.00 97.81 183 THR A N 1
ATOM 1466 C CA . THR A 1 183 ? 2.814 -10.867 16.368 1.00 97.81 183 THR A CA 1
ATOM 1467 C C . THR A 1 183 ? 1.294 -11.035 16.487 1.00 97.81 183 THR A C 1
ATOM 1469 O O . THR A 1 183 ? 0.525 -10.137 16.137 1.00 97.81 183 THR A O 1
ATOM 1472 N N . ALA A 1 184 ? 0.836 -12.166 17.036 1.00 97.81 184 ALA A N 1
ATOM 1473 C CA . ALA A 1 184 ? -0.591 -12.399 17.283 1.00 97.81 184 ALA A CA 1
ATOM 1474 C C . ALA A 1 184 ? -1.220 -11.294 18.154 1.00 97.81 184 ALA A C 1
ATOM 1476 O O . ALA A 1 184 ? -2.263 -10.749 17.803 1.00 97.81 184 ALA A O 1
ATOM 1477 N N . LYS A 1 185 ? -0.537 -10.878 19.229 1.00 98.31 185 LYS A N 1
ATOM 1478 C CA . LYS A 1 185 ? -1.029 -9.813 20.113 1.00 98.31 185 LYS A CA 1
ATOM 1479 C C . LYS A 1 185 ? -1.097 -8.453 19.414 1.00 98.31 185 LYS A C 1
ATOM 1481 O O . LYS A 1 185 ? -2.089 -7.741 19.538 1.00 98.31 185 LYS A O 1
ATOM 1486 N N . GLN A 1 186 ? -0.071 -8.106 18.641 1.00 98.50 186 GLN A N 1
ATOM 1487 C CA . GLN A 1 186 ? -0.076 -6.884 17.832 1.00 98.50 186 GLN A CA 1
ATOM 1488 C C . GLN A 1 186 ? -1.235 -6.871 16.832 1.00 98.50 186 GLN A C 1
ATOM 1490 O O . GLN A 1 186 ? -1.903 -5.855 16.654 1.00 98.50 186 GLN A O 1
ATOM 1495 N N . ARG A 1 187 ? -1.512 -8.020 16.216 1.00 98.44 187 ARG A N 1
ATOM 1496 C CA . ARG A 1 187 ? -2.623 -8.206 15.285 1.00 98.44 187 ARG A CA 1
ATOM 1497 C C . ARG A 1 187 ? -3.984 -8.013 15.953 1.00 98.44 187 ARG A C 1
ATOM 1499 O O . ARG A 1 187 ? -4.842 -7.327 15.403 1.00 98.44 187 ARG A O 1
ATOM 1506 N N . GLU A 1 188 ? -4.171 -8.569 17.148 1.00 98.44 188 GLU A N 1
ATOM 1507 C CA . GLU A 1 188 ? -5.373 -8.347 17.961 1.00 98.44 188 GLU A CA 1
ATOM 1508 C C . GLU A 1 188 ? -5.565 -6.865 18.300 1.00 98.44 188 GLU A C 1
ATOM 1510 O O . GLU A 1 188 ? -6.674 -6.343 18.171 1.00 98.44 188 GLU A O 1
ATOM 1515 N N . ASN A 1 189 ? -4.489 -6.178 18.694 1.00 98.62 189 ASN A N 1
ATOM 1516 C CA . ASN A 1 189 ? -4.523 -4.753 19.010 1.00 98.62 189 ASN A CA 1
ATOM 1517 C C . ASN A 1 189 ? -4.918 -3.920 17.782 1.00 98.62 189 ASN A C 1
ATOM 1519 O O . ASN A 1 189 ? -5.832 -3.101 17.872 1.00 98.62 189 ASN A O 1
ATOM 1523 N N . VAL A 1 190 ? -4.297 -4.167 16.621 1.00 98.62 190 VAL A N 1
ATOM 1524 C CA . VAL A 1 190 ? -4.654 -3.508 15.351 1.00 98.62 190 VAL A CA 1
ATOM 1525 C C . VAL A 1 190 ? -6.124 -3.752 14.996 1.00 98.62 190 VAL A C 1
ATOM 1527 O O . VAL A 1 190 ? -6.837 -2.803 14.670 1.00 98.62 190 VAL A O 1
ATOM 1530 N N . ASN A 1 191 ? -6.612 -4.992 15.132 1.00 98.44 191 ASN A N 1
ATOM 1531 C CA . ASN A 1 191 ? -8.023 -5.319 14.903 1.00 98.44 191 ASN A CA 1
ATOM 1532 C C . ASN A 1 191 ? -8.947 -4.506 15.825 1.00 98.44 191 ASN A C 1
ATOM 1534 O O . ASN A 1 191 ? -9.960 -3.963 15.388 1.00 98.44 191 ASN A O 1
ATOM 1538 N N . ALA A 1 192 ? -8.591 -4.394 17.108 1.00 98.12 192 ALA A N 1
ATOM 1539 C CA . ALA A 1 192 ? -9.369 -3.649 18.091 1.00 98.12 192 ALA A CA 1
ATOM 1540 C C . ALA A 1 192 ? -9.393 -2.139 17.797 1.00 98.12 192 ALA A C 1
ATOM 1542 O O . ALA A 1 192 ? -10.453 -1.518 17.892 1.00 98.12 192 ALA A O 1
ATOM 1543 N N . TRP A 1 193 ? -8.264 -1.551 17.387 1.00 97.81 193 TRP A N 1
ATOM 1544 C CA . TRP A 1 193 ? -8.204 -0.149 16.968 1.00 97.81 193 TRP A CA 1
ATOM 1545 C C . TRP A 1 193 ? -9.045 0.120 15.722 1.00 97.81 193 TRP A C 1
ATOM 1547 O O . TRP A 1 193 ? -9.823 1.076 15.717 1.00 97.81 193 TRP A O 1
ATOM 1557 N N . ALA A 1 194 ? -8.954 -0.742 14.704 1.00 96.31 194 ALA A N 1
ATOM 1558 C CA . ALA A 1 194 ? -9.759 -0.615 13.493 1.00 96.31 194 ALA A CA 1
ATOM 1559 C C . ALA A 1 194 ? -11.267 -0.663 13.807 1.00 96.31 194 ALA A C 1
ATOM 1561 O O . ALA A 1 194 ? -12.022 0.205 13.366 1.00 96.31 194 ALA A O 1
ATOM 1562 N N . LYS A 1 195 ? -11.692 -1.604 14.666 1.00 94.62 195 LYS A N 1
ATOM 1563 C CA . LYS A 1 195 ? -13.081 -1.715 15.150 1.00 94.62 195 LYS A CA 1
ATOM 1564 C C . LYS A 1 195 ? -13.554 -0.478 15.920 1.00 94.62 195 LYS A C 1
ATOM 1566 O O . LYS A 1 195 ? -14.695 -0.051 15.750 1.00 94.62 195 LYS A O 1
ATOM 1571 N N . LEU A 1 196 ? -12.708 0.110 16.769 1.00 92.88 196 LEU A N 1
ATOM 1572 C CA . LEU A 1 196 ? -13.052 1.336 17.500 1.00 92.88 196 LEU A CA 1
ATOM 1573 C C . LEU A 1 196 ? -13.238 2.524 16.555 1.00 92.88 196 LEU A C 1
ATOM 1575 O O . LEU A 1 196 ? -14.231 3.246 16.663 1.00 92.88 196 LEU A O 1
ATOM 1579 N N . LEU A 1 197 ? -12.314 2.695 15.609 1.00 91.50 197 LEU A N 1
ATOM 1580 C CA . LEU A 1 197 ? -12.352 3.776 14.629 1.00 91.50 197 LEU A CA 1
ATOM 1581 C C . LEU A 1 197 ? -13.581 3.679 13.726 1.00 91.50 197 LEU A C 1
ATOM 1583 O O . LEU A 1 197 ? -14.312 4.661 13.605 1.00 91.50 197 LEU A O 1
ATOM 1587 N N . ILE A 1 198 ? -13.861 2.502 13.155 1.00 89.06 198 ILE A N 1
ATOM 1588 C CA . ILE A 1 198 ? -15.017 2.324 12.266 1.00 89.06 198 ILE A CA 1
ATOM 1589 C C . ILE A 1 198 ? -16.341 2.493 13.019 1.00 89.06 198 ILE A C 1
ATOM 1591 O O . ILE A 1 198 ? -17.267 3.123 12.511 1.00 89.06 198 ILE A O 1
ATOM 1595 N N . LYS A 1 199 ? -16.430 2.000 14.264 1.00 87.31 199 LYS A N 1
ATOM 1596 C CA . LYS A 1 199 ? -17.610 2.187 15.118 1.00 87.31 199 LYS A CA 1
ATOM 1597 C C . LYS A 1 199 ? -17.869 3.669 15.373 1.00 87.31 199 LYS A C 1
ATOM 1599 O O . LYS A 1 199 ? -19.007 4.114 15.243 1.00 87.31 199 LYS A O 1
ATOM 1604 N N . GLY A 1 200 ? -16.825 4.421 15.714 1.00 82.94 200 GLY A N 1
ATOM 1605 C CA . GLY A 1 200 ? -16.931 5.858 15.927 1.00 82.94 200 GLY A CA 1
ATOM 1606 C C . GLY A 1 200 ? -17.301 6.615 14.650 1.00 82.94 200 GLY A C 1
ATOM 1607 O O . GLY A 1 200 ? -18.248 7.393 14.642 1.00 82.94 200 GLY A O 1
ATOM 1608 N N . ALA A 1 201 ? -16.619 6.340 13.537 1.00 81.69 201 ALA A N 1
ATOM 1609 C CA . ALA A 1 201 ? -16.903 6.979 12.252 1.00 81.69 201 ALA A CA 1
ATOM 1610 C C . ALA A 1 201 ? -18.363 6.776 11.807 1.00 81.69 201 ALA A C 1
ATOM 1612 O O . ALA A 1 201 ? -19.011 7.704 11.317 1.00 81.69 201 ALA A O 1
ATOM 1613 N N . ARG A 1 202 ? -18.910 5.577 12.046 1.00 82.12 202 ARG A N 1
ATOM 1614 C CA . ARG A 1 202 ? -20.296 5.228 11.709 1.00 82.12 202 ARG A CA 1
ATOM 1615 C C . ARG A 1 202 ? -21.336 5.866 12.628 1.00 82.12 202 ARG A C 1
ATOM 1617 O O . ARG A 1 202 ? -22.465 6.052 12.181 1.00 82.12 202 ARG A O 1
ATOM 1624 N N . ALA A 1 203 ? -20.994 6.250 13.862 1.00 74.81 203 ALA A N 1
ATOM 1625 C CA . ALA A 1 203 ? -21.941 6.805 14.840 1.00 74.81 203 ALA A CA 1
ATOM 1626 C C . ALA A 1 203 ? -22.728 8.021 14.309 1.00 74.81 203 ALA A C 1
ATOM 1628 O O . ALA A 1 203 ? -23.902 8.199 14.641 1.00 74.81 203 ALA A O 1
ATOM 1629 N N . LYS A 1 204 ? -22.119 8.816 13.414 1.00 66.38 204 LYS A N 1
ATOM 1630 C CA . LYS A 1 204 ? -22.778 9.929 12.707 1.00 66.38 204 LYS A CA 1
ATOM 1631 C C . LYS A 1 204 ? -23.980 9.479 11.872 1.00 66.38 204 LYS A C 1
ATOM 1633 O O . LYS A 1 204 ? -24.976 10.192 11.794 1.00 66.38 204 LYS A O 1
ATOM 1638 N N . PHE A 1 205 ? -23.862 8.325 11.230 1.00 68.50 205 PHE A N 1
ATOM 1639 C CA . PHE A 1 205 ? -24.781 7.863 10.197 1.00 68.50 205 PHE A CA 1
ATOM 1640 C C . PHE A 1 205 ? -25.887 6.960 10.762 1.00 68.50 205 PHE A C 1
ATOM 1642 O O . PHE A 1 205 ? -26.996 6.947 10.241 1.00 68.50 205 PHE A O 1
ATOM 1649 N N . VAL A 1 206 ? -25.642 6.266 11.881 1.00 65.19 206 VAL A N 1
ATOM 1650 C CA . VAL A 1 206 ? -26.601 5.299 12.459 1.00 65.19 206 VAL A CA 1
ATOM 1651 C C . VAL A 1 206 ? -27.510 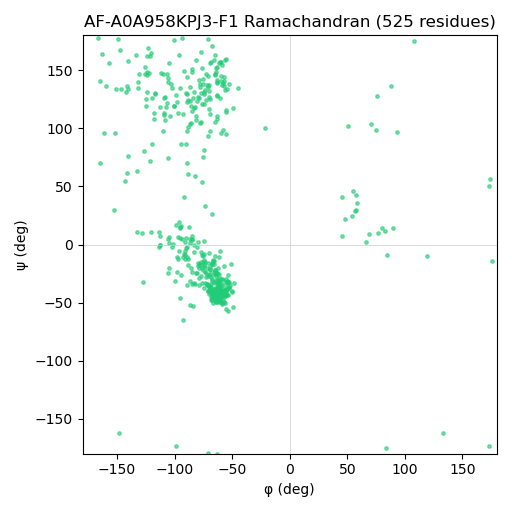5.853 13.572 1.00 65.19 206 VAL A C 1
ATOM 1653 O O . VAL A 1 206 ? -28.120 5.076 14.300 1.00 65.19 206 VAL A O 1
ATOM 1656 N N . LYS A 1 207 ? -27.621 7.182 13.751 1.00 57.44 207 LYS A N 1
ATOM 1657 C CA . LYS A 1 207 ? -28.376 7.833 14.859 1.00 57.44 207 LYS A CA 1
ATOM 1658 C C . LYS A 1 207 ? -28.071 7.254 16.262 1.00 57.44 207 LYS A C 1
ATOM 1660 O O . LYS A 1 207 ? -28.863 7.421 17.188 1.00 57.44 207 LYS A O 1
ATOM 1665 N N . ALA A 1 208 ? -26.922 6.600 16.442 1.00 46.62 208 ALA A N 1
ATOM 1666 C CA . ALA A 1 208 ? -26.522 5.949 17.682 1.00 46.62 208 ALA A CA 1
ATOM 1667 C C . ALA A 1 208 ? -25.245 6.608 18.227 1.00 46.62 208 ALA A C 1
ATOM 1669 O O . ALA A 1 208 ? -24.163 6.434 17.683 1.00 46.62 208 ALA A O 1
ATOM 1670 N N . ALA A 1 209 ? -25.411 7.361 19.318 1.00 40.62 209 ALA A N 1
ATOM 1671 C CA . ALA A 1 209 ? -24.403 7.770 20.304 1.00 40.62 209 ALA A CA 1
ATOM 1672 C C . ALA A 1 209 ? -23.071 8.417 19.826 1.00 40.62 209 ALA A C 1
ATOM 1674 O O . ALA A 1 209 ? -22.089 7.749 19.536 1.00 40.62 209 ALA A O 1
ATOM 1675 N N . ASN A 1 210 ? -23.000 9.748 19.951 1.00 41.88 210 ASN A N 1
ATOM 1676 C CA . ASN A 1 210 ? -21.980 10.552 20.659 1.00 41.88 210 ASN A CA 1
ATOM 1677 C C . ASN A 1 210 ? -20.451 10.332 20.547 1.00 41.88 210 ASN A C 1
ATOM 1679 O O . ASN A 1 210 ? -19.757 11.006 21.310 1.00 41.88 210 ASN A O 1
ATOM 1683 N N . GLN A 1 211 ? -19.858 9.492 19.693 1.00 52.72 211 GLN A N 1
ATOM 1684 C CA . GLN A 1 211 ? -18.388 9.330 19.723 1.00 52.72 211 GLN A CA 1
ATOM 1685 C C . GLN A 1 211 ? -17.717 9.203 18.347 1.00 52.72 211 GLN A C 1
ATOM 1687 O O . GLN A 1 211 ? -18.144 8.423 17.511 1.00 52.72 211 GLN A O 1
ATOM 1692 N N . VAL A 1 212 ? -16.624 9.970 18.197 1.00 52.81 212 VAL A N 1
ATOM 1693 C CA . VAL A 1 212 ? -15.900 10.423 16.987 1.00 52.81 212 VAL A CA 1
ATOM 1694 C C . VAL A 1 212 ? -16.643 11.529 16.239 1.00 52.81 212 VAL A C 1
ATOM 1696 O O . VAL A 1 212 ? -17.584 11.295 15.486 1.00 52.81 212 VAL A O 1
ATOM 1699 N N . TYR A 1 213 ? -16.220 12.776 16.481 1.00 57.59 213 TYR A N 1
ATOM 1700 C CA . TYR A 1 213 ? -16.867 13.931 15.873 1.00 57.59 213 TYR A CA 1
ATOM 1701 C C . TYR A 1 213 ? -16.505 13.993 14.378 1.00 57.59 213 TYR A C 1
ATOM 1703 O O . TYR A 1 213 ? -15.320 14.046 14.028 1.00 57.59 213 TYR A O 1
ATOM 1711 N N . PRO A 1 214 ? -17.501 14.017 13.477 1.00 53.41 214 PRO A N 1
ATOM 1712 C CA . PRO A 1 214 ? -17.279 14.294 12.064 1.00 53.41 214 PRO A CA 1
ATOM 1713 C C . PRO A 1 214 ? -16.561 15.638 11.938 1.00 53.41 214 PRO A C 1
ATOM 1715 O O . PRO A 1 214 ? -17.099 16.663 12.350 1.00 53.41 214 PRO A O 1
ATOM 1718 N N . GLY A 1 215 ? -15.328 15.618 11.432 1.00 66.06 215 GLY A N 1
ATOM 1719 C CA . GLY A 1 215 ? -14.458 16.795 11.337 1.00 66.06 215 GLY A CA 1
ATOM 1720 C C . GLY A 1 215 ? -13.146 16.698 12.121 1.00 66.06 215 GLY A C 1
ATOM 1721 O O . GLY A 1 215 ? -12.279 17.537 11.924 1.00 66.06 215 GLY A O 1
ATOM 1722 N N . 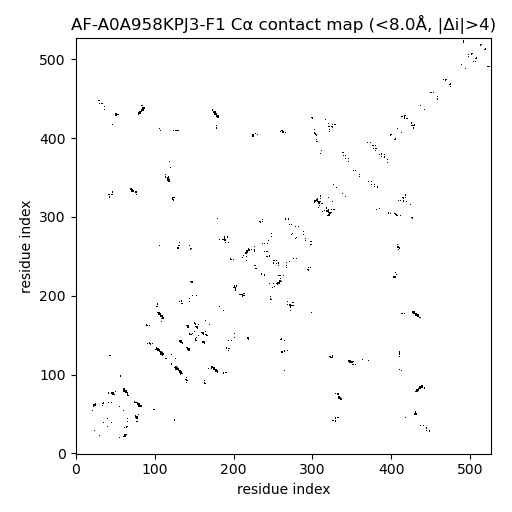GLN A 1 216 ? -12.950 15.683 12.973 1.00 79.19 216 GLN A N 1
ATOM 1723 C CA . GLN A 1 216 ? -11.674 15.517 13.695 1.00 79.19 216 GLN A CA 1
ATOM 1724 C C . GLN A 1 216 ? -10.624 14.766 12.895 1.00 79.19 216 GLN A C 1
ATOM 1726 O O . GLN A 1 216 ? -9.442 15.059 13.032 1.00 79.19 216 GLN A O 1
ATOM 1731 N N . ILE A 1 217 ? -11.056 13.800 12.087 1.00 83.81 217 ILE A N 1
ATOM 1732 C CA . ILE A 1 217 ? -10.217 13.079 11.134 1.00 83.81 217 ILE A CA 1
ATOM 1733 C C . ILE A 1 217 ? -10.653 13.560 9.753 1.00 83.81 217 ILE A C 1
ATOM 1735 O O . ILE A 1 217 ? -11.790 13.324 9.343 1.00 83.81 217 ILE A O 1
ATOM 1739 N N . GLY A 1 218 ? -9.775 14.304 9.087 1.00 84.00 218 GLY A N 1
ATOM 1740 C CA . GLY A 1 218 ? -10.017 14.860 7.758 1.00 84.00 218 GLY A CA 1
ATOM 1741 C C . GLY A 1 218 ? -9.245 14.095 6.690 1.00 84.00 218 GLY A C 1
ATOM 1742 O O . GLY A 1 218 ? -8.217 13.493 6.986 1.00 84.00 218 GLY A O 1
ATOM 1743 N N . PHE A 1 219 ? -9.711 14.150 5.445 1.00 86.06 219 PHE A N 1
ATOM 1744 C CA . PHE A 1 219 ? -8.907 13.710 4.308 1.00 86.06 219 PHE A CA 1
ATOM 1745 C C . PHE A 1 219 ? -8.033 14.865 3.827 1.00 86.06 219 PHE A C 1
ATOM 1747 O O . PHE A 1 219 ? -8.541 15.945 3.518 1.00 86.06 219 PHE A O 1
ATOM 1754 N N . ASN A 1 220 ? -6.725 14.641 3.787 1.00 85.00 220 ASN A N 1
ATOM 1755 C CA . ASN A 1 220 ? -5.776 15.588 3.231 1.00 85.00 220 ASN A CA 1
ATOM 1756 C C . ASN A 1 220 ? -5.665 15.370 1.716 1.00 85.00 220 ASN A C 1
ATOM 1758 O O . ASN A 1 220 ? -5.289 14.293 1.271 1.00 85.00 220 ASN A O 1
ATOM 1762 N N . GLN A 1 221 ? -6.008 16.386 0.925 1.00 80.44 221 GLN A N 1
ATOM 1763 C CA . GLN A 1 221 ? -5.898 16.338 -0.540 1.00 80.44 221 GLN A CA 1
ATOM 1764 C C . GLN A 1 221 ? -4.565 16.897 -1.055 1.00 80.44 221 GLN A C 1
ATOM 1766 O O . GLN A 1 221 ? -4.251 16.750 -2.234 1.00 80.44 221 GLN A O 1
ATOM 1771 N N . ASP A 1 222 ? -3.784 17.550 -0.190 1.00 82.00 222 ASP A N 1
ATOM 1772 C CA . ASP A 1 222 ? -2.488 18.120 -0.542 1.00 82.00 222 ASP A CA 1
ATOM 1773 C C . ASP A 1 222 ? -1.389 17.083 -0.301 1.00 82.00 222 ASP A C 1
ATOM 1775 O O . ASP A 1 222 ? -0.775 17.028 0.766 1.00 82.00 222 ASP A O 1
ATOM 1779 N N . TYR A 1 223 ? -1.152 16.247 -1.313 1.00 74.69 223 TYR A N 1
ATOM 1780 C CA . TYR A 1 223 ? -0.150 15.176 -1.285 1.00 74.69 223 TYR A CA 1
ATOM 1781 C C . TYR A 1 223 ? 1.298 15.665 -1.095 1.00 74.69 223 TYR A C 1
ATOM 1783 O O . TYR A 1 223 ? 2.181 14.855 -0.820 1.00 74.69 223 TYR A O 1
ATOM 1791 N N . LEU A 1 224 ? 1.554 16.977 -1.196 1.00 78.62 224 LEU A N 1
ATOM 1792 C CA . LEU A 1 224 ? 2.860 17.580 -0.911 1.00 78.62 224 LEU A CA 1
ATOM 1793 C C . LEU A 1 224 ? 3.014 17.994 0.561 1.00 78.62 224 LEU A C 1
ATOM 1795 O O . LEU A 1 224 ? 4.117 18.318 0.999 1.00 78.62 224 LEU A O 1
ATOM 1799 N N . LYS A 1 225 ? 1.927 17.975 1.343 1.00 82.88 225 LYS A N 1
ATOM 1800 C CA . LYS A 1 225 ? 1.910 18.355 2.761 1.00 82.88 225 LYS A CA 1
ATOM 1801 C C . LYS A 1 225 ? 1.427 17.195 3.632 1.00 82.88 225 LYS A C 1
ATOM 1803 O O . LYS A 1 225 ? 0.309 17.274 4.143 1.00 82.88 225 LYS A O 1
ATOM 1808 N N . PRO A 1 226 ? 2.228 16.129 3.814 1.00 82.81 226 PRO A N 1
ATOM 1809 C CA . PRO A 1 226 ? 1.877 15.038 4.717 1.00 82.81 226 PRO A CA 1
ATOM 1810 C C . PRO A 1 226 ? 1.588 15.537 6.136 1.00 82.81 226 PRO A C 1
ATOM 1812 O O . PRO A 1 226 ? 2.012 16.618 6.557 1.00 82.81 226 PRO A O 1
ATOM 1815 N N . GLN A 1 227 ? 0.866 14.721 6.896 1.00 81.62 227 GLN A N 1
ATOM 1816 C CA . GLN A 1 227 ? 0.562 14.977 8.300 1.00 81.62 227 GLN A CA 1
ATOM 1817 C C . GLN A 1 227 ? 1.837 14.991 9.160 1.00 81.62 227 GLN A C 1
ATOM 1819 O O . GLN A 1 227 ? 1.891 15.670 10.190 1.00 81.62 227 GLN A O 1
ATOM 1824 N N . ILE A 1 228 ? 2.881 14.312 8.687 1.00 74.88 228 ILE A N 1
ATOM 1825 C CA . ILE A 1 228 ? 4.238 14.368 9.217 1.00 74.88 228 ILE A CA 1
ATOM 1826 C C . ILE A 1 228 ? 4.810 15.778 9.021 1.00 74.88 228 ILE A C 1
ATOM 1828 O O . ILE A 1 228 ? 5.185 16.180 7.919 1.00 74.88 228 ILE A O 1
ATOM 1832 N N . LYS A 1 229 ? 4.887 16.556 10.103 1.00 62.22 229 LYS A N 1
ATOM 1833 C CA . LYS A 1 229 ? 5.396 17.929 10.047 1.00 62.22 229 LYS A CA 1
ATOM 1834 C C . LYS A 1 229 ? 6.892 17.979 10.340 1.00 62.22 229 LYS A C 1
ATOM 1836 O O . LYS A 1 229 ? 7.327 17.818 11.473 1.00 62.22 229 LYS A O 1
ATOM 1841 N N . GLY A 1 230 ? 7.662 18.331 9.314 1.00 55.12 230 GLY A N 1
ATOM 1842 C CA . GLY A 1 230 ? 9.052 18.762 9.451 1.00 55.12 230 GLY A CA 1
ATOM 1843 C C . GLY A 1 230 ? 10.082 17.634 9.532 1.00 55.12 230 GLY A C 1
ATOM 1844 O O . GLY A 1 230 ? 9.785 16.455 9.372 1.00 55.12 230 GLY A O 1
ATOM 1845 N N . LYS A 1 231 ? 11.337 18.033 9.762 1.00 57.69 231 LYS A N 1
ATOM 1846 C CA . LYS A 1 231 ? 12.493 17.128 9.871 1.00 57.69 231 LYS A CA 1
ATOM 1847 C C . LYS A 1 231 ? 12.652 16.511 11.262 1.00 57.69 231 LYS A C 1
ATOM 1849 O O . LYS A 1 231 ? 13.628 15.803 11.465 1.00 57.69 231 LYS A O 1
ATOM 1854 N N . ASP A 1 232 ? 11.775 16.835 12.217 1.00 69.12 232 ASP A N 1
ATOM 1855 C CA . ASP A 1 232 ? 11.863 16.360 13.599 1.00 69.12 232 ASP A CA 1
ATOM 1856 C C . ASP A 1 232 ? 11.161 15.000 13.732 1.00 69.12 232 ASP A C 1
ATOM 1858 O O . ASP A 1 232 ? 9.929 14.945 13.806 1.00 69.12 232 ASP A O 1
ATOM 1862 N N . PRO A 1 233 ? 11.919 13.894 13.809 1.00 69.19 233 PRO A N 1
ATOM 1863 C CA . PRO A 1 233 ? 11.342 12.559 13.865 1.00 69.19 233 PRO A CA 1
ATOM 1864 C C . PRO A 1 233 ? 10.563 12.309 15.162 1.00 69.19 233 PRO A C 1
ATOM 1866 O O . PRO A 1 233 ? 9.816 11.338 15.259 1.00 69.19 233 PRO A O 1
ATOM 1869 N N . SER A 1 234 ? 10.721 13.163 16.182 1.00 70.56 234 SER A N 1
ATOM 1870 C CA . SER A 1 234 ? 9.975 13.034 17.431 1.00 70.56 234 SER A CA 1
ATOM 1871 C C . SER A 1 234 ? 8.481 13.339 17.269 1.00 70.56 234 SER A C 1
ATOM 1873 O O . SER A 1 234 ? 7.696 12.864 18.086 1.00 70.56 234 SER A O 1
ATOM 1875 N N . GLN A 1 235 ? 8.076 14.045 16.206 1.00 78.12 235 GLN A N 1
ATOM 1876 C CA . GLN A 1 235 ? 6.689 14.478 15.972 1.00 78.12 235 GLN A CA 1
ATOM 1877 C C . GLN A 1 235 ? 5.900 13.540 15.044 1.00 78.12 235 GLN A C 1
ATOM 1879 O O . GLN A 1 235 ? 4.694 13.704 14.868 1.00 78.12 235 GLN A O 1
ATOM 1884 N N . TYR A 1 236 ? 6.544 12.525 14.457 1.00 84.88 236 TYR A N 1
ATOM 1885 C CA . TYR A 1 236 ? 5.929 11.668 13.429 1.00 84.88 236 TYR A CA 1
ATOM 1886 C C . TYR A 1 236 ? 4.709 10.894 13.945 1.00 84.88 236 TYR A C 1
ATOM 1888 O O . TYR A 1 236 ? 3.774 10.613 13.202 1.00 84.88 236 TYR A O 1
ATOM 1896 N N . LEU A 1 237 ? 4.694 10.582 15.241 1.00 89.94 237 LEU A N 1
ATOM 1897 C CA . LEU A 1 237 ? 3.617 9.835 15.886 1.00 89.94 237 LEU A CA 1
ATOM 1898 C C . LEU A 1 237 ? 2.545 10.733 16.516 1.00 89.94 237 LEU A C 1
ATOM 1900 O O . LEU A 1 237 ? 1.617 10.206 17.127 1.00 89.94 237 LEU A O 1
ATOM 1904 N N . ASP A 1 238 ? 2.613 12.058 16.364 1.00 89.81 238 ASP A N 1
ATOM 1905 C CA . ASP A 1 238 ? 1.608 12.966 16.933 1.00 89.81 238 ASP A CA 1
ATOM 1906 C C . ASP A 1 238 ? 0.231 12.756 16.292 1.00 89.81 238 ASP A C 1
ATOM 1908 O O . ASP A 1 238 ? -0.790 12.765 16.983 1.00 89.81 238 ASP A O 1
ATOM 1912 N N . GLY A 1 239 ? 0.190 12.491 14.981 1.00 90.81 239 GLY A N 1
ATOM 1913 C CA . GLY A 1 239 ? -1.047 12.124 14.283 1.00 90.81 239 GLY A CA 1
ATOM 1914 C C . GLY A 1 239 ? -1.638 10.815 14.759 1.00 90.81 239 GLY A C 1
ATOM 1915 O O . GLY A 1 239 ? -2.840 10.735 15.013 1.00 90.81 239 GLY A O 1
ATOM 1916 N N . THR A 1 240 ? -0.781 9.815 14.953 1.00 93.94 240 THR A N 1
ATOM 1917 C CA . THR A 1 240 ? -1.152 8.506 15.497 1.00 93.94 240 THR A CA 1
ATOM 1918 C C . THR A 1 240 ? -1.654 8.622 16.935 1.00 93.94 240 THR A C 1
ATOM 1920 O O . THR A 1 240 ? -2.663 8.020 17.304 1.00 93.94 240 THR A O 1
ATOM 1923 N N . PHE A 1 241 ? -1.001 9.450 17.751 1.00 94.00 241 PHE A N 1
ATOM 1924 C CA . PHE A 1 241 ? -1.428 9.719 19.116 1.00 94.00 241 PHE A CA 1
ATOM 1925 C C . PHE A 1 241 ? -2.801 10.394 19.139 1.00 94.00 241 PHE A C 1
ATOM 1927 O O . PHE A 1 241 ? -3.702 9.951 19.853 1.00 94.00 241 PHE A O 1
ATOM 1934 N N . ASN A 1 242 ? -2.994 11.415 18.303 1.00 92.75 242 ASN A N 1
ATOM 1935 C CA . ASN A 1 242 ? -4.278 12.084 18.129 1.00 92.75 242 ASN A CA 1
ATOM 1936 C C . ASN A 1 242 ? -5.365 11.127 17.623 1.00 92.75 242 ASN A C 1
ATOM 1938 O O . ASN A 1 242 ? -6.483 11.170 18.133 1.00 92.75 242 ASN A O 1
ATOM 1942 N N . LEU A 1 243 ? -5.039 10.231 16.689 1.00 93.38 243 LEU A N 1
ATOM 1943 C CA . LEU A 1 243 ? -5.949 9.203 16.185 1.00 93.38 243 LEU A CA 1
ATOM 1944 C C . LEU A 1 243 ? -6.426 8.284 17.319 1.00 93.38 243 LEU A C 1
ATOM 1946 O O . LEU A 1 243 ? -7.632 8.112 17.494 1.00 93.38 243 LEU A O 1
ATOM 1950 N N . GLY A 1 244 ? -5.506 7.773 18.144 1.00 94.75 244 GLY A N 1
ATOM 1951 C CA . GLY A 1 244 ? -5.847 6.955 19.311 1.00 94.75 244 GLY A CA 1
ATOM 1952 C C . GLY A 1 244 ? -6.717 7.708 20.325 1.00 94.75 244 GLY A C 1
ATOM 1953 O O . GLY A 1 244 ? -7.704 7.173 20.833 1.00 94.75 244 GLY A O 1
ATOM 1954 N N . ARG A 1 245 ? -6.426 8.994 20.567 1.00 93.44 245 ARG A N 1
ATOM 1955 C CA . ARG A 1 245 ? -7.256 9.858 21.424 1.00 93.44 245 ARG A CA 1
ATOM 1956 C C . ARG A 1 245 ? -8.662 10.052 20.873 1.00 93.44 245 ARG A C 1
ATOM 1958 O O . ARG A 1 245 ? -9.615 10.020 21.648 1.00 93.44 245 ARG A O 1
ATOM 1965 N N . ILE A 1 246 ? -8.801 10.263 19.565 1.00 90.69 246 ILE A N 1
ATOM 1966 C CA . ILE A 1 246 ? -10.101 10.396 18.900 1.00 90.69 246 ILE A CA 1
ATOM 1967 C C . ILE A 1 246 ? -10.889 9.089 19.028 1.00 90.69 246 ILE A C 1
ATOM 1969 O O . ILE A 1 246 ? -12.026 9.126 19.496 1.00 90.69 246 ILE A O 1
ATOM 1973 N N . ALA A 1 247 ? -10.273 7.947 18.706 1.00 91.44 247 ALA A N 1
ATOM 1974 C CA . ALA A 1 247 ? -10.901 6.627 18.784 1.00 91.44 247 ALA A CA 1
ATOM 1975 C C . ALA A 1 247 ? -11.413 6.282 20.195 1.00 91.44 247 ALA A C 1
ATOM 1977 O O . ALA A 1 247 ? -12.462 5.662 20.340 1.00 91.44 247 ALA A O 1
ATOM 1978 N N . LEU A 1 248 ? -10.703 6.722 21.240 1.00 92.50 248 LEU A N 1
ATOM 1979 C CA . LEU A 1 248 ? -11.083 6.521 22.644 1.00 92.50 248 LEU A CA 1
ATOM 1980 C C . LEU A 1 248 ? -12.026 7.605 23.204 1.00 92.50 248 LEU A C 1
ATOM 1982 O O . LEU A 1 248 ? -12.356 7.582 24.390 1.00 92.50 248 LEU A O 1
ATOM 1986 N N . GLY A 1 249 ? -12.437 8.586 22.395 1.00 87.81 249 GLY A N 1
ATOM 1987 C CA . GLY A 1 249 ? -13.311 9.682 22.831 1.00 87.81 249 GLY A CA 1
ATOM 1988 C C . GLY A 1 249 ? -12.619 10.781 23.656 1.00 87.81 249 GLY A C 1
ATOM 1989 O O . GLY A 1 249 ? -13.287 11.669 24.180 1.00 87.81 249 GLY A O 1
ATOM 1990 N N . TYR A 1 250 ? -11.286 10.783 23.745 1.00 89.12 250 TYR A N 1
ATOM 1991 C CA . TYR A 1 250 ? -10.481 11.839 24.389 1.00 89.12 250 TYR A CA 1
ATOM 1992 C C . TYR A 1 250 ? -10.062 12.960 23.429 1.00 89.12 250 TYR A C 1
ATOM 1994 O O . TYR A 1 250 ? -9.275 13.843 23.789 1.00 89.12 250 TYR A O 1
ATOM 2002 N N . GLY A 1 251 ? -10.560 12.911 22.193 1.00 79.44 251 GLY A N 1
ATOM 2003 C CA . GLY A 1 251 ? -10.186 13.816 21.118 1.00 79.44 251 GLY A CA 1
ATOM 2004 C C . GLY A 1 251 ? -10.948 15.135 21.083 1.00 79.44 251 GLY A C 1
ATOM 2005 O O . GLY A 1 251 ? -10.723 15.888 20.157 1.00 79.44 251 GLY A O 1
ATOM 2006 N N . ASN A 1 252 ? -11.827 15.461 22.034 1.00 76.00 252 ASN A N 1
ATOM 2007 C CA . ASN A 1 252 ? -12.723 16.638 21.999 1.00 76.00 252 ASN A CA 1
ATOM 2008 C C . ASN A 1 252 ? -12.069 18.014 21.706 1.00 76.00 252 ASN A C 1
ATOM 2010 O O . ASN A 1 252 ? -12.776 18.957 21.368 1.00 76.00 252 ASN A O 1
ATOM 2014 N N . ARG A 1 253 ? -10.742 18.148 21.828 1.00 76.94 253 ARG A N 1
ATOM 2015 C CA . ARG A 1 253 ? -9.972 19.364 21.485 1.00 76.94 253 ARG A CA 1
ATOM 2016 C C . ARG A 1 253 ? -9.182 19.269 20.175 1.00 76.94 253 ARG A C 1
ATOM 2018 O O . ARG A 1 253 ? -8.453 20.193 19.837 1.00 76.94 253 ARG A O 1
ATOM 2025 N N . ILE A 1 254 ? -9.281 18.150 19.469 1.00 82.31 254 ILE A N 1
ATOM 2026 C CA . ILE A 1 254 ? -8.604 17.886 18.202 1.00 82.31 254 ILE A CA 1
ATOM 2027 C C . ILE A 1 254 ? -9.609 18.197 17.098 1.00 82.31 254 ILE A C 1
ATOM 2029 O O . ILE A 1 254 ? -10.632 17.524 16.995 1.00 82.31 254 ILE A O 1
ATOM 2033 N N . SER A 1 255 ? -9.343 19.239 16.314 1.00 71.06 255 SER A N 1
ATOM 2034 C CA . SER A 1 255 ? -10.259 19.743 15.282 1.00 71.06 255 SER A CA 1
ATOM 2035 C C . SER A 1 255 ? -9.755 19.550 13.851 1.00 71.06 255 SER A C 1
ATOM 2037 O O . SER A 1 255 ? -10.445 19.961 12.927 1.00 71.06 255 SER A O 1
ATOM 2039 N N . ASN A 1 256 ? -8.566 18.964 13.651 1.00 75.19 256 ASN A N 1
ATOM 2040 C CA . ASN A 1 256 ? -8.006 18.760 12.313 1.00 75.19 256 ASN A CA 1
ATOM 2041 C C . ASN A 1 256 ? -6.834 17.756 12.296 1.00 75.19 256 ASN A C 1
ATOM 2043 O O . ASN A 1 256 ? -5.678 18.136 12.114 1.00 75.19 256 ASN A O 1
ATOM 2047 N N . ASN A 1 257 ? -7.117 16.471 12.509 1.00 85.12 257 ASN A N 1
ATOM 2048 C CA . ASN A 1 257 ? -6.170 15.380 12.263 1.00 85.12 257 ASN A CA 1
ATOM 2049 C C . ASN A 1 257 ? -6.307 14.912 10.805 1.00 85.12 257 ASN A C 1
ATOM 2051 O O . ASN A 1 257 ? -6.747 13.792 10.541 1.00 85.12 257 ASN A O 1
ATOM 2055 N N . ALA A 1 258 ? -6.049 15.820 9.859 1.00 88.00 258 ALA A N 1
ATOM 2056 C CA . ALA A 1 258 ? -6.115 15.511 8.437 1.00 88.00 258 ALA A CA 1
ATOM 2057 C C . ALA A 1 258 ? -4.923 14.653 8.011 1.00 88.00 258 ALA A C 1
ATOM 2059 O O . ALA A 1 258 ? -3.788 14.973 8.359 1.00 88.00 258 ALA A O 1
ATOM 2060 N N . MET A 1 259 ? -5.190 13.587 7.264 1.00 89.56 259 MET A N 1
ATOM 2061 C CA . MET A 1 259 ? -4.172 12.637 6.816 1.00 89.56 259 MET A CA 1
ATOM 2062 C C . MET A 1 259 ? -4.539 12.051 5.443 1.00 89.56 259 MET A C 1
ATOM 2064 O O . MET A 1 259 ? -5.661 12.241 4.969 1.00 89.56 259 MET A O 1
ATOM 2068 N N . PHE A 1 260 ? -3.609 11.376 4.775 1.00 90.81 260 PHE A N 1
ATOM 2069 C CA . PHE A 1 260 ? -3.893 10.563 3.585 1.00 90.81 260 PHE A CA 1
ATOM 2070 C C . PHE A 1 260 ? -4.526 9.214 3.966 1.00 90.81 260 PHE A C 1
ATOM 2072 O O . PHE A 1 260 ? -4.449 8.781 5.116 1.00 90.81 260 PHE A O 1
ATOM 2079 N N . CYS A 1 261 ? -5.106 8.501 2.993 1.00 91.94 261 CYS A N 1
ATOM 2080 C CA . CYS A 1 261 ? -5.563 7.116 3.195 1.00 91.94 261 CYS A CA 1
ATOM 2081 C C . CYS A 1 261 ? -4.438 6.210 3.714 1.00 91.94 261 CYS A C 1
ATOM 2083 O O . CYS A 1 261 ? -4.624 5.432 4.645 1.00 91.94 261 CYS A O 1
ATOM 2085 N N . SER A 1 262 ? -3.239 6.388 3.182 1.00 93.94 262 SER A N 1
ATOM 2086 C CA . SER A 1 262 ? -2.027 5.670 3.556 1.00 93.94 262 SER A CA 1
ATOM 2087 C C . SER A 1 262 ? -1.471 6.069 4.919 1.00 93.94 262 SER A C 1
ATOM 2089 O O . SER A 1 262 ? -0.977 5.214 5.650 1.00 93.94 262 SER A O 1
ATOM 2091 N N . GLU A 1 263 ? -1.607 7.334 5.313 1.00 94.19 263 GLU A N 1
ATOM 2092 C CA . GLU A 1 263 ? -1.244 7.787 6.659 1.00 94.19 263 GLU A CA 1
ATOM 2093 C C . GLU A 1 263 ? -2.205 7.229 7.718 1.00 94.19 263 GLU A C 1
ATOM 2095 O O . GLU A 1 263 ? -1.751 6.832 8.786 1.00 94.19 263 GLU A O 1
ATOM 2100 N N . MET A 1 264 ? -3.504 7.095 7.409 1.00 94.25 264 MET A N 1
ATOM 2101 C CA . MET A 1 264 ? -4.457 6.390 8.279 1.00 94.25 264 MET A CA 1
ATOM 2102 C C . MET A 1 264 ? -4.025 4.938 8.502 1.00 94.25 264 MET A C 1
ATOM 2104 O O . MET A 1 264 ? -3.925 4.493 9.647 1.00 94.25 264 MET A O 1
ATOM 2108 N N . VAL A 1 265 ? -3.721 4.208 7.423 1.00 96.94 265 VAL A N 1
ATOM 2109 C CA . VAL A 1 265 ? -3.222 2.828 7.513 1.00 96.94 265 VAL A CA 1
ATOM 2110 C C . VAL A 1 265 ? -1.952 2.769 8.362 1.00 96.94 265 VAL A C 1
ATOM 2112 O O . VAL A 1 265 ? -1.873 1.982 9.306 1.00 96.94 265 VAL A O 1
ATOM 2115 N N . TRP A 1 266 ? -0.975 3.631 8.076 1.00 96.81 266 TRP A N 1
ATOM 2116 C CA . TRP A 1 266 ? 0.284 3.681 8.815 1.00 96.81 266 TRP A CA 1
ATOM 2117 C C . TRP A 1 266 ? 0.075 3.979 10.307 1.00 96.81 266 TRP A C 1
ATOM 2119 O O . TRP A 1 266 ? 0.669 3.313 11.161 1.00 96.81 266 TRP A O 1
ATOM 2129 N N . SER A 1 267 ? -0.804 4.925 10.645 1.00 95.88 267 SER A N 1
ATOM 2130 C CA . SER A 1 267 ? -1.128 5.269 12.029 1.00 95.88 267 SER A CA 1
ATOM 2131 C C . SER A 1 267 ? -1.794 4.109 12.765 1.00 95.88 267 SER A C 1
ATOM 2133 O O . SER A 1 267 ? -1.399 3.804 13.890 1.00 95.88 267 SER A O 1
ATOM 2135 N N . VAL A 1 268 ? -2.750 3.414 12.144 1.00 97.38 268 VAL A N 1
ATOM 2136 C CA . VAL A 1 268 ? -3.398 2.241 12.757 1.00 97.38 268 VAL A CA 1
ATOM 2137 C C . VAL A 1 268 ? -2.384 1.122 13.019 1.00 97.38 268 VAL A C 1
ATOM 2139 O O . VAL A 1 268 ? -2.371 0.550 14.108 1.00 97.38 268 VAL A O 1
ATOM 2142 N N . LEU A 1 269 ? -1.480 0.847 12.074 1.00 98.19 269 LEU A N 1
ATOM 2143 C CA . LEU A 1 269 ? -0.411 -0.144 12.257 1.00 98.19 269 LEU A CA 1
ATOM 2144 C C . LEU A 1 269 ? 0.627 0.272 13.309 1.00 98.19 269 LEU A C 1
ATOM 2146 O O . LEU A 1 269 ? 1.213 -0.577 13.985 1.00 98.19 269 LEU A O 1
ATOM 2150 N N . SER A 1 270 ? 0.842 1.572 13.487 1.00 97.12 270 SER A N 1
ATOM 2151 C CA . SER A 1 270 ? 1.751 2.104 14.508 1.00 97.12 270 SER A CA 1
ATOM 2152 C C . SER A 1 270 ? 1.170 2.016 15.928 1.00 97.12 270 SER A C 1
ATOM 2154 O O . SER A 1 270 ? 1.905 2.111 16.904 1.00 97.12 270 SER A O 1
ATOM 2156 N N . LEU A 1 271 ? -0.135 1.753 16.071 1.00 97.94 271 LEU A N 1
ATOM 2157 C CA . LEU A 1 271 ? -0.786 1.466 17.357 1.00 97.94 271 LEU A CA 1
ATOM 2158 C C . LEU A 1 271 ? -0.699 -0.014 17.775 1.00 97.94 271 LEU A C 1
ATOM 2160 O O . LEU A 1 271 ? -1.260 -0.385 18.805 1.00 97.94 271 LEU A O 1
ATOM 2164 N N . ARG A 1 272 ? -0.007 -0.872 17.011 1.00 98.19 272 ARG A N 1
ATOM 2165 C CA . ARG A 1 272 ? 0.068 -2.329 17.249 1.00 98.19 272 ARG A CA 1
ATOM 2166 C C . ARG A 1 272 ? 0.519 -2.725 18.659 1.00 98.19 272 ARG A C 1
ATOM 2168 O O . ARG A 1 272 ? 0.067 -3.743 19.176 1.00 98.19 272 ARG A O 1
ATOM 2175 N N . ASP A 1 273 ? 1.382 -1.931 19.286 1.00 97.81 273 ASP A N 1
ATOM 2176 C CA . ASP A 1 273 ? 1.922 -2.214 20.621 1.00 97.81 273 ASP A CA 1
ATOM 2177 C C . ASP A 1 273 ? 1.067 -1.612 21.748 1.00 97.81 273 ASP A C 1
ATOM 2179 O O . ASP A 1 273 ? 1.345 -1.846 22.921 1.00 97.81 273 ASP A O 1
ATOM 2183 N N . CYS A 1 274 ? 0.010 -0.870 21.404 1.00 98.12 274 CYS A N 1
ATOM 2184 C CA . CYS A 1 274 ? -0.958 -0.315 22.344 1.00 98.12 274 CYS A CA 1
ATOM 2185 C C . CYS A 1 274 ? -2.229 -1.173 22.364 1.00 98.12 274 CYS A C 1
ATOM 2187 O O . CYS A 1 274 ? -2.929 -1.272 21.355 1.00 98.12 274 CYS A O 1
ATOM 2189 N N . ASP A 1 275 ? -2.585 -1.741 23.513 1.00 97.94 275 ASP A N 1
ATOM 2190 C CA . ASP A 1 275 ? -3.868 -2.416 23.700 1.00 97.94 275 ASP A CA 1
ATOM 2191 C C . ASP A 1 275 ? -4.936 -1.373 24.073 1.00 97.94 275 ASP A C 1
ATOM 2193 O O . ASP A 1 275 ? -4.874 -0.789 25.160 1.00 97.94 275 ASP A O 1
ATOM 2197 N N . PRO A 1 276 ? -5.958 -1.133 23.231 1.00 96.69 276 PRO A N 1
ATOM 2198 C CA . PRO A 1 276 ? -6.952 -0.100 23.508 1.00 96.69 276 PRO A CA 1
ATOM 2199 C C . PRO A 1 276 ? -7.814 -0.385 24.747 1.00 96.69 276 PRO A C 1
ATOM 2201 O O . PRO A 1 276 ? -8.493 0.521 25.221 1.00 96.69 276 PRO A O 1
ATOM 2204 N N . LYS A 1 277 ? -7.819 -1.609 25.290 1.00 95.88 277 LYS A N 1
ATOM 2205 C CA . LYS A 1 277 ? -8.525 -1.944 26.538 1.00 95.88 277 LYS A CA 1
ATOM 2206 C C . LYS A 1 277 ? -7.672 -1.677 27.777 1.00 95.88 277 LYS A C 1
ATOM 2208 O O . LYS A 1 277 ? -8.224 -1.341 28.822 1.00 95.88 277 LYS A O 1
ATOM 2213 N N . VAL A 1 278 ? -6.352 -1.822 27.667 1.00 96.75 278 VAL A N 1
ATOM 2214 C CA . VAL A 1 278 ? -5.412 -1.685 28.793 1.00 96.75 278 VAL A CA 1
ATOM 2215 C C . VAL A 1 278 ? -4.824 -0.275 28.852 1.00 96.75 278 VAL A C 1
ATOM 2217 O O . VAL A 1 278 ? -4.837 0.363 29.903 1.00 96.75 278 VAL A O 1
ATOM 2220 N N . ASP A 1 279 ? -4.381 0.253 27.713 1.00 96.50 279 ASP A N 1
ATOM 2221 C CA . ASP A 1 279 ? -3.614 1.499 27.626 1.00 96.50 279 ASP A CA 1
ATOM 2222 C C . ASP A 1 279 ? -4.492 2.749 27.487 1.00 96.50 279 ASP A C 1
ATOM 2224 O O . ASP A 1 279 ? -3.981 3.871 27.473 1.00 96.50 279 ASP A O 1
ATOM 2228 N N . ALA A 1 280 ? -5.821 2.597 27.418 1.00 95.31 280 ALA A N 1
ATOM 2229 C CA . ALA A 1 280 ? -6.750 3.704 27.184 1.00 95.31 280 ALA A CA 1
ATOM 2230 C C . ALA A 1 280 ? -6.520 4.898 28.121 1.00 95.31 280 ALA A C 1
ATOM 2232 O O . ALA A 1 280 ? -6.570 6.050 27.693 1.00 95.31 280 ALA A O 1
ATOM 2233 N N . ALA A 1 281 ? -6.251 4.648 29.405 1.00 95.31 281 ALA A N 1
ATOM 2234 C CA . ALA A 1 281 ? -6.029 5.716 30.377 1.00 95.31 281 ALA A CA 1
ATOM 2235 C C . ALA A 1 281 ? -4.805 6.584 30.035 1.00 95.31 281 ALA A C 1
ATOM 2237 O O . ALA A 1 281 ? -4.851 7.800 30.229 1.00 95.31 281 ALA A O 1
ATOM 2238 N N . SER A 1 282 ? -3.749 5.992 29.473 1.00 94.38 282 SER A N 1
ATOM 2239 C CA . SER A 1 282 ? -2.519 6.696 29.100 1.00 94.38 282 SER A CA 1
ATOM 2240 C C . SER A 1 282 ? -2.717 7.660 27.926 1.00 94.38 282 SER A C 1
ATOM 2242 O O . SER A 1 282 ? -1.993 8.645 27.827 1.00 94.38 282 SER A O 1
ATOM 2244 N N . PHE A 1 283 ? -3.748 7.465 27.096 1.00 94.81 283 PHE A N 1
ATOM 2245 C CA . PHE A 1 283 ? -4.100 8.398 26.018 1.00 94.81 283 PHE A CA 1
ATOM 2246 C C . PHE A 1 283 ? -4.812 9.678 26.500 1.00 94.81 283 PHE A C 1
ATOM 2248 O O . PHE A 1 283 ? -4.995 10.610 25.720 1.00 94.81 283 PHE A O 1
ATOM 2255 N N . LYS A 1 284 ? -5.216 9.779 27.774 1.00 92.06 284 LYS A N 1
ATOM 2256 C CA . LYS A 1 284 ? -5.823 11.015 28.313 1.00 92.06 284 LYS A CA 1
ATOM 2257 C C . LYS A 1 284 ? -4.809 12.146 28.506 1.00 92.06 284 LYS A C 1
ATOM 2259 O O . LYS A 1 284 ? -5.203 13.312 28.565 1.00 92.06 284 LYS A O 1
ATOM 2264 N N . GLY A 1 285 ? -3.533 11.795 28.670 1.00 88.00 285 GLY A N 1
ATOM 2265 C CA . GLY A 1 285 ? -2.448 12.732 28.943 1.00 88.00 285 GLY A CA 1
ATOM 2266 C C . GLY A 1 285 ? -2.087 13.621 27.752 1.00 88.00 285 GLY A C 1
ATOM 2267 O O . GLY A 1 285 ? -2.634 13.502 26.657 1.00 88.00 285 GLY A O 1
ATOM 2268 N N . LYS A 1 286 ? -1.144 14.541 27.982 1.00 86.56 286 LYS A N 1
ATOM 2269 C CA . LYS A 1 286 ? -0.508 15.328 26.910 1.00 86.56 286 LYS A CA 1
ATOM 2270 C C . LYS A 1 286 ? 0.663 14.590 26.262 1.00 86.56 286 LYS A C 1
ATOM 2272 O O . LYS A 1 286 ? 1.021 14.909 25.136 1.00 86.56 286 LYS A O 1
ATOM 2277 N N . GLU A 1 287 ? 1.251 13.645 26.983 1.00 90.19 287 GLU A N 1
ATOM 2278 C CA . GLU A 1 287 ? 2.386 12.853 26.528 1.00 90.19 287 GLU A CA 1
ATOM 2279 C C . GLU A 1 287 ? 1.908 11.567 25.862 1.00 90.19 287 GLU A C 1
ATOM 2281 O O . GLU A 1 287 ? 0.871 11.009 26.233 1.00 90.19 287 GLU A O 1
ATOM 2286 N N . ARG A 1 288 ? 2.687 11.093 24.887 1.00 92.19 288 ARG A N 1
ATOM 2287 C CA . ARG A 1 288 ? 2.429 9.814 24.229 1.00 92.19 288 ARG A CA 1
ATOM 2288 C C . ARG A 1 288 ? 2.549 8.667 25.242 1.00 92.19 288 ARG A C 1
ATOM 2290 O O . ARG A 1 288 ? 3.462 8.682 26.070 1.00 92.19 288 ARG A O 1
ATOM 2297 N N . PRO A 1 289 ? 1.659 7.658 25.188 1.00 94.31 289 PRO A N 1
ATOM 2298 C CA . PRO A 1 289 ? 1.789 6.469 26.023 1.00 94.31 289 PRO A CA 1
ATOM 2299 C C . PRO A 1 289 ? 3.092 5.736 25.693 1.00 94.31 289 PRO A C 1
ATOM 2301 O O . PRO A 1 289 ? 3.599 5.844 24.581 1.00 94.31 289 PRO A O 1
ATOM 2304 N N . LYS A 1 290 ? 3.616 4.938 26.632 1.00 93.88 290 LYS A N 1
ATOM 2305 C CA . LYS A 1 290 ? 4.885 4.206 26.439 1.00 93.88 290 LYS A CA 1
ATOM 2306 C C . LYS A 1 290 ? 4.891 3.330 25.182 1.00 93.88 290 LYS A C 1
ATOM 2308 O O . LYS A 1 290 ? 5.905 3.281 24.502 1.00 93.88 290 LYS A O 1
ATOM 2313 N N . CYS A 1 291 ? 3.755 2.718 24.848 1.00 94.56 291 CYS A N 1
ATOM 2314 C CA . CYS A 1 291 ? 3.574 1.920 23.631 1.00 94.56 291 CYS A CA 1
ATOM 2315 C C . CYS A 1 291 ? 3.678 2.726 22.315 1.00 94.56 291 CYS A C 1
ATOM 2317 O O . CYS A 1 291 ? 3.727 2.131 21.247 1.00 94.56 291 CYS A O 1
ATOM 2319 N N . LEU A 1 292 ? 3.718 4.064 22.382 1.00 93.62 292 LEU A N 1
ATOM 2320 C CA . LEU A 1 292 ? 3.826 4.996 21.249 1.00 93.62 292 LEU A CA 1
ATOM 2321 C C . LEU A 1 292 ? 4.906 6.080 21.481 1.00 93.62 292 LEU A C 1
ATOM 2323 O O . LEU A 1 292 ? 4.956 7.099 20.785 1.00 93.62 292 LEU A O 1
ATOM 2327 N N . ALA A 1 293 ? 5.736 5.925 22.516 1.00 84.81 293 ALA A N 1
ATOM 2328 C CA . ALA A 1 293 ? 6.618 6.993 22.983 1.00 84.81 293 ALA A CA 1
ATOM 2329 C C . ALA A 1 293 ? 7.853 7.179 22.093 1.00 84.81 293 ALA A C 1
ATOM 2331 O O . ALA A 1 293 ? 8.383 8.287 22.010 1.00 84.81 293 ALA A O 1
ATOM 2332 N N . ASP A 1 294 ? 8.299 6.124 21.412 1.00 85.38 294 ASP A N 1
ATOM 2333 C CA . ASP A 1 294 ? 9.502 6.147 20.589 1.00 85.38 294 ASP A CA 1
ATOM 2334 C C . ASP A 1 294 ? 9.231 5.747 19.132 1.00 85.38 294 ASP A C 1
ATOM 2336 O O . ASP A 1 294 ? 8.157 5.268 18.768 1.00 85.38 294 ASP A O 1
ATOM 2340 N N . ARG A 1 295 ? 10.239 5.968 18.285 1.00 84.19 295 ARG A N 1
ATOM 2341 C CA . ARG A 1 295 ? 10.180 5.670 16.851 1.00 84.19 295 ARG A CA 1
ATOM 2342 C C . ARG A 1 295 ? 10.081 4.185 16.516 1.00 84.19 295 ARG A C 1
ATOM 2344 O O . ARG A 1 295 ? 9.770 3.855 15.381 1.00 84.19 295 ARG A O 1
ATOM 2351 N N . LYS A 1 296 ? 10.325 3.278 17.462 1.00 87.62 296 LYS A N 1
ATOM 2352 C CA . LYS A 1 296 ? 10.141 1.840 17.223 1.00 87.62 296 LYS A CA 1
ATOM 2353 C C . LYS A 1 296 ? 8.663 1.477 17.125 1.00 87.62 296 LYS A C 1
ATOM 2355 O O . LYS A 1 296 ? 8.356 0.405 16.617 1.00 87.62 296 LYS A O 1
ATOM 2360 N N . ALA A 1 297 ? 7.765 2.356 17.578 1.00 91.50 297 ALA A N 1
ATOM 2361 C CA . ALA A 1 297 ? 6.330 2.204 17.369 1.00 91.50 297 ALA A CA 1
ATOM 2362 C C . ALA A 1 297 ? 5.914 2.458 15.909 1.00 91.50 297 ALA A C 1
ATOM 2364 O O . ALA A 1 297 ? 4.875 1.962 15.480 1.00 91.50 297 ALA A O 1
ATOM 2365 N N . GLU A 1 298 ? 6.723 3.159 15.106 1.00 93.25 298 GLU A N 1
ATOM 2366 C CA . GLU A 1 298 ? 6.496 3.251 13.658 1.00 93.25 298 GLU A CA 1
ATOM 2367 C C . GLU A 1 298 ? 6.499 1.840 13.057 1.00 93.25 298 GLU A C 1
ATOM 2369 O O . GLU A 1 298 ? 7.289 0.985 13.467 1.00 93.25 298 GLU A O 1
ATOM 2374 N N . ILE A 1 299 ? 5.588 1.555 12.122 1.00 94.31 299 ILE A N 1
ATOM 2375 C CA . ILE A 1 299 ? 5.639 0.278 11.395 1.00 94.31 299 ILE A CA 1
ATOM 2376 C C . ILE A 1 299 ? 6.830 0.258 10.425 1.00 94.31 299 ILE A C 1
ATOM 2378 O O . ILE A 1 299 ? 7.526 -0.744 10.341 1.00 94.31 299 ILE A O 1
ATOM 2382 N N . PHE A 1 300 ? 7.099 1.381 9.754 1.00 93.94 300 PHE A N 1
ATOM 2383 C CA . PHE A 1 300 ? 8.310 1.672 8.979 1.00 93.94 300 PHE A CA 1
ATOM 2384 C C . PHE A 1 300 ? 8.473 3.208 8.866 1.00 93.94 300 PHE A C 1
ATOM 2386 O O . PHE A 1 300 ? 7.468 3.914 9.014 1.00 93.94 300 PHE A O 1
ATOM 2393 N N . PRO A 1 301 ? 9.691 3.743 8.638 1.00 91.19 301 PRO A N 1
ATOM 2394 C CA . PRO A 1 301 ? 9.929 5.189 8.528 1.00 91.19 301 PRO A CA 1
ATOM 2395 C C . PRO A 1 301 ? 9.304 5.794 7.258 1.00 91.19 301 PRO A C 1
ATOM 2397 O O . PRO A 1 301 ? 9.117 5.071 6.280 1.00 91.19 301 PRO A O 1
ATOM 2400 N N . PRO A 1 302 ? 9.016 7.108 7.209 1.00 91.00 302 PRO A N 1
ATOM 2401 C CA . PRO A 1 302 ? 8.508 7.721 5.985 1.00 91.00 302 PRO A CA 1
ATOM 2402 C C . PRO A 1 302 ? 9.559 7.646 4.883 1.00 91.00 302 PRO A C 1
ATOM 2404 O O . PRO A 1 302 ? 10.763 7.653 5.153 1.00 91.00 302 PRO A O 1
ATOM 2407 N N . LEU A 1 303 ? 9.101 7.531 3.637 1.00 92.12 303 LEU A N 1
ATOM 2408 C CA . LEU A 1 303 ? 10.005 7.368 2.507 1.00 92.12 303 LEU A CA 1
ATOM 2409 C C . LEU A 1 303 ? 10.288 8.730 1.862 1.00 92.12 303 LEU A C 1
ATOM 2411 O O . LEU A 1 303 ? 9.345 9.491 1.617 1.00 92.12 303 LEU A O 1
ATOM 2415 N N . PRO A 1 304 ? 11.556 9.049 1.548 1.00 91.56 304 PRO A N 1
ATOM 2416 C CA . PRO A 1 304 ? 11.883 10.184 0.693 1.00 91.56 304 PRO A CA 1
ATOM 2417 C C . PRO A 1 304 ? 11.403 9.925 -0.738 1.00 91.56 304 PRO A C 1
ATOM 2419 O O . PRO A 1 304 ? 11.032 8.804 -1.082 1.00 91.56 304 PRO A O 1
ATOM 2422 N N . LEU A 1 305 ? 11.450 10.941 -1.606 1.00 91.75 305 LEU A N 1
ATOM 2423 C CA . LEU A 1 305 ? 11.157 10.743 -3.030 1.00 91.75 305 LEU A CA 1
ATOM 2424 C C . LEU A 1 305 ? 12.055 9.645 -3.619 1.00 91.75 305 LEU A C 1
ATOM 2426 O O . LEU A 1 305 ? 11.544 8.649 -4.122 1.00 91.75 305 LEU A O 1
ATOM 2430 N N . LEU A 1 306 ? 13.373 9.806 -3.471 1.00 94.50 306 LEU A N 1
ATOM 2431 C CA . LEU A 1 306 ? 14.389 8.843 -3.888 1.00 94.50 306 LEU A CA 1
ATOM 2432 C C . LEU A 1 306 ? 15.170 8.333 -2.680 1.00 94.50 306 LEU A C 1
ATOM 2434 O O . LEU A 1 306 ? 15.655 9.124 -1.866 1.00 94.50 306 LEU A O 1
ATOM 2438 N N . GLY A 1 307 ? 15.301 7.015 -2.578 1.00 93.88 307 GLY A N 1
ATOM 2439 C CA . GLY A 1 307 ? 16.055 6.350 -1.530 1.00 93.88 307 GLY A CA 1
ATOM 2440 C C . GLY A 1 307 ? 17.489 6.070 -1.952 1.00 93.88 307 GLY A C 1
ATOM 2441 O O . GLY A 1 307 ? 17.899 6.345 -3.075 1.00 93.88 307 GLY A O 1
ATOM 2442 N N . SER A 1 308 ? 18.276 5.512 -1.039 1.00 93.75 308 SER A N 1
ATOM 2443 C CA . SER A 1 308 ? 19.646 5.079 -1.324 1.00 93.75 308 SER A CA 1
ATOM 2444 C C . SER A 1 308 ? 19.745 3.618 -1.764 1.00 93.75 308 SER A C 1
ATOM 2446 O O . SER A 1 308 ? 20.822 3.207 -2.187 1.00 93.75 308 SER A O 1
ATOM 2448 N N . ILE A 1 309 ? 18.660 2.834 -1.703 1.00 93.31 309 ILE A N 1
ATOM 2449 C CA . ILE A 1 309 ? 18.700 1.381 -1.955 1.00 93.31 309 ILE A CA 1
ATOM 2450 C C . ILE A 1 309 ? 19.205 1.016 -3.356 1.00 93.31 309 ILE A C 1
ATOM 2452 O O . ILE A 1 309 ? 19.891 0.013 -3.513 1.00 93.31 309 ILE A O 1
ATOM 2456 N N . LEU A 1 310 ? 18.911 1.840 -4.366 1.00 92.44 310 LEU A N 1
ATOM 2457 C CA . LEU A 1 310 ? 19.351 1.605 -5.745 1.00 92.44 310 LEU A CA 1
ATOM 2458 C C . LEU A 1 310 ? 20.801 2.046 -5.990 1.00 92.44 310 LEU A C 1
ATOM 2460 O O . LEU A 1 310 ? 21.443 1.542 -6.906 1.00 92.44 310 LEU A O 1
ATOM 2464 N N . THR A 1 311 ? 21.316 2.981 -5.189 1.00 92.12 311 THR A N 1
ATOM 2465 C CA . THR A 1 311 ? 22.673 3.536 -5.335 1.00 92.12 311 THR A CA 1
ATOM 2466 C C . THR A 1 311 ? 23.695 2.883 -4.408 1.00 92.12 311 THR A C 1
ATOM 2468 O O . THR A 1 311 ? 24.889 2.932 -4.677 1.00 92.12 311 THR A O 1
ATOM 2471 N N . ASP A 1 312 ? 23.232 2.293 -3.307 1.00 88.56 312 ASP A N 1
ATOM 2472 C CA . ASP A 1 312 ? 24.052 1.658 -2.276 1.00 88.56 312 ASP A CA 1
ATOM 2473 C C . ASP A 1 312 ? 23.373 0.369 -1.758 1.00 88.56 312 ASP A C 1
ATOM 2475 O O . ASP A 1 312 ? 23.004 0.273 -0.585 1.00 88.56 312 ASP A O 1
ATOM 2479 N N . PRO A 1 313 ? 23.155 -0.640 -2.626 1.00 83.12 313 PRO A N 1
ATOM 2480 C CA . PRO A 1 313 ? 22.373 -1.835 -2.288 1.00 83.12 313 PRO A CA 1
ATOM 2481 C C . PRO A 1 313 ? 23.040 -2.737 -1.239 1.00 83.12 313 PRO A C 1
ATOM 2483 O O . PRO A 1 313 ? 22.385 -3.600 -0.656 1.00 83.12 313 PRO A O 1
ATOM 2486 N N . ASN A 1 314 ? 24.343 -2.560 -1.001 1.00 84.19 314 ASN A N 1
ATOM 2487 C CA . ASN A 1 314 ? 25.106 -3.350 -0.034 1.00 84.19 314 ASN A CA 1
ATOM 2488 C C . ASN A 1 314 ? 25.068 -2.755 1.378 1.00 84.19 314 ASN A C 1
ATOM 2490 O O . ASN A 1 314 ? 25.482 -3.413 2.335 1.00 84.19 314 ASN A O 1
ATOM 2494 N N . ASN A 1 315 ? 24.595 -1.519 1.525 1.00 87.75 315 ASN A N 1
ATOM 2495 C CA . ASN A 1 315 ? 24.483 -0.876 2.817 1.00 87.75 315 ASN A CA 1
ATOM 2496 C C . ASN A 1 315 ? 23.196 -1.329 3.523 1.00 87.75 315 ASN A C 1
ATOM 2498 O O . ASN A 1 315 ? 22.096 -1.047 3.051 1.00 87.75 315 ASN A O 1
ATOM 2502 N N . PRO A 1 316 ? 23.295 -1.984 4.692 1.00 83.31 316 PRO A N 1
ATOM 2503 C CA . PRO A 1 316 ? 22.132 -2.504 5.412 1.00 83.31 316 PRO A CA 1
ATOM 2504 C C . PRO A 1 316 ? 21.243 -1.407 6.025 1.00 83.31 316 PRO A C 1
ATOM 2506 O O . PRO A 1 316 ? 20.193 -1.718 6.591 1.00 83.31 316 PRO A O 1
ATOM 2509 N N . ALA A 1 317 ? 21.679 -0.145 5.973 1.00 85.88 317 ALA A N 1
ATOM 2510 C CA . ALA A 1 317 ? 20.898 1.032 6.337 1.00 85.88 317 ALA A CA 1
ATOM 2511 C C . ALA A 1 317 ? 20.345 1.780 5.111 1.00 85.88 317 ALA A C 1
ATOM 2513 O O . ALA A 1 317 ? 19.697 2.815 5.280 1.00 85.88 317 ALA A O 1
ATOM 2514 N N . ALA A 1 318 ? 20.604 1.300 3.888 1.00 91.31 318 ALA A N 1
ATOM 2515 C CA . ALA A 1 318 ? 20.020 1.891 2.698 1.00 91.31 318 ALA A CA 1
ATOM 2516 C C . ALA A 1 318 ? 18.497 1.755 2.734 1.00 91.31 318 ALA A C 1
ATOM 2518 O O . ALA A 1 318 ? 17.944 0.765 3.207 1.00 91.31 318 ALA A O 1
ATOM 2519 N N . ARG A 1 319 ? 17.796 2.787 2.271 1.00 92.44 319 ARG A N 1
ATOM 2520 C CA . ARG A 1 319 ? 16.331 2.846 2.327 1.00 92.44 319 ARG A CA 1
ATOM 2521 C C . ARG A 1 319 ? 15.760 3.021 0.935 1.00 92.44 319 ARG A C 1
ATOM 2523 O O . ARG A 1 319 ? 16.410 3.673 0.116 1.00 92.44 319 ARG A O 1
ATOM 2530 N N . PRO A 1 320 ? 14.569 2.475 0.658 1.00 95.38 320 PRO A N 1
ATOM 2531 C CA . PRO A 1 320 ? 13.886 2.762 -0.585 1.00 95.38 320 PRO A CA 1
ATOM 2532 C C . PRO A 1 320 ? 13.255 4.158 -0.541 1.00 95.38 320 PRO A C 1
ATOM 2534 O O . PRO A 1 320 ? 12.900 4.666 0.523 1.00 95.38 320 PRO A O 1
ATOM 2537 N N . GLY A 1 321 ? 13.118 4.776 -1.705 1.00 94.88 321 GLY A N 1
ATOM 2538 C CA . GLY A 1 321 ? 12.305 5.962 -1.931 1.00 94.88 321 GLY A CA 1
ATOM 2539 C C . GLY A 1 321 ? 10.932 5.593 -2.468 1.00 94.88 321 GLY A C 1
ATOM 2540 O O . GLY A 1 321 ? 10.723 4.499 -2.989 1.00 94.88 321 GLY A O 1
ATOM 2541 N N . MET A 1 322 ? 9.996 6.531 -2.381 1.00 92.44 322 MET A N 1
ATOM 2542 C CA . MET A 1 322 ? 8.618 6.364 -2.847 1.00 92.44 322 MET A CA 1
ATOM 2543 C C . MET A 1 322 ? 8.517 5.936 -4.309 1.00 92.44 322 MET A C 1
ATOM 2545 O O . MET A 1 322 ? 7.582 5.226 -4.663 1.00 92.44 322 MET A O 1
ATOM 2549 N N . VAL A 1 323 ? 9.451 6.386 -5.153 1.00 94.00 323 VAL A N 1
ATOM 2550 C CA . VAL A 1 323 ? 9.405 6.139 -6.601 1.00 94.00 323 VAL A CA 1
ATOM 2551 C C . VAL A 1 323 ? 10.412 5.087 -7.064 1.00 94.00 323 VAL A C 1
ATOM 2553 O O . VAL A 1 323 ? 10.492 4.828 -8.257 1.00 94.00 323 VAL A O 1
ATOM 2556 N N . ASP A 1 324 ? 11.151 4.442 -6.155 1.00 95.56 324 ASP A N 1
ATOM 2557 C CA . ASP A 1 324 ? 12.179 3.448 -6.515 1.00 95.56 324 ASP A CA 1
ATOM 2558 C C . ASP A 1 324 ? 11.579 2.104 -6.977 1.00 95.56 324 ASP A C 1
ATOM 2560 O O . ASP A 1 324 ? 12.255 1.308 -7.630 1.00 95.56 324 ASP A O 1
ATOM 2564 N N . GLY A 1 325 ? 10.301 1.851 -6.672 1.00 95.44 325 GLY A N 1
ATOM 2565 C CA . GLY A 1 325 ? 9.613 0.574 -6.894 1.00 95.44 325 GLY A CA 1
ATOM 2566 C C . GLY A 1 325 ? 9.769 -0.035 -8.295 1.00 95.44 325 GLY A C 1
ATOM 2567 O O . GLY A 1 325 ? 10.212 -1.182 -8.393 1.00 95.44 325 GLY A O 1
ATOM 2568 N N . PRO A 1 326 ? 9.459 0.687 -9.392 1.00 94.94 326 PRO A N 1
ATOM 2569 C CA . PRO A 1 326 ? 9.594 0.140 -10.742 1.00 94.94 326 PRO A CA 1
ATOM 2570 C C . PRO A 1 326 ? 11.024 -0.288 -11.077 1.00 94.94 326 PRO A C 1
ATOM 2572 O O . PRO A 1 326 ? 11.232 -1.304 -11.739 1.00 94.94 326 PRO A O 1
ATOM 2575 N N . MET A 1 327 ? 12.017 0.461 -10.591 1.00 94.12 327 MET A N 1
ATOM 2576 C CA . MET A 1 327 ? 13.424 0.152 -10.824 1.00 94.12 327 MET A CA 1
ATOM 2577 C C . MET A 1 327 ? 13.883 -1.037 -9.970 1.00 94.12 327 MET A C 1
ATOM 2579 O O . MET A 1 327 ? 14.605 -1.898 -10.469 1.00 94.12 327 MET A O 1
ATOM 2583 N N . MET A 1 328 ? 13.395 -1.159 -8.728 1.00 93.44 328 MET A N 1
ATOM 2584 C CA . MET A 1 328 ? 13.608 -2.355 -7.900 1.00 93.44 328 MET A CA 1
ATOM 2585 C C . MET A 1 328 ? 13.050 -3.614 -8.583 1.00 93.44 328 MET A C 1
ATOM 2587 O O . MET A 1 328 ? 13.709 -4.652 -8.598 1.00 93.44 328 MET A O 1
ATOM 2591 N N . LEU A 1 329 ? 11.862 -3.522 -9.193 1.00 91.81 329 LEU A N 1
ATOM 2592 C CA . LEU A 1 329 ? 11.262 -4.616 -9.965 1.00 91.81 329 LEU A CA 1
ATOM 2593 C C . LEU A 1 329 ? 12.082 -4.963 -11.208 1.00 91.81 329 LEU A C 1
ATOM 2595 O O . LEU A 1 329 ? 12.354 -6.137 -11.455 1.00 91.81 329 LEU A O 1
ATOM 2599 N N . LEU A 1 330 ? 12.515 -3.952 -11.962 1.00 89.69 330 LEU A N 1
ATOM 2600 C CA . LEU A 1 330 ? 13.340 -4.141 -13.153 1.00 89.69 330 LEU A CA 1
ATOM 2601 C C . LEU A 1 330 ? 14.691 -4.807 -12.820 1.00 89.69 330 LEU A C 1
ATOM 2603 O O . LEU A 1 330 ? 15.122 -5.713 -13.535 1.00 89.69 330 LEU A O 1
ATOM 2607 N N . GLN A 1 331 ? 15.327 -4.426 -11.705 1.00 87.06 331 GLN A N 1
ATOM 2608 C CA . GLN A 1 331 ? 16.551 -5.069 -11.209 1.00 87.06 331 GLN A CA 1
ATOM 2609 C C . GLN A 1 331 ? 16.303 -6.506 -10.733 1.00 87.06 331 GLN A C 1
ATOM 2611 O O . GLN A 1 331 ? 17.073 -7.405 -11.072 1.00 87.06 331 GLN A O 1
ATOM 2616 N N . ALA A 1 332 ? 15.220 -6.748 -9.985 1.00 85.38 332 ALA A N 1
ATOM 2617 C CA . ALA A 1 332 ? 14.854 -8.088 -9.520 1.00 85.38 332 ALA A CA 1
ATOM 2618 C C . ALA A 1 332 ? 14.584 -9.053 -10.684 1.00 85.38 332 ALA A C 1
ATOM 2620 O O . ALA A 1 332 ? 14.865 -10.250 -10.591 1.00 85.38 332 ALA A O 1
ATOM 2621 N N . TYR A 1 333 ? 14.071 -8.516 -11.788 1.00 77.69 333 TYR A N 1
ATOM 2622 C CA . TYR A 1 333 ? 13.813 -9.262 -13.005 1.00 77.69 333 TYR A CA 1
ATOM 2623 C C . TYR A 1 333 ? 15.072 -9.565 -13.830 1.00 77.69 333 TYR A C 1
ATOM 2625 O O . TYR A 1 333 ? 15.062 -10.518 -14.599 1.00 77.69 333 TYR A O 1
ATOM 2633 N N . LYS A 1 334 ? 16.167 -8.815 -13.627 1.00 79.38 334 LYS A N 1
ATOM 2634 C CA . LYS A 1 334 ? 17.444 -8.960 -14.351 1.00 79.38 334 LYS A CA 1
ATOM 2635 C C . LYS A 1 334 ? 17.312 -8.820 -15.874 1.00 79.38 334 LYS A C 1
ATOM 2637 O O . LYS A 1 334 ? 17.940 -9.569 -16.612 1.00 79.38 334 LYS A O 1
ATOM 2642 N N . SER A 1 335 ? 16.521 -7.843 -16.326 1.00 77.50 335 SER A N 1
ATOM 2643 C CA . SER A 1 335 ? 16.288 -7.580 -17.755 1.00 77.50 335 SER A CA 1
ATOM 2644 C C . SER A 1 335 ? 17.575 -7.608 -18.596 1.00 77.50 335 SER A C 1
ATOM 2646 O O . SER A 1 335 ? 18.565 -6.971 -18.233 1.00 77.50 335 SER A O 1
ATOM 2648 N N . ALA A 1 336 ? 17.524 -8.285 -19.750 1.00 80.19 336 ALA A N 1
ATOM 2649 C CA . ALA A 1 336 ? 18.583 -8.257 -20.763 1.00 80.19 336 ALA A CA 1
ATOM 2650 C C . ALA A 1 336 ? 18.696 -6.888 -21.462 1.00 80.19 336 ALA A C 1
ATOM 2652 O O . ALA A 1 336 ? 19.773 -6.522 -21.928 1.00 80.19 336 ALA A O 1
ATOM 2653 N N . ASP A 1 337 ? 17.599 -6.126 -21.497 1.00 87.38 337 ASP A N 1
ATOM 2654 C CA . ASP A 1 337 ? 17.550 -4.742 -21.965 1.00 87.38 337 ASP A CA 1
ATOM 2655 C C . ASP A 1 337 ? 16.903 -3.855 -20.883 1.00 87.38 337 ASP A C 1
ATOM 2657 O O . ASP A 1 337 ? 15.694 -3.584 -20.896 1.00 87.38 337 ASP A O 1
ATOM 2661 N N . PRO A 1 338 ? 17.670 -3.451 -19.856 1.00 88.94 338 PRO A N 1
ATOM 2662 C CA . PRO A 1 338 ? 17.150 -2.599 -18.793 1.00 88.94 338 PRO A CA 1
ATOM 2663 C C . PRO A 1 338 ? 16.761 -1.206 -19.309 1.00 88.94 338 PRO A C 1
ATOM 2665 O O . PRO A 1 338 ? 15.876 -0.578 -18.734 1.00 88.94 338 PRO A O 1
ATOM 2668 N N . MET A 1 339 ? 17.353 -0.730 -20.409 1.00 93.12 339 MET A N 1
ATOM 2669 C CA . MET A 1 339 ? 17.014 0.578 -20.973 1.00 93.12 339 MET A CA 1
ATOM 2670 C C . MET A 1 339 ? 15.612 0.576 -21.585 1.00 93.12 339 MET A C 1
ATOM 2672 O O . MET A 1 339 ? 14.844 1.495 -21.310 1.00 93.12 339 MET A O 1
ATOM 2676 N N . ALA A 1 340 ? 15.228 -0.470 -22.322 1.00 90.75 340 ALA A N 1
ATOM 2677 C CA . ALA A 1 340 ? 13.856 -0.609 -22.819 1.00 90.75 340 ALA A CA 1
ATOM 2678 C C . ALA A 1 340 ? 12.820 -0.686 -21.684 1.00 90.75 340 ALA A C 1
ATOM 2680 O O . ALA A 1 340 ? 11.763 -0.066 -21.775 1.00 90.75 340 ALA A O 1
ATOM 2681 N N . GLY A 1 341 ? 13.136 -1.381 -20.585 1.00 90.69 341 GLY A N 1
ATOM 2682 C CA . GLY A 1 341 ? 12.274 -1.394 -19.398 1.00 90.69 341 GLY A CA 1
ATOM 2683 C C . GLY A 1 341 ? 12.097 0.003 -18.789 1.00 90.69 341 GLY A C 1
ATOM 2684 O O . GLY A 1 341 ? 10.987 0.403 -18.444 1.00 90.69 341 GLY A O 1
ATOM 2685 N N . ILE A 1 342 ? 13.171 0.795 -18.718 1.00 94.50 342 ILE A N 1
ATOM 2686 C CA . ILE A 1 342 ? 13.080 2.193 -18.273 1.00 94.50 342 ILE A CA 1
ATOM 2687 C C . ILE A 1 342 ? 12.190 3.009 -19.217 1.00 94.50 342 ILE A C 1
ATOM 2689 O O . ILE A 1 342 ? 11.353 3.774 -18.745 1.00 94.50 342 ILE A O 1
ATOM 2693 N N . GLU A 1 343 ? 12.314 2.838 -20.534 1.00 93.88 343 GLU A N 1
ATOM 2694 C CA . GLU A 1 343 ? 11.424 3.508 -21.489 1.00 93.88 343 GLU A CA 1
ATOM 2695 C C . GLU A 1 343 ? 9.948 3.155 -21.253 1.00 93.88 343 GLU A C 1
ATOM 2697 O O . GLU A 1 343 ? 9.111 4.057 -21.242 1.00 93.88 343 GLU A O 1
ATOM 2702 N N . ASP A 1 344 ? 9.630 1.887 -20.975 1.00 91.06 344 ASP A N 1
ATOM 2703 C CA . ASP A 1 344 ? 8.262 1.453 -20.665 1.00 91.06 344 ASP A CA 1
ATOM 2704 C C . ASP A 1 344 ? 7.706 2.138 -19.401 1.00 91.06 344 ASP A C 1
ATOM 2706 O O . ASP A 1 344 ? 6.543 2.552 -19.383 1.00 91.06 344 ASP A O 1
ATOM 2710 N N . ILE A 1 345 ? 8.534 2.332 -18.366 1.00 93.38 345 ILE A N 1
ATOM 2711 C CA . ILE A 1 345 ? 8.135 3.030 -17.130 1.00 93.38 345 ILE A CA 1
ATOM 2712 C C . ILE A 1 345 ? 7.774 4.496 -17.404 1.00 93.38 345 ILE A C 1
ATOM 2714 O O . ILE A 1 345 ? 6.838 5.018 -16.802 1.00 93.38 345 ILE A O 1
ATOM 2718 N N . PHE A 1 346 ? 8.473 5.177 -18.312 1.00 94.56 346 PHE A N 1
ATOM 2719 C CA . PHE A 1 346 ? 8.230 6.598 -18.606 1.00 94.56 346 PHE A CA 1
ATOM 2720 C C . PHE A 1 346 ? 7.329 6.837 -19.822 1.00 94.56 346 PHE A C 1
ATOM 2722 O O . PHE A 1 346 ? 7.127 7.984 -20.227 1.00 94.56 346 PHE A O 1
ATOM 2729 N N . LYS A 1 347 ? 6.766 5.773 -20.396 1.00 90.88 347 LYS A N 1
ATOM 2730 C CA . LYS A 1 347 ? 5.901 5.846 -21.568 1.00 90.88 347 LYS A CA 1
ATOM 2731 C C . LYS A 1 347 ? 4.549 6.489 -21.242 1.00 90.88 347 LYS A C 1
ATOM 2733 O O . LYS A 1 347 ? 3.863 6.078 -20.307 1.00 90.88 347 LYS A O 1
ATOM 2738 N N . ASP A 1 348 ? 4.128 7.439 -22.071 1.00 87.38 348 ASP A N 1
ATOM 2739 C CA . ASP A 1 348 ? 2.761 7.969 -22.090 1.00 87.38 348 ASP A CA 1
ATOM 2740 C C . ASP A 1 348 ? 2.128 7.671 -23.457 1.00 87.38 348 ASP A C 1
ATOM 2742 O O . ASP A 1 348 ? 2.566 8.187 -24.485 1.00 87.38 348 ASP A O 1
ATOM 2746 N N . ASP A 1 349 ? 1.106 6.814 -23.477 1.00 83.56 349 ASP A N 1
ATOM 2747 C CA . ASP A 1 349 ? 0.328 6.491 -24.678 1.00 83.56 349 ASP A CA 1
ATOM 2748 C C . ASP A 1 349 ? -0.853 7.471 -24.878 1.00 83.56 349 ASP A C 1
ATOM 2750 O O . ASP A 1 349 ? -1.785 7.166 -25.626 1.00 83.56 349 ASP A O 1
ATOM 2754 N N . ASN A 1 350 ? -0.867 8.618 -24.185 1.00 75.94 350 ASN A N 1
ATOM 2755 C CA . ASN A 1 350 ? -1.958 9.600 -24.153 1.00 75.94 350 ASN A CA 1
ATOM 2756 C C . ASN A 1 350 ? -3.296 9.011 -23.668 1.00 75.94 350 ASN A C 1
ATOM 2758 O O . ASN A 1 350 ? -4.377 9.388 -24.123 1.00 75.94 350 ASN A O 1
ATOM 2762 N N . LYS A 1 351 ? -3.241 8.076 -22.713 1.00 74.88 351 LYS A N 1
ATOM 2763 C CA . LYS A 1 351 ? -4.417 7.385 -22.144 1.00 74.88 351 LYS A CA 1
ATOM 2764 C C . LYS A 1 351 ? -4.926 8.011 -20.834 1.00 74.88 351 LYS A C 1
ATOM 2766 O O . LYS A 1 351 ? -5.655 7.362 -20.087 1.00 74.88 351 LYS A O 1
ATOM 2771 N N . GLN A 1 352 ? -4.576 9.268 -20.552 1.00 66.38 352 GLN A N 1
ATOM 2772 C CA . GLN A 1 352 ? -4.834 9.961 -19.273 1.00 66.38 352 GLN A CA 1
ATOM 2773 C C . GLN A 1 352 ? -6.309 9.941 -18.814 1.00 66.38 352 GLN A C 1
ATOM 2775 O O . GLN A 1 352 ? -6.587 9.932 -17.615 1.00 66.38 352 GLN A O 1
ATOM 2780 N N . GLY A 1 353 ? -7.268 9.820 -19.743 1.00 68.69 353 GLY A N 1
ATOM 2781 C CA . GLY A 1 353 ? -8.700 9.681 -19.434 1.00 68.69 353 GLY A CA 1
ATOM 2782 C C . GLY A 1 353 ? -9.092 8.448 -18.601 1.00 68.69 353 GLY A C 1
ATOM 2783 O O . GLY A 1 353 ? -10.253 8.325 -18.228 1.00 68.69 353 GLY A O 1
ATOM 2784 N N . ARG A 1 354 ? -8.154 7.538 -18.305 1.00 80.75 354 ARG A N 1
ATOM 2785 C CA . ARG A 1 354 ? -8.365 6.357 -17.446 1.00 80.75 354 ARG A CA 1
ATOM 2786 C C . ARG A 1 354 ? -8.058 6.595 -15.963 1.00 80.75 354 ARG A C 1
ATOM 2788 O O . ARG A 1 354 ? -8.405 5.759 -15.134 1.00 80.75 354 ARG A O 1
ATOM 2795 N N . MET A 1 355 ? -7.403 7.704 -15.615 1.00 83.06 355 MET A N 1
ATOM 2796 C CA . MET A 1 355 ? -7.186 8.091 -14.218 1.00 83.06 355 MET A CA 1
ATOM 2797 C C . MET A 1 355 ? -8.396 8.853 -13.670 1.00 83.06 355 MET A C 1
ATOM 2799 O O . MET A 1 355 ? -9.085 9.564 -14.404 1.00 83.06 355 MET A O 1
ATOM 2803 N N . SER A 1 356 ? -8.641 8.759 -12.359 1.00 80.38 356 SER A N 1
ATOM 2804 C CA . SER A 1 356 ? -9.667 9.600 -11.731 1.00 80.38 356 SER A CA 1
ATOM 2805 C C . SER A 1 356 ? -9.267 11.080 -11.776 1.00 80.38 356 SER A C 1
ATOM 2807 O O . SER A 1 356 ? -8.088 11.420 -11.909 1.00 80.38 356 SER A O 1
ATOM 2809 N N . SER A 1 357 ? -10.241 11.984 -11.649 1.00 81.50 357 SER A N 1
ATOM 2810 C CA . SER A 1 357 ? -10.005 13.436 -11.716 1.00 81.50 357 SER A CA 1
ATOM 2811 C C . SER A 1 357 ? -8.962 13.925 -10.704 1.00 81.50 357 SER A C 1
ATOM 2813 O O . SER A 1 357 ? -8.124 14.755 -11.046 1.00 81.50 357 SER A O 1
ATOM 2815 N N . GLY A 1 358 ? -8.960 13.369 -9.488 1.00 80.88 358 GLY A N 1
ATOM 2816 C CA . GLY A 1 358 ? -7.969 13.687 -8.457 1.00 80.88 358 GLY A CA 1
ATOM 2817 C C . GLY A 1 358 ? -6.544 13.282 -8.846 1.00 80.88 358 GLY A C 1
ATOM 2818 O O . GLY A 1 358 ? -5.627 14.088 -8.726 1.00 80.88 358 GLY A O 1
ATOM 2819 N N . HIS A 1 359 ? -6.353 12.072 -9.379 1.00 84.75 359 HIS A N 1
ATOM 2820 C CA . HIS A 1 359 ? -5.030 11.601 -9.810 1.00 84.75 359 HIS A CA 1
ATOM 2821 C C . HIS A 1 359 ? -4.535 12.343 -11.054 1.00 84.75 359 HIS A C 1
ATOM 2823 O O . HIS A 1 359 ? -3.357 12.681 -11.131 1.00 84.75 359 HIS A O 1
ATOM 2829 N N . ASN A 1 360 ? -5.437 12.676 -11.982 1.00 84.81 360 ASN A N 1
ATOM 2830 C CA . ASN A 1 360 ? -5.127 13.562 -13.103 1.00 84.81 360 ASN A CA 1
ATOM 2831 C C . ASN A 1 360 ? -4.652 14.940 -12.617 1.00 84.81 360 ASN A C 1
ATOM 2833 O O . ASN A 1 360 ? -3.656 15.454 -13.116 1.00 84.81 360 ASN A O 1
ATOM 2837 N N . ALA A 1 361 ? -5.318 15.526 -11.616 1.00 84.81 361 ALA A N 1
ATOM 2838 C CA . ALA A 1 361 ? -4.913 16.815 -11.060 1.00 84.81 361 ALA A CA 1
ATOM 2839 C C . ALA A 1 361 ? -3.516 16.761 -10.424 1.00 84.81 361 ALA A C 1
ATOM 2841 O O . ALA A 1 361 ? -2.711 17.658 -10.664 1.00 84.81 361 ALA A O 1
ATOM 2842 N N . VAL A 1 362 ? -3.204 15.699 -9.671 1.00 84.44 362 VAL A N 1
ATOM 2843 C CA . VAL A 1 362 ? -1.860 15.502 -9.103 1.00 84.44 362 VAL A CA 1
ATOM 2844 C C . VAL A 1 362 ? -0.827 15.319 -10.213 1.00 84.44 362 VAL A C 1
ATOM 2846 O O . VAL A 1 362 ? 0.173 16.028 -10.219 1.00 84.44 362 VAL A O 1
ATOM 2849 N N . SER A 1 363 ? -1.084 14.434 -11.181 1.00 87.00 363 SER A N 1
ATOM 2850 C CA . SER A 1 363 ? -0.185 14.198 -12.317 1.00 87.00 363 SER A CA 1
ATOM 2851 C C . SER A 1 363 ? 0.128 15.489 -13.080 1.00 87.00 363 SER A C 1
ATOM 2853 O O . SER A 1 363 ? 1.283 15.742 -13.403 1.00 87.00 363 SER A O 1
ATOM 2855 N N . ASN A 1 364 ? -0.882 16.331 -13.318 1.00 85.69 364 ASN A N 1
ATOM 2856 C CA . ASN A 1 364 ? -0.739 17.596 -14.045 1.00 85.69 364 ASN A CA 1
ATOM 2857 C C . ASN A 1 364 ? -0.068 18.707 -13.225 1.00 85.69 364 ASN A C 1
ATOM 2859 O O . ASN A 1 364 ? 0.451 19.660 -13.800 1.00 85.69 364 ASN A O 1
ATOM 2863 N N . ALA A 1 365 ? -0.094 18.615 -11.893 1.00 86.00 365 ALA A N 1
ATOM 2864 C CA . ALA A 1 365 ? 0.591 19.558 -11.013 1.00 86.00 365 ALA A CA 1
ATOM 2865 C C . ALA A 1 365 ? 2.103 19.286 -10.915 1.00 86.00 365 ALA A C 1
ATOM 2867 O O . ALA A 1 365 ? 2.856 20.151 -10.465 1.00 86.00 365 ALA A O 1
ATOM 2868 N N . LEU A 1 366 ? 2.552 18.094 -11.319 1.00 86.75 366 LEU A N 1
ATOM 2869 C CA . LEU A 1 366 ? 3.962 17.723 -11.322 1.00 86.75 366 LEU A CA 1
ATOM 2870 C C . LEU A 1 366 ? 4.656 18.231 -12.597 1.00 86.75 366 LEU A C 1
ATOM 2872 O O . LEU A 1 366 ? 4.156 17.999 -13.698 1.00 86.75 366 LEU A O 1
ATOM 2876 N N . PRO A 1 367 ? 5.817 18.902 -12.483 1.00 87.44 367 PRO A N 1
ATOM 2877 C CA . PRO A 1 367 ? 6.513 19.449 -13.638 1.00 87.44 367 PRO A CA 1
ATOM 2878 C C . PRO A 1 367 ? 7.100 18.324 -14.508 1.00 87.44 367 PRO A C 1
ATOM 2880 O O . PRO A 1 367 ? 7.710 17.394 -13.966 1.00 87.44 367 PRO A O 1
ATOM 2883 N N . PRO A 1 368 ? 6.988 18.402 -15.846 1.00 88.56 368 PRO A N 1
ATOM 2884 C CA . PRO A 1 368 ? 7.590 17.428 -16.761 1.00 88.56 368 PRO A CA 1
ATOM 2885 C C . PRO A 1 368 ? 9.095 17.214 -16.538 1.00 88.56 368 PRO A C 1
ATOM 2887 O O . PRO A 1 368 ? 9.599 16.101 -16.696 1.00 88.56 368 PRO A O 1
ATOM 2890 N N . GLU A 1 369 ? 9.811 18.258 -16.114 1.00 90.81 369 GLU A N 1
ATOM 2891 C CA . GLU A 1 369 ? 11.244 18.225 -15.818 1.00 90.81 369 GLU A CA 1
ATOM 2892 C C . GLU A 1 369 ? 11.582 17.259 -14.678 1.00 90.81 369 GLU A C 1
ATOM 2894 O O . GLU A 1 369 ? 12.644 16.639 -14.702 1.00 90.81 369 GLU A O 1
ATOM 2899 N N . LEU A 1 370 ? 10.676 17.080 -13.707 1.00 91.00 370 LEU A N 1
ATOM 2900 C CA . LEU A 1 370 ? 10.858 16.096 -12.640 1.00 91.00 370 LEU A CA 1
ATOM 2901 C C . LEU A 1 370 ? 10.886 14.678 -13.217 1.00 91.00 370 LEU A C 1
ATOM 2903 O O . LEU A 1 370 ? 11.771 13.899 -12.877 1.00 91.00 370 LEU A O 1
ATOM 2907 N N . PHE A 1 371 ? 9.960 14.341 -14.117 1.00 92.88 371 PHE A N 1
ATOM 2908 C CA . PHE A 1 371 ? 9.928 13.016 -14.742 1.00 92.88 371 PHE A CA 1
ATOM 2909 C C . PHE A 1 371 ? 11.113 12.790 -15.682 1.00 92.88 371 PHE A C 1
ATOM 2911 O O . PHE A 1 371 ? 11.668 11.693 -15.705 1.00 92.88 371 PHE A O 1
ATOM 2918 N N . ALA A 1 372 ? 11.550 13.824 -16.405 1.00 93.62 372 ALA A N 1
ATOM 2919 C CA . ALA A 1 372 ? 12.767 13.755 -17.209 1.00 93.62 372 ALA A CA 1
ATOM 2920 C C . ALA A 1 372 ? 14.006 13.474 -16.339 1.00 93.62 372 ALA A C 1
ATOM 2922 O O . ALA A 1 372 ? 14.815 12.612 -16.683 1.00 93.62 372 ALA A O 1
ATOM 2923 N N . ALA A 1 373 ? 14.129 14.143 -15.190 1.00 94.38 373 ALA A N 1
ATOM 2924 C CA . ALA A 1 373 ? 15.225 13.915 -14.255 1.00 94.38 373 ALA A CA 1
ATOM 2925 C C . ALA A 1 373 ? 15.149 12.518 -13.612 1.00 94.38 373 ALA A C 1
ATOM 2927 O O . ALA A 1 373 ? 16.153 11.812 -13.556 1.00 94.38 373 ALA A O 1
ATOM 2928 N N . LEU A 1 374 ? 13.958 12.062 -13.205 1.00 95.88 374 LEU A N 1
ATOM 2929 C CA . LEU A 1 374 ? 13.749 10.703 -12.688 1.00 95.88 374 LEU A CA 1
ATOM 2930 C C . LEU A 1 374 ? 14.155 9.631 -13.705 1.00 95.88 374 LEU A C 1
ATOM 2932 O O . LEU A 1 374 ? 14.809 8.653 -13.342 1.00 95.88 374 LEU A O 1
ATOM 2936 N N . LYS A 1 375 ? 13.827 9.835 -14.984 1.00 96.31 375 LYS A N 1
ATOM 2937 C CA . LYS A 1 375 ? 14.251 8.945 -16.065 1.00 96.31 375 LYS A CA 1
ATOM 2938 C C . LYS A 1 375 ? 15.773 8.892 -16.189 1.00 96.31 375 LYS A C 1
ATOM 2940 O O . LYS A 1 375 ? 16.333 7.802 -16.259 1.00 96.31 375 LYS A O 1
ATOM 2945 N N . GLN A 1 376 ? 16.442 10.046 -16.160 1.00 95.38 376 GLN A N 1
ATOM 2946 C CA . GLN A 1 376 ? 17.908 10.116 -16.180 1.00 95.38 376 GLN A CA 1
ATOM 2947 C C . GLN A 1 376 ? 18.529 9.413 -14.971 1.00 95.38 376 GLN A C 1
ATOM 2949 O O . GLN A 1 376 ? 19.520 8.705 -15.121 1.00 95.38 376 GLN A O 1
ATOM 2954 N N . TYR A 1 377 ? 17.930 9.551 -13.787 1.00 96.50 377 TYR A N 1
ATOM 2955 C CA . TYR A 1 377 ? 18.360 8.817 -12.602 1.00 96.50 377 TYR A CA 1
ATOM 2956 C C . TYR A 1 377 ? 18.234 7.301 -12.791 1.00 96.50 377 TYR A C 1
ATOM 2958 O O . TYR A 1 377 ? 19.203 6.589 -12.543 1.00 96.50 377 TYR A O 1
ATOM 2966 N N . PHE A 1 378 ? 17.109 6.791 -13.303 1.00 96.38 378 PHE A N 1
ATOM 2967 C CA . PHE A 1 378 ? 16.960 5.352 -13.565 1.00 96.38 378 PHE A CA 1
ATOM 2968 C C . PHE A 1 378 ? 17.981 4.857 -14.593 1.00 96.38 378 PHE A C 1
ATOM 2970 O O . PHE A 1 378 ? 18.629 3.837 -14.371 1.00 96.38 378 PHE A O 1
ATOM 2977 N N . GLN A 1 379 ? 18.205 5.609 -15.671 1.00 96.00 379 GLN A N 1
ATOM 2978 C CA . GLN A 1 379 ? 19.251 5.297 -16.649 1.00 96.00 379 GLN A CA 1
ATOM 2979 C C . GLN A 1 379 ? 20.639 5.270 -15.990 1.00 96.00 379 GLN A C 1
ATOM 2981 O O . GLN A 1 379 ? 21.407 4.336 -16.213 1.00 96.00 379 GLN A O 1
ATOM 2986 N N . ALA A 1 380 ? 20.939 6.230 -15.114 1.00 95.56 380 ALA A N 1
ATOM 2987 C CA . ALA A 1 380 ? 22.194 6.269 -14.372 1.00 95.56 380 ALA A CA 1
ATOM 2988 C C . ALA A 1 380 ? 22.368 5.052 -13.444 1.00 95.56 380 ALA A C 1
ATOM 2990 O O . ALA A 1 380 ? 23.469 4.513 -13.384 1.00 95.56 380 ALA A O 1
ATOM 2991 N N . THR A 1 381 ? 21.301 4.553 -12.797 1.00 93.94 381 THR A N 1
ATOM 2992 C CA . THR A 1 381 ? 21.374 3.337 -11.950 1.00 93.94 381 THR A CA 1
ATOM 2993 C C . THR A 1 381 ? 21.787 2.082 -12.717 1.00 93.94 381 THR A C 1
ATOM 2995 O O . THR A 1 381 ? 22.344 1.161 -12.125 1.00 93.94 381 THR A O 1
ATOM 2998 N N . VAL A 1 382 ? 21.540 2.043 -14.028 1.00 92.06 382 VAL A N 1
ATOM 2999 C CA . VAL A 1 382 ? 21.963 0.946 -14.907 1.00 92.06 382 VAL A CA 1
ATOM 3000 C C . VAL A 1 382 ? 23.416 1.118 -15.355 1.00 92.06 382 VAL A C 1
ATOM 3002 O O . VAL A 1 382 ? 24.119 0.129 -15.544 1.00 92.06 382 VAL A O 1
ATOM 3005 N N . VAL A 1 383 ? 23.870 2.362 -15.536 1.00 90.62 383 VAL A N 1
ATOM 3006 C CA . VAL A 1 383 ? 25.196 2.677 -16.087 1.00 90.62 383 VAL A CA 1
ATOM 3007 C C . VAL A 1 383 ? 26.291 2.643 -15.020 1.00 90.62 383 VAL A C 1
ATOM 3009 O O . VAL A 1 383 ? 27.314 1.991 -15.222 1.00 90.62 383 VAL A O 1
ATOM 3012 N N . SER A 1 384 ? 26.121 3.369 -13.910 1.00 89.62 384 SER A N 1
ATOM 3013 C CA . SER A 1 384 ? 27.145 3.484 -12.862 1.00 89.62 384 SER A CA 1
ATOM 3014 C C . SER A 1 384 ? 26.541 3.932 -11.520 1.00 89.62 384 SER A C 1
ATOM 3016 O O . SER A 1 384 ? 25.757 4.888 -11.488 1.00 89.62 384 SER A O 1
ATOM 3018 N N . PRO A 1 385 ? 26.942 3.315 -10.388 1.00 87.69 385 PRO A N 1
ATOM 3019 C CA . PRO A 1 385 ? 26.536 3.773 -9.060 1.00 87.69 385 PRO A CA 1
ATOM 3020 C C . PRO A 1 385 ? 26.885 5.243 -8.794 1.00 87.69 385 PRO A C 1
ATOM 3022 O O . PRO A 1 385 ? 26.074 5.969 -8.227 1.00 87.69 385 PRO A O 1
ATOM 3025 N N . GLU A 1 386 ? 28.052 5.720 -9.238 1.00 90.88 386 GLU A N 1
ATOM 3026 C CA . GLU A 1 386 ? 28.490 7.106 -9.033 1.00 90.88 386 GLU A CA 1
ATOM 3027 C C . GLU A 1 386 ? 27.579 8.109 -9.750 1.00 90.88 386 GLU A C 1
ATOM 3029 O O . GLU A 1 386 ? 27.169 9.112 -9.162 1.00 90.88 386 GLU A O 1
ATOM 3034 N N . GLN A 1 387 ? 27.216 7.832 -11.007 1.00 93.44 387 GLN A N 1
ATOM 3035 C CA . GLN A 1 387 ? 26.285 8.676 -11.759 1.00 93.44 387 GLN A CA 1
ATOM 3036 C C . GLN A 1 387 ? 24.899 8.681 -11.112 1.00 93.44 387 GLN A C 1
ATOM 3038 O O . GLN A 1 387 ? 24.258 9.730 -11.025 1.00 93.44 387 GLN A O 1
ATOM 3043 N N . ALA A 1 388 ? 24.452 7.526 -10.618 1.00 94.12 388 ALA A N 1
ATOM 3044 C CA . ALA A 1 388 ? 23.174 7.402 -9.937 1.00 94.12 388 ALA A CA 1
ATOM 3045 C C . ALA A 1 388 ? 23.140 8.196 -8.622 1.00 94.12 388 ALA A C 1
ATOM 3047 O O . ALA A 1 388 ? 22.144 8.864 -8.344 1.00 94.12 388 ALA A O 1
ATOM 3048 N N . VAL A 1 389 ? 24.228 8.192 -7.839 1.00 95.06 389 VAL A N 1
ATOM 3049 C CA . VAL A 1 389 ? 24.355 9.019 -6.625 1.00 95.06 389 VAL A CA 1
ATOM 3050 C C . VAL A 1 389 ? 24.233 10.505 -6.962 1.00 95.06 389 VAL A C 1
ATOM 3052 O O . VAL A 1 389 ? 23.425 11.196 -6.342 1.00 95.06 389 VAL A O 1
ATOM 3055 N N . LEU A 1 390 ? 24.970 10.985 -7.969 1.00 93.69 390 LEU A N 1
ATOM 3056 C CA . LEU A 1 390 ? 24.931 12.393 -8.377 1.00 93.69 390 LEU A CA 1
ATOM 3057 C C . LEU A 1 390 ? 23.531 12.812 -8.850 1.00 93.69 390 LEU A C 1
ATOM 3059 O O . LEU A 1 390 ? 23.011 13.839 -8.411 1.00 93.69 390 LEU A O 1
ATOM 3063 N N . ALA A 1 391 ? 22.894 12.002 -9.700 1.00 95.12 391 ALA A N 1
ATOM 3064 C CA . ALA A 1 391 ? 21.540 12.266 -10.183 1.00 95.12 391 ALA A CA 1
ATOM 3065 C C . ALA A 1 391 ? 20.514 12.266 -9.034 1.00 95.12 391 ALA A C 1
ATOM 3067 O O . ALA A 1 391 ? 19.653 13.146 -8.961 1.00 95.12 391 ALA A O 1
ATOM 3068 N N . ARG A 1 392 ? 20.637 11.329 -8.084 1.00 95.25 392 ARG A N 1
ATOM 3069 C CA . ARG A 1 392 ? 19.774 11.257 -6.897 1.00 95.25 392 AR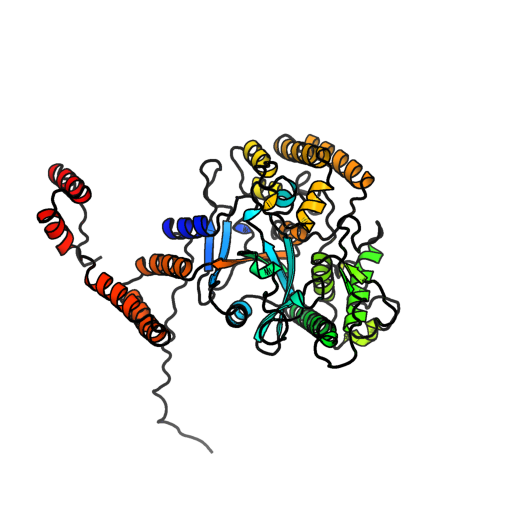G A CA 1
ATOM 3070 C C . ARG A 1 392 ? 19.879 12.511 -6.035 1.00 95.25 392 ARG A C 1
ATOM 3072 O O . ARG A 1 392 ? 18.856 13.020 -5.575 1.00 95.25 392 ARG A O 1
ATOM 3079 N N . GLU A 1 393 ? 21.093 12.994 -5.786 1.00 92.81 393 GLU A N 1
ATOM 3080 C CA . GLU A 1 393 ? 21.332 14.195 -4.979 1.00 92.81 393 GLU A CA 1
ATOM 3081 C C . GLU A 1 393 ? 20.745 15.450 -5.634 1.00 92.81 393 GLU A C 1
ATOM 3083 O O . GLU A 1 393 ? 20.076 16.237 -4.960 1.00 92.81 393 GLU A O 1
ATOM 3088 N N . GLN A 1 394 ? 20.912 15.595 -6.951 1.00 92.25 394 GLN A N 1
ATOM 3089 C CA . GLN A 1 394 ? 20.332 16.696 -7.725 1.00 92.25 394 GLN A CA 1
ATOM 3090 C C . GLN A 1 394 ? 18.798 16.695 -7.660 1.00 92.25 394 GLN A C 1
ATOM 3092 O O . GLN A 1 394 ? 18.194 17.717 -7.326 1.00 92.25 394 GLN A O 1
ATOM 3097 N N . ILE A 1 395 ? 18.163 15.544 -7.902 1.00 93.88 395 ILE A N 1
ATOM 3098 C CA . ILE A 1 395 ? 16.698 15.425 -7.864 1.00 93.88 395 ILE A CA 1
ATOM 3099 C C . ILE A 1 395 ? 16.172 15.647 -6.449 1.00 93.88 395 ILE A C 1
ATOM 3101 O O . ILE A 1 395 ? 15.167 16.326 -6.271 1.00 93.88 395 ILE A O 1
ATOM 3105 N N . SER A 1 396 ? 16.850 15.119 -5.429 1.00 90.50 396 SER A N 1
ATOM 3106 C CA . SER A 1 396 ? 16.443 15.307 -4.032 1.00 90.50 396 SER A CA 1
ATOM 3107 C C . SER A 1 396 ? 16.498 16.783 -3.622 1.00 90.50 396 SER A C 1
ATOM 3109 O O . SER A 1 396 ? 15.600 17.263 -2.929 1.00 90.50 396 SER A O 1
ATOM 3111 N N . ALA A 1 397 ? 17.510 17.527 -4.083 1.00 89.06 397 ALA A N 1
ATOM 3112 C CA . ALA A 1 397 ? 17.600 18.970 -3.870 1.00 89.06 397 ALA A CA 1
ATOM 3113 C C . ALA A 1 397 ? 16.469 19.729 -4.585 1.00 89.06 397 ALA A C 1
ATOM 3115 O O . ALA A 1 397 ? 15.835 20.589 -3.974 1.00 89.06 397 ALA A O 1
ATOM 3116 N N . GLN A 1 398 ? 16.168 19.385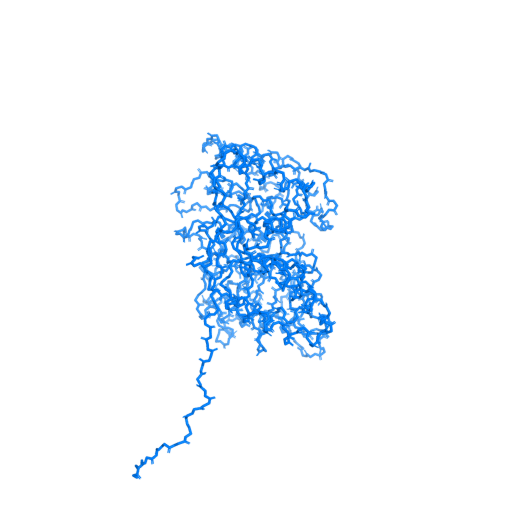 -5.841 1.00 88.00 398 GLN A N 1
ATOM 3117 C CA . GLN A 1 398 ? 15.049 19.968 -6.592 1.00 88.00 398 GLN A CA 1
ATOM 3118 C C . GLN A 1 398 ? 13.691 19.638 -5.953 1.00 88.00 398 GLN A C 1
ATOM 3120 O O . GLN A 1 398 ? 12.830 20.501 -5.814 1.00 88.00 398 GLN A O 1
ATOM 3125 N N . ALA A 1 399 ? 13.492 18.400 -5.512 1.00 86.00 399 ALA A N 1
ATOM 3126 C CA . ALA A 1 399 ? 12.265 17.983 -4.853 1.00 86.00 399 ALA A CA 1
ATOM 3127 C C . ALA A 1 399 ? 12.046 18.778 -3.553 1.00 86.00 399 ALA A C 1
ATOM 3129 O O . ALA A 1 399 ? 10.940 19.255 -3.291 1.00 86.00 399 ALA A O 1
ATOM 3130 N N . ALA A 1 400 ? 13.113 19.005 -2.780 1.00 85.00 400 ALA A N 1
ATOM 3131 C CA . ALA A 1 400 ? 13.050 19.814 -1.568 1.00 85.00 400 ALA A CA 1
ATOM 3132 C C . ALA A 1 400 ? 12.652 21.277 -1.846 1.00 85.00 400 ALA A C 1
ATOM 3134 O O . ALA A 1 400 ? 11.883 21.845 -1.070 1.00 85.00 400 ALA A O 1
ATOM 3135 N N . THR A 1 401 ? 13.111 21.892 -2.947 1.00 85.50 401 THR A N 1
ATOM 3136 C CA . THR A 1 401 ? 12.693 23.264 -3.310 1.00 85.50 401 THR A CA 1
ATOM 3137 C C . THR A 1 401 ? 11.238 23.336 -3.767 1.00 85.50 401 THR A C 1
ATOM 3139 O O . THR A 1 401 ? 10.589 24.362 -3.577 1.00 85.50 401 THR A O 1
ATOM 3142 N N . MET A 1 402 ? 10.700 22.238 -4.298 1.00 82.25 402 MET A N 1
ATOM 3143 C CA . MET A 1 402 ? 9.284 22.096 -4.648 1.00 82.25 402 MET A CA 1
ATOM 3144 C C . MET A 1 402 ? 8.384 21.762 -3.447 1.00 82.25 402 MET A C 1
ATOM 3146 O O . MET A 1 402 ? 7.168 21.663 -3.597 1.00 82.25 402 MET A O 1
ATOM 3150 N N . GLY A 1 403 ? 8.961 21.587 -2.255 1.00 82.12 403 GLY A N 1
ATOM 3151 C CA . GLY A 1 403 ? 8.218 21.253 -1.043 1.00 82.12 403 GLY A CA 1
ATOM 3152 C C . GLY A 1 403 ? 7.904 19.766 -0.882 1.00 82.12 403 GLY A C 1
ATOM 3153 O O . GLY A 1 403 ? 7.139 19.420 0.016 1.00 82.12 403 GLY A O 1
ATOM 3154 N N . PHE A 1 404 ? 8.502 18.878 -1.684 1.00 83.81 404 PHE A N 1
ATOM 3155 C CA . PHE A 1 404 ? 8.428 17.450 -1.392 1.00 83.81 404 PHE A CA 1
ATOM 3156 C C . PHE A 1 404 ? 9.116 17.159 -0.062 1.00 83.81 404 PHE A C 1
ATOM 3158 O O . PHE A 1 404 ? 10.271 17.518 0.170 1.00 83.81 404 PHE A O 1
ATOM 3165 N N . SER A 1 405 ? 8.389 16.464 0.798 1.00 84.69 405 SER A N 1
ATOM 3166 C CA . SER A 1 405 ? 8.884 15.922 2.055 1.00 84.69 405 SER A CA 1
ATOM 3167 C C . SER A 1 405 ? 8.714 14.407 2.061 1.00 84.69 405 SER A C 1
ATOM 3169 O O . SER A 1 405 ? 8.018 13.844 1.210 1.00 84.69 405 SER A O 1
ATOM 3171 N N . GLU A 1 406 ? 9.392 13.743 2.996 1.00 88.31 406 GLU A N 1
ATOM 3172 C CA . GLU A 1 406 ? 9.175 12.319 3.233 1.00 88.31 406 GLU A CA 1
ATOM 3173 C C . GLU A 1 406 ? 7.708 12.086 3.604 1.00 88.31 406 GLU A C 1
ATOM 3175 O O . GLU A 1 406 ? 7.127 12.853 4.374 1.00 88.31 406 GLU A O 1
ATOM 3180 N N . ASN A 1 407 ? 7.099 11.038 3.056 1.00 87.69 407 ASN A N 1
ATOM 3181 C CA . ASN A 1 407 ? 5.707 10.727 3.350 1.00 87.69 407 ASN A CA 1
ATOM 3182 C C . ASN A 1 407 ? 5.420 9.219 3.281 1.00 87.69 407 ASN A C 1
ATOM 3184 O O . ASN A 1 407 ? 6.283 8.394 2.965 1.00 87.69 407 ASN A O 1
ATOM 3188 N N . TYR A 1 408 ? 4.176 8.866 3.599 1.00 89.62 408 TYR A N 1
ATOM 3189 C CA . TYR A 1 408 ? 3.633 7.525 3.427 1.00 89.62 408 TYR A CA 1
ATOM 3190 C C . TYR A 1 408 ? 2.687 7.511 2.228 1.00 89.62 408 TYR A C 1
ATOM 3192 O O . TYR A 1 408 ? 1.479 7.501 2.420 1.00 89.62 408 TYR A O 1
ATOM 3200 N N . ALA A 1 409 ? 3.178 7.546 0.991 1.00 90.62 409 ALA A N 1
ATOM 3201 C CA . ALA A 1 409 ? 2.332 7.329 -0.181 1.00 90.62 409 ALA A CA 1
ATOM 3202 C C . ALA A 1 409 ? 1.747 5.901 -0.154 1.00 90.62 409 ALA A C 1
ATOM 3204 O O . ALA A 1 409 ? 2.380 4.995 0.393 1.00 90.62 409 ALA A O 1
ATOM 3205 N N . PRO A 1 410 ? 0.575 5.637 -0.760 1.00 92.75 410 PRO A N 1
ATOM 3206 C CA . PRO A 1 410 ? 0.054 4.272 -0.873 1.00 92.75 410 PRO A CA 1
ATOM 3207 C C . PRO A 1 410 ? 1.065 3.286 -1.489 1.00 92.75 410 PRO A C 1
ATOM 3209 O O . PRO A 1 410 ? 1.198 2.156 -1.018 1.00 92.75 410 PRO A O 1
ATOM 3212 N N . ALA A 1 411 ? 1.849 3.734 -2.476 1.00 94.12 411 ALA A N 1
ATOM 3213 C CA . ALA A 1 411 ? 2.915 2.938 -3.079 1.00 94.12 411 ALA A CA 1
ATOM 3214 C C . ALA A 1 411 ? 4.050 2.581 -2.093 1.00 94.12 411 ALA A C 1
ATOM 3216 O O . ALA A 1 411 ? 4.691 1.543 -2.247 1.00 94.12 411 ALA A O 1
ATOM 3217 N N . SER A 1 412 ? 4.272 3.364 -1.029 1.00 95.44 412 SER A N 1
ATOM 3218 C CA . SER A 1 412 ? 5.328 3.100 -0.040 1.00 95.44 412 SER A CA 1
ATOM 3219 C C . SER A 1 412 ? 5.178 1.735 0.642 1.00 95.44 412 SER A C 1
ATOM 3221 O O . SER A 1 412 ? 6.179 1.116 0.997 1.00 95.44 412 SER A O 1
ATOM 3223 N N . PHE A 1 413 ? 3.947 1.229 0.794 1.00 97.31 413 PHE A N 1
ATOM 3224 C CA . PHE A 1 413 ? 3.698 -0.086 1.394 1.00 97.31 413 PHE A CA 1
ATOM 3225 C C . PHE A 1 413 ? 4.220 -1.229 0.518 1.00 97.31 413 PHE A C 1
ATOM 3227 O O . PHE A 1 413 ? 4.913 -2.122 1.006 1.00 97.31 413 PHE A O 1
ATOM 3234 N N . ILE A 1 414 ? 3.922 -1.195 -0.783 1.00 96.19 414 ILE A N 1
ATOM 3235 C CA . ILE A 1 414 ? 4.408 -2.211 -1.723 1.00 96.19 414 ILE A CA 1
ATOM 3236 C C . ILE A 1 414 ? 5.913 -2.048 -1.984 1.00 96.19 414 ILE A C 1
ATOM 3238 O O . ILE A 1 414 ? 6.624 -3.046 -2.064 1.00 96.19 414 ILE A O 1
ATOM 3242 N N . VAL A 1 415 ? 6.437 -0.818 -1.992 1.00 97.06 415 VAL A N 1
ATOM 3243 C CA . VAL A 1 415 ? 7.882 -0.557 -2.083 1.00 97.06 415 VAL A CA 1
ATOM 3244 C C . VAL A 1 415 ? 8.641 -1.133 -0.882 1.00 97.06 415 VAL A C 1
ATOM 3246 O O . VAL A 1 415 ? 9.671 -1.778 -1.064 1.00 97.06 415 VAL A O 1
ATOM 3249 N N . ASN A 1 416 ? 8.133 -0.985 0.347 1.00 96.75 416 ASN A N 1
ATOM 3250 C CA . ASN A 1 416 ? 8.741 -1.640 1.511 1.00 96.75 416 ASN A CA 1
ATOM 3251 C C . ASN A 1 416 ? 8.684 -3.175 1.387 1.00 96.75 416 ASN A C 1
ATOM 3253 O O . ASN A 1 416 ? 9.659 -3.855 1.707 1.00 96.75 416 ASN A O 1
ATOM 3257 N N . ALA A 1 417 ? 7.585 -3.719 0.849 1.00 96.69 417 ALA A N 1
ATOM 3258 C CA . ALA A 1 417 ? 7.448 -5.153 0.603 1.00 96.69 417 ALA A CA 1
ATOM 3259 C C . ALA A 1 417 ? 8.444 -5.699 -0.441 1.00 96.69 417 ALA A C 1
ATOM 3261 O O . ALA A 1 417 ? 8.793 -6.883 -0.378 1.00 96.69 417 ALA A O 1
ATOM 3262 N N . LEU A 1 418 ? 8.955 -4.850 -1.342 1.00 95.25 418 LEU A N 1
ATOM 3263 C CA . LEU A 1 418 ? 9.997 -5.191 -2.320 1.00 95.25 418 LEU A CA 1
ATOM 3264 C C . LEU A 1 418 ? 11.406 -5.309 -1.723 1.00 95.25 418 LEU A C 1
ATOM 3266 O O . LEU A 1 418 ? 12.312 -5.793 -2.403 1.00 95.25 418 LEU A O 1
ATOM 3270 N N . LEU A 1 419 ? 11.622 -4.907 -0.468 1.00 94.12 419 LEU A N 1
ATOM 3271 C CA . LEU A 1 419 ? 12.923 -5.089 0.174 1.00 94.12 419 LEU A CA 1
ATOM 3272 C C . LEU A 1 419 ? 13.268 -6.588 0.328 1.00 94.12 419 LEU A C 1
ATOM 3274 O O . LEU A 1 419 ? 12.371 -7.427 0.478 1.00 94.12 419 LEU A O 1
ATOM 3278 N N . PRO A 1 420 ? 14.557 -6.968 0.342 1.00 90.12 420 PRO A N 1
ATOM 3279 C CA . PRO A 1 420 ? 14.966 -8.335 0.663 1.00 90.12 420 PRO A CA 1
ATOM 3280 C C . PRO A 1 420 ? 14.454 -8.784 2.038 1.00 90.12 420 PRO A C 1
ATOM 3282 O O . PRO A 1 420 ? 14.416 -7.991 2.976 1.00 90.12 420 PRO A O 1
ATOM 3285 N N . SER A 1 421 ? 14.087 -10.061 2.194 1.00 89.38 421 SER A N 1
ATOM 3286 C CA . SER A 1 421 ? 13.459 -10.588 3.424 1.00 89.38 421 SER A CA 1
ATOM 3287 C C . SER A 1 421 ? 14.258 -10.343 4.712 1.00 89.38 421 SER A C 1
ATOM 3289 O O . SER A 1 421 ? 13.650 -10.208 5.775 1.00 89.38 421 SER A O 1
ATOM 3291 N N . ASN A 1 422 ? 15.588 -10.270 4.605 1.00 89.19 422 ASN A N 1
ATOM 3292 C CA . ASN A 1 422 ? 16.550 -10.027 5.683 1.00 89.19 422 ASN A CA 1
ATOM 3293 C C . ASN A 1 422 ? 16.973 -8.551 5.828 1.00 89.19 422 ASN A C 1
ATOM 3295 O O . ASN A 1 422 ? 17.871 -8.258 6.612 1.00 89.19 422 ASN A O 1
ATOM 3299 N N . HIS A 1 423 ? 16.374 -7.630 5.072 1.00 91.62 423 HIS A N 1
ATOM 3300 C CA . HIS A 1 423 ? 16.690 -6.209 5.152 1.00 91.62 423 HIS A CA 1
ATOM 3301 C C . HIS A 1 423 ? 16.155 -5.597 6.457 1.00 91.62 423 HIS A C 1
ATOM 3303 O O . HIS A 1 423 ? 15.011 -5.848 6.837 1.00 91.62 423 HIS A O 1
ATOM 3309 N N . ASN A 1 424 ? 16.950 -4.750 7.120 1.00 89.75 424 ASN A N 1
ATOM 3310 C CA . ASN A 1 424 ? 16.622 -4.192 8.443 1.00 89.75 424 ASN A CA 1
ATOM 3311 C C . ASN A 1 424 ? 15.339 -3.351 8.459 1.00 89.75 424 ASN A C 1
ATOM 3313 O O . ASN A 1 424 ? 14.628 -3.311 9.456 1.00 89.75 424 ASN A O 1
ATOM 3317 N N . GLU A 1 425 ? 15.048 -2.684 7.346 1.00 90.19 425 GLU A N 1
ATOM 3318 C CA . GLU A 1 425 ? 13.874 -1.814 7.190 1.00 90.19 425 GLU A CA 1
ATOM 3319 C C . GLU A 1 425 ? 12.640 -2.560 6.646 1.00 90.19 425 GLU A C 1
ATOM 3321 O O . GLU A 1 425 ? 11.606 -1.939 6.389 1.00 90.19 425 GLU A O 1
ATOM 3326 N N . LYS A 1 426 ? 12.722 -3.883 6.423 1.00 94.06 426 LYS A N 1
ATOM 3327 C CA . LYS A 1 426 ? 11.585 -4.657 5.910 1.00 94.06 426 LYS A CA 1
ATOM 3328 C C . LYS A 1 426 ? 10.578 -4.947 7.018 1.00 94.06 426 LYS A C 1
ATOM 3330 O O . LYS A 1 426 ? 10.773 -5.841 7.845 1.00 94.06 426 LYS A O 1
ATOM 3335 N N . ALA A 1 427 ? 9.469 -4.219 6.976 1.00 96.19 427 ALA A N 1
ATOM 3336 C CA . ALA A 1 427 ? 8.354 -4.356 7.907 1.00 96.19 427 ALA A CA 1
ATOM 3337 C C . ALA A 1 427 ? 7.142 -5.063 7.290 1.00 96.19 427 ALA A C 1
ATOM 3339 O O . ALA A 1 427 ? 6.273 -5.565 8.010 1.00 96.19 427 ALA A O 1
ATOM 3340 N N . LEU A 1 428 ? 7.080 -5.083 5.961 1.00 97.56 428 LEU A N 1
ATOM 3341 C CA . LEU A 1 428 ? 5.943 -5.546 5.186 1.00 97.56 428 LEU A CA 1
ATOM 3342 C C . LEU A 1 428 ? 6.373 -6.654 4.227 1.00 97.56 428 LEU A C 1
ATOM 3344 O O . LEU A 1 428 ? 7.471 -6.622 3.676 1.00 97.56 428 LEU A O 1
ATOM 3348 N N . ASP A 1 429 ? 5.490 -7.614 3.992 1.00 97.12 429 ASP A N 1
ATOM 3349 C CA . ASP A 1 429 ? 5.660 -8.657 2.990 1.00 97.12 429 ASP A CA 1
ATOM 3350 C C . ASP A 1 429 ? 4.469 -8.641 2.027 1.00 97.12 429 ASP A C 1
ATOM 3352 O O . ASP A 1 429 ? 3.344 -8.323 2.408 1.00 97.12 429 ASP A O 1
ATOM 3356 N N . TYR A 1 430 ? 4.687 -8.996 0.765 1.00 96.31 430 TYR A N 1
ATOM 3357 C CA . TYR A 1 430 ? 3.582 -9.160 -0.172 1.00 96.31 430 TYR A CA 1
ATOM 3358 C C . TYR A 1 430 ? 2.911 -10.513 0.058 1.00 96.31 430 TYR A C 1
ATOM 3360 O O . TYR A 1 430 ? 3.585 -11.541 0.037 1.00 96.31 430 TYR A O 1
ATOM 3368 N N . ALA A 1 431 ? 1.594 -10.525 0.265 1.00 94.56 431 ALA A N 1
ATOM 3369 C CA . ALA A 1 431 ? 0.847 -11.758 0.479 1.00 94.56 431 ALA A CA 1
ATOM 3370 C C . ALA A 1 431 ? 0.285 -12.307 -0.839 1.00 94.56 431 ALA A C 1
ATOM 3372 O O . ALA A 1 431 ? 0.677 -13.384 -1.284 1.00 94.56 431 ALA A O 1
ATOM 3373 N N . PHE A 1 432 ? -0.635 -11.568 -1.457 1.00 94.00 432 PHE A N 1
ATOM 3374 C CA . PHE A 1 432 ? -1.327 -11.961 -2.684 1.00 94.00 432 PHE A CA 1
ATOM 3375 C C . PHE A 1 432 ? -2.056 -10.759 -3.304 1.00 94.00 432 PHE A C 1
ATOM 3377 O O . PHE A 1 432 ? -2.050 -9.657 -2.765 1.00 94.00 432 PHE A O 1
ATOM 3384 N N . THR A 1 433 ? -2.696 -10.970 -4.448 1.00 94.00 433 THR A N 1
ATOM 3385 C CA . THR A 1 433 ? -3.610 -10.041 -5.116 1.00 94.00 433 THR A CA 1
ATOM 3386 C C . THR A 1 433 ? -4.984 -10.671 -5.184 1.00 94.00 433 THR A C 1
ATOM 3388 O O . THR A 1 433 ? -5.110 -11.801 -5.636 1.00 94.00 433 THR A O 1
ATOM 3391 N N . ILE A 1 434 ? -6.017 -9.958 -4.768 1.00 92.81 434 ILE A N 1
ATOM 3392 C CA . ILE A 1 434 ? -7.403 -10.363 -4.990 1.00 92.81 434 ILE A CA 1
ATOM 3393 C C . ILE A 1 434 ? -7.792 -9.893 -6.388 1.00 92.81 434 ILE A C 1
ATOM 3395 O O . ILE A 1 434 ? -7.635 -8.710 -6.681 1.00 92.81 434 ILE A O 1
ATOM 3399 N N . GLY A 1 435 ? -8.278 -10.799 -7.235 1.00 91.31 435 GLY A N 1
ATOM 3400 C CA . GLY A 1 435 ? -8.800 -10.475 -8.562 1.00 91.31 435 GLY A CA 1
ATOM 3401 C C . GLY A 1 435 ? -10.299 -10.707 -8.650 1.00 91.31 435 GLY A C 1
ATOM 3402 O O . GLY A 1 435 ? -10.744 -11.841 -8.507 1.00 91.31 435 GLY A O 1
ATOM 3403 N N . PHE A 1 436 ? -11.061 -9.649 -8.909 1.00 89.00 436 PHE A N 1
ATOM 3404 C CA . PHE A 1 436 ? -12.492 -9.709 -9.194 1.00 89.00 436 PHE A CA 1
ATOM 3405 C C . PHE A 1 436 ? -12.683 -9.968 -10.684 1.00 89.00 436 PHE A C 1
ATOM 3407 O O . PHE A 1 436 ? -12.474 -9.084 -11.511 1.00 89.00 436 PHE A O 1
ATOM 3414 N N . VAL A 1 437 ? -13.047 -11.197 -11.029 1.00 86.06 437 VAL A N 1
ATOM 3415 C CA . VAL A 1 437 ? -13.168 -11.658 -12.416 1.00 86.06 437 VAL A CA 1
ATOM 3416 C C . VAL A 1 437 ? -14.567 -12.198 -12.676 1.00 86.06 437 VAL A C 1
ATOM 3418 O O . VAL A 1 437 ? -15.296 -12.521 -11.741 1.00 86.06 437 VAL A O 1
ATOM 3421 N N . GLU A 1 438 ? -14.942 -12.306 -13.949 1.00 85.44 438 GLU A N 1
ATOM 3422 C CA . GLU A 1 438 ? -16.227 -12.905 -14.320 1.00 85.44 438 GLU A CA 1
ATOM 3423 C C . GLU A 1 438 ? -16.275 -14.389 -13.939 1.00 85.44 438 GLU A C 1
ATOM 3425 O O . GLU A 1 438 ? -15.276 -15.106 -14.080 1.00 85.44 438 GLU A O 1
ATOM 3430 N N . ASP A 1 439 ? -17.453 -14.884 -13.563 1.00 82.25 439 ASP A N 1
ATOM 3431 C CA . ASP A 1 439 ? -17.694 -16.307 -13.290 1.00 82.25 439 ASP A CA 1
ATOM 3432 C C . ASP A 1 439 ? -17.225 -17.222 -14.427 1.00 82.25 439 ASP A C 1
ATOM 3434 O O . ASP A 1 439 ? -16.696 -18.308 -14.184 1.00 82.25 439 ASP A O 1
ATOM 3438 N N . ARG A 1 440 ? -17.338 -16.772 -15.684 1.00 76.62 440 ARG A N 1
ATOM 3439 C CA . ARG A 1 440 ? -16.821 -17.511 -16.843 1.00 76.62 440 ARG A CA 1
ATOM 3440 C C . ARG A 1 440 ? -15.301 -17.675 -16.796 1.00 76.62 440 ARG A C 1
ATOM 3442 O O . ARG A 1 440 ? -14.796 -18.736 -17.157 1.00 76.62 440 ARG A O 1
ATOM 3449 N N . THR A 1 441 ? -14.568 -16.655 -16.360 1.00 74.38 441 THR A N 1
ATOM 3450 C CA . THR A 1 441 ? -13.107 -16.719 -16.217 1.00 74.38 441 THR A CA 1
ATOM 3451 C C . THR A 1 441 ? -12.725 -17.716 -15.128 1.00 74.38 441 THR A C 1
ATOM 3453 O O . THR A 1 441 ? -11.857 -18.557 -15.357 1.00 74.38 441 THR A O 1
ATOM 3456 N N . LEU A 1 442 ? -13.425 -17.695 -13.986 1.00 74.25 442 LEU A N 1
ATOM 3457 C CA . LEU A 1 442 ? -13.252 -18.702 -12.930 1.00 74.25 442 LEU A CA 1
ATOM 3458 C C . LEU A 1 442 ? -13.561 -20.106 -13.446 1.00 74.25 442 LEU A C 1
ATOM 3460 O O . LEU A 1 442 ? -12.802 -21.039 -13.195 1.00 74.25 442 LEU A O 1
ATOM 3464 N N . PHE A 1 443 ? -14.653 -20.250 -14.199 1.00 72.50 443 PHE A N 1
ATOM 3465 C CA . PHE A 1 443 ? -15.062 -21.510 -14.803 1.00 72.50 443 PHE A CA 1
ATOM 3466 C C . PHE A 1 443 ? -13.985 -22.063 -15.734 1.00 72.50 443 PHE A C 1
ATOM 3468 O O . PHE A 1 443 ? -13.601 -23.214 -15.574 1.00 72.50 443 PHE A O 1
ATOM 3475 N N . LEU A 1 444 ? -13.480 -21.261 -16.675 1.00 68.50 444 LEU A N 1
ATOM 3476 C CA . LEU A 1 444 ? -12.474 -21.707 -17.642 1.00 68.50 444 LEU A CA 1
ATOM 3477 C C . LEU A 1 444 ? -11.147 -22.051 -16.961 1.00 68.50 444 LEU A C 1
ATOM 3479 O O . LEU A 1 444 ? -10.506 -23.038 -17.328 1.00 68.50 444 LEU A O 1
ATOM 3483 N N . ALA A 1 445 ? -10.748 -21.273 -15.953 1.00 67.81 445 ALA A N 1
ATOM 3484 C CA . ALA A 1 445 ? -9.548 -21.552 -15.179 1.00 67.81 445 ALA A CA 1
ATOM 3485 C C . ALA A 1 445 ? -9.687 -22.874 -14.396 1.00 67.81 445 ALA A C 1
ATOM 3487 O O . ALA A 1 445 ? -8.802 -23.728 -14.484 1.00 67.81 445 ALA A O 1
ATOM 3488 N N . GLN A 1 446 ? -10.835 -23.100 -13.742 1.00 70.06 446 GLN A N 1
ATOM 3489 C CA . GLN A 1 446 ? -11.144 -24.361 -13.058 1.00 70.06 446 GLN A CA 1
ATOM 3490 C C . GLN A 1 446 ? -11.219 -25.537 -14.020 1.00 70.06 446 GLN A C 1
ATOM 3492 O O . GLN A 1 446 ? -10.604 -26.557 -13.768 1.00 70.06 446 GLN A O 1
ATOM 3497 N N . GLU A 1 447 ? -11.933 -25.404 -15.137 1.00 67.31 447 GLU A N 1
ATOM 3498 C CA . GLU A 1 447 ? -12.102 -26.478 -16.115 1.00 67.31 447 GLU A CA 1
ATOM 3499 C C . GLU A 1 447 ? -10.748 -26.888 -16.711 1.00 67.31 447 GLU A C 1
ATOM 3501 O O . GLU A 1 447 ? -10.504 -28.064 -16.969 1.00 67.31 447 GLU A O 1
ATOM 3506 N N . THR A 1 448 ? -9.842 -25.927 -16.908 1.00 64.38 448 THR A N 1
ATOM 3507 C CA . THR A 1 448 ? -8.479 -26.198 -17.382 1.00 64.38 448 THR A CA 1
ATOM 3508 C C . THR A 1 448 ? -7.664 -26.958 -16.334 1.00 64.38 448 THR A C 1
ATOM 3510 O O . THR A 1 448 ? -6.951 -27.895 -16.692 1.00 64.38 448 THR A O 1
ATOM 3513 N N . ILE A 1 449 ? -7.796 -26.607 -15.050 1.00 63.75 449 ILE A N 1
ATOM 3514 C CA . ILE A 1 449 ? -7.226 -27.395 -13.946 1.00 63.75 449 ILE A CA 1
ATOM 3515 C C . ILE A 1 449 ? -7.843 -28.799 -13.930 1.00 63.75 449 ILE A C 1
ATOM 3517 O O . ILE A 1 449 ? -7.127 -29.798 -13.883 1.00 63.75 449 ILE A O 1
ATOM 3521 N N . ASP A 1 450 ? -9.166 -28.879 -14.039 1.00 63.94 450 ASP A N 1
ATOM 3522 C CA . ASP A 1 450 ? -9.928 -30.113 -13.904 1.00 63.94 450 ASP A CA 1
ATOM 3523 C C . ASP A 1 450 ? -9.660 -31.091 -15.049 1.00 63.94 450 ASP A C 1
ATOM 3525 O O . ASP A 1 450 ? -9.667 -32.308 -14.869 1.00 63.94 450 ASP A O 1
ATOM 3529 N N . LYS A 1 451 ? -9.371 -30.588 -16.251 1.00 61.16 451 LYS A N 1
ATOM 3530 C CA . LYS A 1 451 ? -8.972 -31.418 -17.395 1.00 61.16 451 LYS A CA 1
ATOM 3531 C C . LYS A 1 451 ? -7.657 -32.162 -17.152 1.00 61.16 451 LYS A C 1
ATOM 3533 O O . LYS A 1 451 ? -7.509 -33.260 -17.695 1.00 61.16 451 LYS A O 1
ATOM 3538 N N . ASN A 1 452 ? -6.800 -31.661 -16.260 1.00 58.97 452 ASN A N 1
ATOM 3539 C CA . ASN A 1 452 ? -5.585 -32.335 -15.796 1.00 58.97 452 ASN A CA 1
ATOM 3540 C C . ASN A 1 452 ? -5.814 -33.291 -14.599 1.00 58.97 452 ASN A C 1
ATOM 3542 O O . ASN A 1 452 ? -4.850 -33.853 -14.086 1.00 58.97 452 ASN A O 1
ATOM 3546 N N . LEU A 1 453 ? -7.060 -33.514 -14.155 1.00 52.81 453 LEU A N 1
ATOM 3547 C CA . LEU A 1 453 ? -7.397 -34.459 -13.078 1.00 52.81 453 LEU A CA 1
ATOM 3548 C C . LEU A 1 453 ? -7.498 -35.919 -13.539 1.00 52.81 453 LEU A C 1
ATOM 3550 O O . LEU A 1 453 ? -7.795 -36.209 -14.706 1.00 52.81 453 LEU A O 1
ATOM 3554 N N . SER A 1 454 ? -7.361 -36.837 -12.575 1.00 53.28 454 SER A N 1
ATOM 3555 C CA . SER A 1 454 ? -7.740 -38.246 -12.730 1.00 53.28 454 SER A CA 1
ATOM 3556 C C . SER A 1 454 ? -9.245 -38.390 -13.027 1.00 53.28 454 SER A C 1
ATOM 3558 O O . SER A 1 454 ? -10.048 -37.501 -12.728 1.00 53.28 454 SER A O 1
ATOM 3560 N N . TYR A 1 455 ? -9.651 -39.503 -13.641 1.00 41.16 455 TYR A N 1
ATOM 3561 C CA . TYR A 1 455 ? -11.047 -39.756 -14.023 1.00 41.16 455 TYR A CA 1
ATOM 3562 C C . TYR A 1 455 ? -12.017 -39.746 -12.824 1.00 41.16 455 TYR A C 1
ATOM 3564 O O . TYR A 1 455 ? -13.107 -39.174 -12.909 1.00 41.16 455 TYR A O 1
ATOM 3572 N N . ASP A 1 456 ? -11.609 -40.313 -11.688 1.00 49.62 456 ASP A N 1
ATOM 3573 C CA . ASP A 1 456 ? -12.451 -40.391 -10.488 1.00 49.62 456 ASP A CA 1
ATOM 3574 C C . ASP A 1 456 ? -12.648 -39.017 -9.828 1.00 49.62 456 ASP A C 1
ATOM 3576 O O . ASP A 1 456 ? -13.752 -38.687 -9.379 1.00 49.62 456 ASP A O 1
ATOM 3580 N N . ASP A 1 457 ? -11.623 -38.163 -9.876 1.00 51.19 457 ASP A N 1
ATOM 3581 C CA . ASP A 1 457 ? -11.697 -36.781 -9.394 1.00 51.19 457 ASP A CA 1
ATOM 3582 C C . ASP A 1 457 ? -12.603 -35.918 -10.291 1.00 51.19 457 ASP A C 1
ATOM 3584 O O . ASP A 1 457 ? -13.402 -35.122 -9.784 1.00 51.19 457 ASP A O 1
ATOM 3588 N N . LYS A 1 458 ? -12.559 -36.133 -11.618 1.00 48.19 458 LYS A N 1
ATOM 3589 C CA . LYS A 1 458 ? -13.475 -35.503 -12.593 1.00 48.19 458 LYS A CA 1
ATOM 3590 C C . LYS A 1 458 ? -14.933 -35.850 -12.291 1.00 48.19 458 LYS A C 1
ATOM 3592 O O . LYS A 1 458 ? -15.794 -34.971 -12.278 1.00 48.19 458 LYS A O 1
ATOM 3597 N N . LYS A 1 459 ? -15.216 -37.120 -11.987 1.00 45.47 459 LYS A N 1
ATOM 3598 C CA . LYS A 1 459 ? -16.567 -37.604 -11.667 1.00 45.47 459 LYS A CA 1
ATOM 3599 C C . LYS A 1 459 ? -17.092 -37.031 -10.345 1.00 45.47 459 LYS A C 1
ATOM 3601 O O . LYS A 1 459 ? -18.228 -36.564 -10.290 1.00 45.47 459 LYS A O 1
ATOM 3606 N N . ALA A 1 460 ? -16.268 -37.004 -9.297 1.00 54.97 460 ALA A N 1
ATOM 3607 C CA . ALA A 1 460 ? -16.639 -36.427 -8.002 1.00 54.97 460 ALA A CA 1
ATOM 3608 C C . ALA A 1 460 ? -16.861 -34.901 -8.065 1.00 54.97 460 ALA A C 1
ATOM 3610 O O . ALA A 1 460 ? -17.691 -34.354 -7.337 1.00 54.97 460 ALA A O 1
ATOM 3611 N N . TYR A 1 461 ? -16.129 -34.195 -8.930 1.00 50.34 461 TYR A N 1
ATOM 3612 C CA . TYR A 1 461 ? -16.307 -32.760 -9.163 1.00 50.34 461 TYR A CA 1
ATOM 3613 C C . TYR A 1 461 ? -17.638 -32.439 -9.859 1.00 50.34 461 TYR A C 1
ATOM 3615 O O . TYR A 1 461 ? -18.407 -31.595 -9.396 1.00 50.34 461 TYR A O 1
ATOM 3623 N N . VAL A 1 462 ? -17.947 -33.165 -10.933 1.00 47.12 462 VAL A N 1
ATOM 3624 C CA . VAL A 1 462 ? -19.194 -33.023 -11.695 1.00 47.12 462 VAL A CA 1
ATOM 3625 C C . VAL A 1 462 ? -20.430 -33.288 -10.826 1.00 47.12 462 VAL A C 1
ATOM 3627 O O . VAL A 1 462 ? -21.414 -32.554 -10.911 1.00 47.12 462 VAL A O 1
ATOM 3630 N N . LEU A 1 463 ? -20.369 -34.289 -9.942 1.00 50.72 463 LEU A N 1
ATOM 3631 C CA . LEU A 1 463 ? -21.463 -34.606 -9.020 1.00 50.72 463 LEU A CA 1
ATOM 3632 C C . LEU A 1 463 ? -21.717 -33.480 -8.003 1.00 50.72 463 LEU A C 1
ATOM 3634 O O . LEU A 1 463 ? -22.867 -33.083 -7.831 1.00 50.72 463 LEU A O 1
ATOM 3638 N N . ARG A 1 464 ? -20.661 -32.882 -7.428 1.00 55.66 464 ARG A N 1
ATOM 3639 C CA . ARG A 1 464 ? -20.771 -31.721 -6.518 1.00 55.66 464 ARG A CA 1
ATOM 3640 C C . ARG A 1 464 ? -21.371 -30.485 -7.192 1.00 55.66 464 ARG A C 1
ATOM 3642 O O . ARG A 1 464 ? -22.077 -29.705 -6.562 1.00 55.66 464 ARG A O 1
ATOM 3649 N N . ARG A 1 465 ? -21.118 -30.297 -8.489 1.00 52.78 465 ARG A N 1
ATOM 3650 C CA . ARG A 1 465 ? -21.693 -29.182 -9.257 1.00 52.78 465 ARG A CA 1
ATOM 3651 C C . ARG A 1 465 ? -23.139 -29.395 -9.682 1.00 52.78 465 ARG A C 1
ATOM 3653 O O . ARG A 1 465 ? -23.864 -28.412 -9.806 1.00 52.78 465 ARG A O 1
ATOM 3660 N N . LYS A 1 466 ? -23.571 -30.641 -9.888 1.00 45.03 466 LYS A N 1
ATOM 3661 C CA . LYS A 1 466 ? -24.977 -30.943 -10.183 1.00 45.03 466 LYS A CA 1
ATOM 3662 C C . LYS A 1 466 ? -25.890 -30.530 -9.027 1.00 45.03 466 LYS A C 1
ATOM 3664 O O . LYS A 1 466 ? -26.990 -30.059 -9.270 1.00 45.03 466 LYS A O 1
ATOM 3669 N N . GLU A 1 467 ? -25.406 -30.628 -7.794 1.00 46.78 467 GLU A N 1
ATOM 3670 C CA . GLU A 1 467 ? -26.127 -30.164 -6.605 1.00 46.78 467 GLU A CA 1
ATOM 3671 C C . GLU A 1 467 ? -26.224 -28.626 -6.553 1.00 46.78 467 GLU A C 1
ATOM 3673 O O . GLU A 1 467 ? -27.288 -28.095 -6.257 1.00 46.78 467 GLU A O 1
ATOM 3678 N N . PHE A 1 468 ? -25.167 -27.905 -6.952 1.00 40.41 468 PHE A N 1
ATOM 3679 C CA . PHE A 1 468 ? -25.124 -26.432 -6.947 1.00 40.41 468 PHE A CA 1
ATOM 3680 C C . PHE A 1 468 ? -25.912 -25.778 -8.103 1.00 40.41 468 PHE A C 1
ATOM 3682 O O . PHE A 1 468 ? -26.478 -24.699 -7.959 1.00 40.41 468 PHE A O 1
ATOM 3689 N N . ALA A 1 469 ? -25.961 -26.418 -9.275 1.00 39.91 469 ALA A N 1
ATOM 3690 C CA . ALA A 1 469 ? -26.631 -25.877 -10.464 1.00 39.91 469 ALA A CA 1
ATOM 3691 C C . ALA A 1 469 ? -28.162 -26.029 -10.443 1.00 39.91 469 ALA A C 1
ATOM 3693 O O . ALA A 1 469 ? -28.859 -25.304 -11.156 1.00 39.91 469 ALA A O 1
ATOM 3694 N N . VAL A 1 470 ? -28.686 -26.947 -9.625 1.00 42.66 470 VAL A N 1
ATOM 3695 C CA . VAL A 1 470 ? -30.131 -27.127 -9.409 1.00 42.66 470 VAL A CA 1
ATOM 3696 C C . VAL A 1 470 ? -30.725 -25.968 -8.596 1.00 42.66 470 VAL A C 1
ATOM 3698 O O . VAL A 1 470 ? -31.883 -25.625 -8.804 1.00 42.66 470 VAL A O 1
ATOM 3701 N N . GLU A 1 471 ? -29.939 -25.302 -7.743 1.00 42.25 471 GLU A N 1
ATOM 3702 C CA . GLU A 1 471 ? -30.394 -24.140 -6.958 1.00 42.25 471 GLU A CA 1
ATOM 3703 C C . GLU A 1 471 ? -30.470 -22.823 -7.753 1.00 42.25 471 GLU A C 1
ATOM 3705 O O . GLU A 1 471 ? -31.137 -21.889 -7.317 1.00 42.25 471 GLU A O 1
ATOM 3710 N N . GLN A 1 472 ? -29.812 -22.730 -8.913 1.00 40.69 472 GLN A N 1
ATOM 3711 C CA . GLN A 1 472 ? -29.648 -21.479 -9.677 1.00 40.69 472 GLN A CA 1
ATOM 3712 C C . GLN A 1 472 ? -30.235 -21.544 -11.106 1.00 40.69 472 GLN A C 1
ATOM 3714 O O . GLN A 1 472 ? -29.985 -20.660 -11.916 1.00 40.69 472 GLN A O 1
ATOM 3719 N N . ASP A 1 473 ? -31.001 -22.594 -11.423 1.00 44.56 473 ASP A N 1
ATOM 3720 C CA . ASP A 1 473 ? -31.641 -22.829 -12.732 1.00 44.56 473 ASP A CA 1
ATOM 3721 C C . ASP A 1 473 ? -30.670 -22.872 -13.942 1.00 44.56 473 ASP A C 1
ATOM 3723 O O . ASP A 1 473 ? -31.030 -22.589 -15.082 1.00 44.56 473 ASP A O 1
ATOM 3727 N N . TYR A 1 474 ? -29.418 -23.300 -13.715 1.00 40.81 474 TYR A N 1
ATOM 3728 C CA . TYR A 1 474 ? -28.403 -23.529 -14.765 1.00 40.81 474 TYR A CA 1
ATOM 3729 C C . TYR A 1 474 ? -28.350 -24.995 -15.249 1.00 40.81 474 TYR A C 1
ATOM 3731 O O . TYR A 1 474 ? -27.386 -25.425 -15.894 1.00 40.81 474 TYR A O 1
ATOM 3739 N N . SER A 1 475 ? -29.382 -25.791 -14.943 1.00 48.28 475 SER A N 1
ATOM 3740 C CA . SER A 1 475 ? -29.437 -27.244 -15.190 1.00 48.28 475 SER A CA 1
ATOM 3741 C C . SER A 1 475 ? -29.167 -27.616 -16.654 1.00 48.28 475 SER A C 1
ATOM 3743 O O . SER A 1 475 ? -28.333 -28.475 -16.934 1.00 48.28 475 SER A O 1
ATOM 3745 N N . ALA A 1 476 ? -29.755 -26.879 -17.598 1.00 49.50 476 ALA A N 1
ATOM 3746 C CA . ALA A 1 476 ? -29.596 -27.121 -19.031 1.00 49.50 476 ALA A CA 1
ATOM 3747 C C . ALA A 1 476 ? -28.162 -26.891 -19.543 1.00 49.50 476 ALA A C 1
ATOM 3749 O O . ALA A 1 476 ? -27.775 -27.401 -20.595 1.00 49.50 476 ALA A O 1
ATOM 3750 N N . GLU A 1 477 ? -27.353 -26.091 -18.853 1.00 43.50 477 GLU A N 1
ATOM 3751 C CA . GLU A 1 477 ? -25.979 -25.785 -19.256 1.00 43.50 477 GLU A CA 1
ATOM 3752 C C . GLU A 1 477 ? -24.980 -26.791 -18.678 1.00 43.50 477 GLU A C 1
ATOM 3754 O O . GLU A 1 477 ? -24.061 -27.220 -19.380 1.00 43.50 477 GLU A O 1
ATOM 3759 N N . VAL A 1 478 ? -25.243 -27.276 -17.461 1.00 43.28 478 VAL A N 1
ATOM 3760 C CA . VAL A 1 478 ? -24.534 -28.418 -16.869 1.00 43.28 478 VAL A CA 1
ATOM 3761 C C . VAL A 1 478 ? -24.851 -29.712 -17.615 1.00 43.28 478 VAL A C 1
ATOM 3763 O O . VAL A 1 478 ? -23.927 -30.458 -17.929 1.00 43.28 478 VAL A O 1
ATOM 3766 N N . ASP A 1 479 ? -26.105 -29.941 -18.005 1.00 47.38 479 ASP A N 1
ATOM 3767 C CA . ASP A 1 479 ? -26.488 -31.095 -18.825 1.00 47.38 479 ASP A CA 1
ATOM 3768 C C . ASP A 1 479 ? -25.854 -31.035 -20.224 1.00 47.38 479 ASP A C 1
ATOM 3770 O O . ASP A 1 479 ? -25.437 -32.058 -20.763 1.00 47.38 479 ASP A O 1
ATOM 3774 N N . ARG A 1 480 ? -25.665 -29.835 -20.795 1.00 50.34 480 ARG A N 1
ATOM 3775 C CA . ARG A 1 480 ? -24.904 -29.651 -22.046 1.00 50.34 480 ARG A CA 1
ATOM 3776 C C . ARG A 1 480 ? -23.402 -29.894 -21.871 1.00 50.34 480 ARG A C 1
ATOM 3778 O O . ARG A 1 480 ? -22.773 -30.424 -22.786 1.00 50.34 480 ARG A O 1
ATOM 3785 N N . ALA A 1 481 ? -22.816 -29.539 -20.729 1.00 43.59 481 ALA A N 1
ATOM 3786 C CA . ALA A 1 481 ? -21.417 -29.841 -20.418 1.00 43.59 481 ALA A CA 1
ATOM 3787 C C . ALA A 1 481 ? -21.195 -31.346 -20.162 1.00 43.59 481 ALA A C 1
ATOM 3789 O O . ALA A 1 481 ? -20.219 -31.914 -20.650 1.00 43.59 481 ALA A O 1
ATOM 3790 N N . LEU A 1 482 ? -22.139 -32.004 -19.485 1.00 44.06 482 LEU A N 1
ATOM 3791 C CA . LEU A 1 482 ? -22.187 -33.454 -19.277 1.00 44.06 482 LEU A CA 1
ATOM 3792 C C . LEU A 1 482 ? -22.355 -34.221 -20.592 1.00 44.06 482 LEU A C 1
ATOM 3794 O O . LEU A 1 482 ? -21.579 -35.126 -20.879 1.00 44.06 482 LEU A O 1
ATOM 3798 N N . ALA A 1 483 ? -23.286 -33.793 -21.447 1.00 49.88 483 ALA A N 1
ATOM 3799 C CA . ALA A 1 483 ? -23.478 -34.375 -22.773 1.00 49.88 483 ALA A CA 1
ATOM 3800 C C . ALA A 1 483 ? -22.255 -34.175 -23.683 1.00 49.88 483 ALA A C 1
ATOM 3802 O O . ALA A 1 483 ? -22.018 -34.972 -24.586 1.00 49.88 483 ALA A O 1
ATOM 3803 N N . ARG A 1 484 ? -21.448 -33.128 -23.466 1.00 46.47 484 ARG A N 1
ATOM 3804 C CA . ARG A 1 484 ? -20.147 -32.975 -24.139 1.00 46.47 484 ARG A CA 1
ATOM 3805 C C . ARG A 1 484 ? -19.098 -33.932 -23.579 1.00 46.47 484 ARG A C 1
ATOM 3807 O O . ARG A 1 484 ? -18.285 -34.411 -24.357 1.00 46.47 484 ARG A O 1
ATOM 3814 N N . PHE A 1 485 ? -19.145 -34.249 -22.286 1.00 40.59 485 PHE A N 1
ATOM 3815 C CA . PHE A 1 485 ? -18.289 -35.261 -21.659 1.00 40.59 485 PHE A CA 1
ATOM 3816 C C . PHE A 1 485 ? -18.578 -36.676 -22.180 1.00 40.59 485 PHE A C 1
ATOM 3818 O O . PHE A 1 485 ? -17.640 -37.383 -22.540 1.00 40.59 485 PHE A O 1
ATOM 3825 N N . ASP A 1 486 ? -19.853 -37.047 -22.326 1.00 44.09 486 ASP A N 1
ATOM 3826 C CA . ASP A 1 486 ? -20.265 -38.338 -22.909 1.00 44.09 486 ASP A CA 1
ATOM 3827 C C . ASP A 1 486 ? -19.929 -38.455 -24.413 1.00 44.09 486 ASP A C 1
ATOM 3829 O O . ASP A 1 486 ? -19.880 -39.554 -24.973 1.00 44.09 486 ASP A O 1
ATOM 3833 N N . ASN A 1 487 ? -19.645 -37.319 -25.062 1.00 44.62 487 ASN A N 1
ATOM 3834 C CA . ASN A 1 487 ? -19.285 -37.212 -26.476 1.00 44.62 487 ASN A CA 1
ATOM 3835 C C . ASN A 1 487 ? -17.787 -36.950 -26.733 1.00 44.62 487 ASN A C 1
ATOM 3837 O O . ASN A 1 487 ? -17.398 -36.759 -27.887 1.00 44.62 487 ASN A O 1
ATOM 3841 N N . LEU A 1 488 ? -16.921 -36.970 -25.710 1.00 37.66 488 LEU A N 1
ATOM 3842 C CA . LEU A 1 488 ? -15.471 -36.924 -25.932 1.00 37.66 488 LEU A CA 1
ATOM 3843 C C . LEU A 1 488 ? -14.958 -38.304 -26.397 1.00 37.66 488 LEU A C 1
ATOM 3845 O O . LEU A 1 488 ? -15.269 -39.323 -25.779 1.00 37.66 488 LEU A O 1
ATOM 3849 N N . PRO A 1 489 ? -14.170 -38.380 -27.486 1.00 38.81 489 PRO A N 1
ATOM 3850 C CA . PRO A 1 489 ? -13.726 -39.649 -28.042 1.00 38.81 489 PRO A CA 1
ATOM 3851 C C . PRO A 1 489 ? -12.639 -40.280 -27.166 1.00 38.81 489 PRO A C 1
ATOM 3853 O O . PRO A 1 489 ? -11.548 -39.728 -27.009 1.00 38.81 489 PRO A O 1
ATOM 3856 N N . THR A 1 490 ? -12.903 -41.487 -26.666 1.00 50.91 490 THR A N 1
ATOM 3857 C CA . THR A 1 490 ? -11.841 -42.433 -26.304 1.00 50.91 490 THR A CA 1
ATOM 3858 C C . THR A 1 490 ? -10.934 -42.706 -27.515 1.00 50.91 490 THR A C 1
ATOM 3860 O O . THR A 1 490 ? -11.360 -42.507 -28.659 1.00 50.91 490 THR A O 1
ATOM 3863 N N . PRO A 1 491 ? -9.692 -43.187 -27.307 1.00 47.41 491 PRO A N 1
ATOM 3864 C CA . PRO A 1 491 ? -8.711 -43.415 -28.374 1.00 47.41 491 PRO A CA 1
ATOM 3865 C C . PRO A 1 491 ? -9.249 -44.191 -29.590 1.00 47.41 491 PRO A C 1
ATOM 3867 O O . PRO A 1 491 ? -8.884 -43.872 -30.719 1.00 47.41 491 PRO A O 1
ATOM 3870 N N . MET A 1 492 ? -10.191 -45.124 -29.388 1.00 43.97 492 MET A N 1
ATOM 3871 C CA . MET A 1 492 ? -10.844 -45.875 -30.472 1.00 43.97 492 MET A CA 1
ATOM 3872 C C . MET A 1 492 ? -11.612 -45.006 -31.486 1.00 43.97 492 MET A C 1
ATOM 3874 O O . MET A 1 492 ? -11.696 -45.387 -32.648 1.00 43.97 492 MET A O 1
ATOM 3878 N N . ARG A 1 493 ? -12.146 -43.837 -31.105 1.00 55.16 493 ARG A N 1
ATOM 3879 C CA . ARG A 1 493 ? -13.043 -43.039 -31.971 1.00 55.16 493 ARG A CA 1
ATOM 3880 C C . ARG A 1 493 ? -12.341 -41.995 -32.848 1.00 55.16 493 ARG A C 1
ATOM 3882 O O . ARG A 1 493 ? -12.973 -41.423 -33.731 1.00 55.16 493 ARG A O 1
ATOM 3889 N N . LYS A 1 494 ? -11.041 -41.736 -32.651 1.00 57.00 494 LYS A N 1
ATOM 3890 C CA . LYS A 1 494 ? -10.290 -40.766 -33.481 1.00 57.00 494 LYS A CA 1
ATOM 3891 C C . LYS A 1 494 ? -10.035 -41.278 -34.900 1.00 57.00 494 LYS A C 1
ATOM 3893 O O . LYS A 1 494 ? -10.088 -40.496 -35.845 1.00 57.00 494 LYS A O 1
ATOM 3898 N N . LYS A 1 495 ? -9.818 -42.588 -35.049 1.00 62.09 495 LYS A N 1
ATOM 3899 C CA . LYS A 1 495 ? -9.639 -43.226 -36.358 1.00 62.09 495 LYS A CA 1
ATOM 3900 C C . LYS A 1 495 ? -10.928 -43.168 -37.181 1.00 62.09 495 LYS A C 1
ATOM 3902 O O . LYS A 1 495 ? -10.916 -42.652 -38.290 1.00 62.09 495 LYS A O 1
ATOM 3907 N N . GLU A 1 496 ? -12.043 -43.579 -36.585 1.00 62.03 496 GLU A N 1
ATOM 3908 C CA . GLU A 1 496 ? -13.367 -43.559 -37.221 1.00 62.03 496 GLU A CA 1
ATOM 3909 C C . GLU A 1 496 ? -13.814 -42.128 -37.588 1.00 62.03 496 GLU A C 1
ATOM 3911 O O . GLU A 1 496 ? -14.405 -41.896 -38.641 1.00 62.03 496 GLU A O 1
ATOM 3916 N N . PHE A 1 497 ? -13.463 -41.124 -36.772 1.00 66.62 497 PHE A N 1
ATOM 3917 C CA . PHE A 1 497 ? -13.695 -39.714 -37.102 1.00 66.62 497 PHE A CA 1
ATOM 3918 C C . PHE A 1 497 ? -12.928 -39.267 -38.359 1.00 66.62 497 PHE A C 1
ATOM 3920 O O . PHE A 1 497 ? -13.514 -38.618 -39.224 1.00 66.62 497 PHE A O 1
ATOM 3927 N N . CYS A 1 498 ? -11.651 -39.639 -38.495 1.00 68.31 498 CYS A N 1
ATOM 3928 C CA . CYS A 1 498 ? -10.830 -39.285 -39.660 1.00 68.31 498 CYS A CA 1
ATOM 3929 C C . CYS A 1 498 ? -11.065 -40.157 -40.902 1.00 68.31 498 CYS A C 1
ATOM 3931 O O . CYS A 1 498 ? -10.689 -39.775 -42.016 1.00 68.31 498 CYS A O 1
ATOM 3933 N N . GLU A 1 499 ? -11.701 -41.314 -40.737 1.00 76.62 499 GLU A N 1
ATOM 3934 C CA . GLU A 1 499 ? -12.259 -42.090 -41.844 1.00 76.62 499 GLU A CA 1
ATOM 3935 C C . GLU A 1 499 ? -13.495 -41.391 -42.426 1.00 76.62 499 GLU A C 1
ATOM 3937 O O . GLU A 1 499 ? -13.615 -41.295 -43.646 1.00 76.62 499 GLU A O 1
ATOM 3942 N N . ASN A 1 500 ? -14.348 -40.822 -41.568 1.00 73.12 500 ASN A N 1
ATOM 3943 C CA . ASN A 1 500 ? -15.602 -40.183 -41.975 1.00 73.12 500 ASN A CA 1
ATOM 3944 C C . ASN A 1 500 ? -15.486 -38.692 -42.348 1.00 73.12 500 ASN A C 1
ATOM 3946 O O . ASN A 1 500 ? -16.394 -38.177 -42.993 1.00 73.12 500 ASN A O 1
ATOM 3950 N N . ASN A 1 501 ? -14.405 -38.002 -41.963 1.00 70.25 501 ASN A N 1
ATOM 3951 C CA . ASN A 1 501 ? -14.201 -36.563 -42.220 1.00 70.25 501 ASN A CA 1
ATOM 3952 C C . ASN A 1 501 ? -12.783 -36.285 -42.779 1.00 70.25 501 ASN A C 1
ATOM 3954 O O . ASN A 1 501 ? -11.953 -35.655 -42.112 1.00 70.25 501 ASN A O 1
ATOM 3958 N N . PRO A 1 502 ? -12.438 -36.818 -43.969 1.00 73.75 502 PRO A N 1
ATOM 3959 C CA . PRO A 1 502 ? -11.083 -36.754 -44.533 1.00 73.75 502 PRO A CA 1
ATOM 3960 C C . PRO A 1 502 ? -10.596 -35.339 -44.879 1.00 73.75 502 PRO A C 1
ATOM 3962 O O . PRO A 1 502 ? -9.393 -35.110 -45.006 1.00 73.75 502 PRO A O 1
ATOM 3965 N N . GLU A 1 503 ? -11.513 -34.399 -45.073 1.00 71.38 503 GLU A N 1
ATOM 3966 C CA . GLU A 1 503 ? -11.243 -33.004 -45.421 1.00 71.38 503 GLU A CA 1
ATOM 3967 C C . GLU A 1 503 ? -10.770 -32.146 -44.243 1.00 71.38 503 GLU A C 1
ATOM 3969 O O . GLU A 1 503 ? -10.230 -31.063 -44.459 1.00 71.38 503 GLU A O 1
ATOM 3974 N N . VAL A 1 504 ? -10.936 -32.616 -43.005 1.00 70.69 504 VAL A N 1
ATOM 3975 C CA . VAL A 1 504 ? -10.490 -31.888 -41.814 1.00 70.69 504 VAL A CA 1
ATOM 3976 C C . VAL A 1 504 ? -8.961 -31.888 -41.760 1.00 70.69 504 VAL A C 1
ATOM 3978 O O . VAL A 1 504 ? -8.330 -32.944 -41.787 1.00 70.69 504 VAL A O 1
ATOM 3981 N N . GLU A 1 505 ? -8.357 -30.705 -41.625 1.00 55.97 505 GLU A N 1
ATOM 3982 C CA . GLU A 1 505 ? -6.899 -30.483 -41.630 1.00 55.97 505 GLU A CA 1
ATOM 3983 C C . GLU A 1 505 ? -6.149 -31.416 -40.659 1.00 55.97 505 GLU A C 1
ATOM 3985 O O . GLU A 1 505 ? -5.132 -32.015 -41.008 1.00 55.97 505 GLU A O 1
ATOM 3990 N N . TYR A 1 506 ? -6.714 -31.652 -39.471 1.00 62.50 506 TYR A N 1
ATOM 3991 C CA . TYR A 1 506 ? -6.198 -32.624 -38.502 1.00 62.50 506 TYR A CA 1
ATOM 3992 C C . TYR A 1 506 ? -6.065 -34.045 -39.081 1.00 62.50 506 TYR A C 1
ATOM 3994 O O . TYR A 1 506 ? -5.044 -34.704 -38.892 1.00 62.50 506 TYR A O 1
ATOM 4002 N N . CYS A 1 507 ? -7.068 -34.519 -39.820 1.00 76.12 507 CYS A N 1
ATOM 4003 C CA . CYS A 1 507 ? -7.078 -35.857 -40.408 1.00 76.12 507 CYS A CA 1
ATOM 4004 C C . CYS A 1 507 ? -6.114 -35.979 -41.596 1.00 76.12 507 CYS A C 1
ATOM 4006 O O . CYS A 1 507 ? -5.551 -37.051 -41.827 1.00 76.12 507 CYS A O 1
ATOM 4008 N N . GLN A 1 508 ? -5.852 -34.876 -42.301 1.00 72.06 508 GLN A N 1
ATOM 4009 C CA . GLN A 1 508 ? -4.819 -34.810 -43.337 1.00 72.06 508 GLN A CA 1
ATOM 4010 C C . GLN A 1 508 ? -3.411 -34.906 -42.736 1.00 72.06 508 GLN A C 1
ATOM 4012 O O . GLN A 1 508 ? -2.564 -35.637 -43.256 1.00 72.06 508 GLN A O 1
ATOM 4017 N N . ILE A 1 509 ? -3.176 -34.241 -41.601 1.00 63.91 509 ILE A N 1
ATOM 4018 C CA . ILE A 1 509 ? -1.914 -34.325 -40.852 1.00 63.91 509 ILE A CA 1
ATOM 4019 C C . ILE A 1 509 ? -1.696 -35.750 -40.328 1.00 63.91 509 ILE A C 1
ATOM 4021 O O . ILE A 1 509 ? -0.627 -36.320 -40.541 1.00 63.91 509 ILE A O 1
ATOM 4025 N N . VAL A 1 510 ? -2.717 -36.363 -39.717 1.00 68.31 510 VAL A N 1
ATOM 4026 C CA . VAL A 1 510 ? -2.656 -37.748 -39.214 1.00 68.31 510 VAL A CA 1
ATOM 4027 C C . VAL A 1 510 ? -2.325 -38.738 -40.337 1.00 68.31 510 VAL A C 1
ATOM 4029 O O . VAL A 1 510 ? -1.385 -39.517 -40.197 1.00 68.31 510 VAL A O 1
ATOM 4032 N N . ARG A 1 511 ? -3.005 -38.657 -41.490 1.00 72.94 511 ARG A N 1
ATOM 4033 C CA . ARG A 1 511 ? -2.698 -39.513 -42.655 1.00 72.94 511 ARG A CA 1
ATOM 4034 C C . ARG A 1 511 ? -1.288 -39.300 -43.193 1.00 72.94 511 ARG A C 1
ATOM 4036 O O . ARG A 1 511 ? -0.631 -40.262 -43.581 1.00 72.94 511 ARG A O 1
ATOM 4043 N N . THR A 1 512 ? -0.815 -38.055 -43.215 1.00 70.94 512 THR A N 1
ATOM 4044 C CA . THR A 1 512 ? 0.545 -37.733 -43.668 1.00 70.94 512 THR A CA 1
ATOM 4045 C C . THR A 1 512 ? 1.581 -38.380 -42.752 1.00 70.94 512 THR A C 1
ATOM 4047 O O . THR A 1 512 ? 2.536 -38.986 -43.232 1.00 70.94 512 THR A O 1
ATOM 4050 N N . LEU A 1 513 ? 1.377 -38.325 -41.438 1.00 64.62 513 LEU A N 1
ATOM 4051 C CA . LEU A 1 513 ? 2.265 -38.954 -40.461 1.00 64.62 513 LEU A CA 1
ATOM 4052 C C . LEU A 1 513 ? 2.249 -40.490 -40.574 1.00 64.62 513 LEU A C 1
ATOM 4054 O O . LEU A 1 513 ? 3.316 -41.099 -40.650 1.00 64.62 513 LEU A O 1
ATOM 4058 N N . GLU A 1 514 ? 1.071 -41.106 -40.704 1.00 73.50 514 GLU A N 1
ATOM 4059 C CA . GLU A 1 514 ? 0.936 -42.558 -40.905 1.00 73.50 514 GLU A CA 1
ATOM 4060 C C . GLU A 1 514 ? 1.591 -43.024 -42.219 1.00 73.50 514 GLU A C 1
ATOM 4062 O O . GLU A 1 514 ? 2.311 -44.022 -42.230 1.00 73.50 514 GLU A O 1
ATOM 4067 N N . SER A 1 515 ? 1.436 -42.268 -43.314 1.00 74.12 515 SER A N 1
ATOM 4068 C CA . SER A 1 515 ? 2.070 -42.576 -44.609 1.00 74.12 515 SER A CA 1
ATOM 4069 C C . SER A 1 515 ? 3.602 -42.503 -44.582 1.00 74.12 515 SER A C 1
ATOM 4071 O O . SER A 1 515 ? 4.268 -43.135 -45.399 1.00 74.12 515 SER A O 1
ATOM 4073 N N . ASN A 1 516 ? 4.161 -41.773 -43.613 1.00 68.06 516 ASN A N 1
ATOM 4074 C CA . ASN A 1 516 ? 5.598 -41.652 -43.386 1.00 68.06 516 ASN A CA 1
ATOM 4075 C C . ASN A 1 516 ? 6.119 -42.642 -42.325 1.00 68.06 516 ASN A C 1
ATOM 4077 O O . ASN A 1 516 ? 7.236 -42.473 -41.838 1.00 68.06 516 ASN A O 1
ATOM 4081 N N . ASN A 1 517 ? 5.332 -43.664 -41.949 1.00 70.81 517 ASN A N 1
ATOM 4082 C CA . ASN A 1 517 ? 5.646 -44.611 -40.867 1.00 70.81 517 ASN A CA 1
ATOM 4083 C C . ASN A 1 517 ? 5.958 -43.929 -39.519 1.00 70.81 517 ASN A C 1
ATOM 4085 O O . ASN A 1 517 ? 6.643 -44.498 -38.667 1.00 70.81 517 ASN A O 1
ATOM 4089 N N . VAL A 1 518 ? 5.450 -42.713 -39.297 1.00 58.53 518 VAL A N 1
ATOM 4090 C CA . VAL A 1 518 ? 5.561 -42.043 -38.003 1.00 58.53 518 VAL A CA 1
ATOM 4091 C C . VAL A 1 518 ? 4.460 -42.599 -37.110 1.00 58.53 518 VAL A C 1
ATOM 4093 O O . VAL A 1 518 ? 3.280 -42.316 -37.310 1.00 58.53 518 VAL A O 1
ATOM 4096 N N . ALA A 1 519 ? 4.844 -43.419 -36.131 1.00 57.16 519 ALA A N 1
ATOM 4097 C CA . ALA A 1 519 ? 3.913 -43.952 -35.147 1.00 57.16 519 ALA A CA 1
ATOM 4098 C C . ALA A 1 519 ? 3.330 -42.799 -34.320 1.00 57.16 519 ALA A C 1
ATOM 4100 O O . ALA A 1 519 ? 4.030 -42.171 -33.525 1.00 57.16 519 ALA A O 1
ATOM 4101 N N . ILE A 1 520 ? 2.043 -42.517 -34.510 1.00 55.00 520 ILE A N 1
ATOM 4102 C CA . ILE A 1 520 ? 1.305 -41.596 -33.652 1.00 55.00 520 ILE A CA 1
ATOM 4103 C C . ILE A 1 520 ? 0.865 -42.409 -32.428 1.00 55.00 520 ILE A C 1
ATOM 4105 O O . ILE A 1 520 ? 0.124 -43.381 -32.596 1.00 55.00 520 ILE A O 1
ATOM 4109 N N . PRO A 1 521 ? 1.311 -42.075 -31.204 1.00 44.38 521 PRO A N 1
ATOM 4110 C CA . PRO A 1 521 ? 0.906 -42.807 -30.016 1.00 44.38 521 PRO A CA 1
ATOM 4111 C C . PRO A 1 521 ? -0.576 -42.535 -29.744 1.00 44.38 521 PRO A C 1
ATOM 4113 O O . PRO A 1 521 ? -0.959 -41.520 -29.164 1.00 44.38 521 PRO A O 1
ATOM 4116 N N . TYR A 1 522 ? -1.436 -43.452 -30.177 1.00 51.22 522 TYR A N 1
ATOM 4117 C CA . TYR A 1 522 ? -2.766 -43.583 -29.607 1.00 51.22 522 TYR A CA 1
ATOM 4118 C C . TYR A 1 522 ? -2.568 -44.295 -28.270 1.00 51.22 522 TYR A C 1
ATOM 4120 O O . TYR A 1 522 ? -2.245 -45.479 -28.264 1.00 51.22 522 TYR A O 1
ATOM 4128 N N . ALA A 1 523 ? -2.669 -43.570 -27.153 1.00 36.16 523 ALA A N 1
ATOM 4129 C CA . ALA A 1 523 ? -2.526 -44.161 -25.824 1.00 36.16 523 ALA A CA 1
ATOM 4130 C C . ALA A 1 523 ? -3.419 -45.411 -25.712 1.00 36.16 523 ALA A C 1
ATOM 4132 O O . ALA A 1 523 ? -4.642 -45.324 -25.873 1.00 36.16 523 ALA A O 1
ATOM 4133 N N . SER A 1 524 ? -2.800 -46.576 -25.504 1.00 37.34 524 SER A N 1
ATOM 4134 C CA . SER A 1 524 ? -3.508 -47.774 -25.068 1.00 37.34 524 SER A CA 1
ATOM 4135 C C . SER A 1 524 ? -4.066 -47.510 -23.676 1.00 37.34 524 SER A C 1
ATOM 4137 O O . SER A 1 524 ? -3.462 -46.789 -22.891 1.00 37.34 524 SER A O 1
ATOM 4139 N N . SER A 1 525 ? -5.230 -48.073 -23.378 1.00 37.41 525 SER A N 1
ATOM 4140 C CA . SER A 1 525 ? -6.028 -47.806 -22.176 1.00 37.41 525 SER A CA 1
ATOM 4141 C C . SER A 1 525 ? -5.417 -48.285 -20.847 1.00 37.41 525 SER A C 1
ATOM 4143 O O . SER A 1 525 ? -6.177 -48.580 -19.930 1.00 37.41 525 SER A O 1
ATOM 4145 N N . GLU A 1 526 ? -4.095 -48.411 -20.737 1.00 32.31 526 GLU A N 1
ATOM 4146 C CA . GLU A 1 526 ? -3.422 -48.922 -19.535 1.00 32.31 526 GLU A CA 1
ATOM 4147 C C . GLU A 1 526 ? -2.293 -48.039 -18.974 1.00 32.31 526 GLU A C 1
ATOM 4149 O O . GLU A 1 526 ? -1.666 -48.470 -18.017 1.00 32.31 526 GLU A O 1
ATOM 4154 N N . ASP A 1 527 ? -2.100 -46.799 -19.445 1.00 30.56 527 ASP A N 1
ATOM 4155 C CA . ASP A 1 527 ? -1.241 -45.809 -18.757 1.00 30.56 527 ASP A CA 1
ATOM 4156 C C . ASP A 1 527 ? -1.951 -44.464 -18.533 1.00 30.56 527 ASP A C 1
ATOM 4158 O O . ASP A 1 527 ? -2.458 -43.876 -19.523 1.00 30.56 527 ASP A O 1
#